Protein AF-0000000084651309 (afdb_homodimer)

Solvent-accessible surface area (backbone atoms only — not comparable to full-atom values): 19882 Å² total; per-residue (Å²): 125,86,73,88,48,76,47,79,38,48,69,84,43,90,56,29,56,59,51,48,29,51,53,50,42,51,50,61,70,66,48,93,68,73,56,84,41,43,34,37,38,9,33,27,39,29,45,28,33,27,36,20,29,8,5,44,23,23,39,62,48,65,69,52,73,87,60,86,63,45,69,39,17,16,33,82,53,53,25,35,76,91,47,38,66,67,54,52,70,74,49,62,65,79,45,30,46,30,38,22,26,31,42,40,63,35,55,72,90,43,46,54,22,40,33,41,30,65,45,50,41,65,62,38,81,84,81,48,94,80,54,70,69,38,39,53,28,23,40,32,37,21,52,24,46,56,62,96,50,45,72,60,34,24,40,54,13,50,32,24,59,36,49,54,51,22,50,46,53,36,50,26,53,49,47,40,51,41,58,66,63,53,47,56,57,46,53,49,48,53,47,50,55,67,75,95,124,85,75,89,48,76,46,78,38,46,69,85,43,90,57,30,56,60,52,48,27,50,51,50,40,51,50,62,70,66,48,93,67,74,55,84,40,44,34,36,38,8,35,27,39,30,45,29,34,25,36,21,29,7,5,44,23,23,40,63,48,66,71,52,76,88,62,87,63,45,70,39,17,15,34,82,53,53,27,35,77,91,47,38,66,67,55,53,70,74,50,61,64,76,45,30,47,32,38,23,26,29,44,39,63,35,56,73,89,44,45,53,22,38,34,41,30,67,43,50,40,66,61,38,80,82,80,50,95,81,55,67,68,37,37,51,28,24,38,34,36,20,53,24,46,57,61,96,51,46,70,60,34,24,41,53,14,49,32,26,59,35,48,53,52,21,52,46,51,37,50,26,52,49,46,40,52,42,58,66,63,53,48,54,54,46,52,48,48,51,47,50,55,67,74,95

Nearest PDB structures (foldseek):
  1b0z-assembly1_A  TM=3.952E-01  e=1.647E-01  Geobacillus stearothermophilus
  8sla-assembly1_C  TM=3.417E-01  e=2.611E+00  Rattus norvegicus
  8sla-assembly1_D  TM=3.307E-01  e=2.969E+00  Rattus norvegicus
  8va1-assembly1_D  TM=3.327E-01  e=9.439E+00  Staphylococcus aureus
  1b0z-assembly1_A  TM=3.951E-01  e=1.862E-01  Geobacillus stearothermophilus

Structure (mmCIF, N/CA/C/O backbone):
data_AF-0000000084651309-model_v1
#
loop_
_entity.id
_entity.type
_entity.pdbx_description
1 polymer 'Spore protease GPR related protein'
#
loop_
_atom_site.group_PDB
_atom_site.id
_atom_site.type_symbol
_atom_site.label_atom_id
_atom_site.label_alt_id
_atom_site.label_comp_id
_atom_site.label_asym_id
_atom_site.label_entity_id
_atom_site.label_seq_id
_atom_site.pdbx_PDB_ins_code
_atom_site.Cartn_x
_atom_site.Cartn_y
_atom_site.Cartn_z
_atom_site.occupancy
_atom_site.B_iso_or_equiv
_atom_site.auth_seq_id
_atom_site.auth_comp_id
_atom_site.auth_asym_id
_atom_site.auth_atom_id
_atom_site.pdbx_PDB_model_num
ATOM 1 N N . MET A 1 1 ? -3.746 34.062 18.688 1 41.91 1 MET A N 1
ATOM 2 C CA . MET A 1 1 ? -2.762 33.219 18.031 1 41.91 1 MET A CA 1
ATOM 3 C C . MET A 1 1 ? -2.887 31.766 18.484 1 41.91 1 MET A C 1
ATOM 5 O O . MET A 1 1 ? -2.754 31.469 19.672 1 41.91 1 MET A O 1
ATOM 9 N N . LEU A 1 2 ? -3.691 31 17.781 1 54.69 2 LEU A N 1
ATOM 10 C CA . LEU A 1 2 ? -3.945 29.656 18.297 1 54.69 2 LEU A CA 1
ATOM 11 C C . LEU A 1 2 ? -2.639 28.953 18.656 1 54.69 2 LEU A C 1
ATOM 13 O O . LEU A 1 2 ? -1.66 29.047 17.906 1 54.69 2 LEU A O 1
ATOM 17 N N . LYS A 1 3 ? -2.4 28.703 19.922 1 74.94 3 LYS A N 1
ATOM 18 C CA . LYS A 1 3 ? -1.235 27.984 20.438 1 74.94 3 LYS A CA 1
ATOM 19 C C . LYS A 1 3 ? -0.914 26.766 19.594 1 74.94 3 LYS A C 1
ATOM 21 O O . LYS A 1 3 ? -1.817 26.047 19.172 1 74.94 3 LYS A O 1
ATOM 26 N N . CYS A 1 4 ? 0.373 26.703 19.172 1 75.38 4 CYS A N 1
ATOM 27 C CA . CYS A 1 4 ? 0.863 25.547 18.438 1 75.38 4 CYS A CA 1
ATOM 28 C C . CYS A 1 4 ? 0.653 24.266 19.25 1 75.38 4 CYS A C 1
ATOM 30 O O . CYS A 1 4 ? 1.082 24.172 20.406 1 75.38 4 CYS A O 1
ATOM 32 N N . LYS A 1 5 ? -0.238 23.438 18.75 1 88.25 5 LYS A N 1
ATOM 33 C CA . LYS A 1 5 ? -0.479 22.125 19.344 1 88.25 5 LYS A CA 1
ATOM 34 C C . LYS A 1 5 ? 0.161 21.016 18.5 1 88.25 5 LYS A C 1
ATOM 36 O O . LYS A 1 5 ? -0.004 20.984 17.281 1 88.25 5 LYS A O 1
ATOM 41 N N . LYS A 1 6 ? 1.004 20.25 19.219 1 93.56 6 LYS A N 1
ATOM 42 C CA . LYS A 1 6 ? 1.645 19.109 18.562 1 93.56 6 LYS A CA 1
ATOM 43 C C . LYS A 1 6 ? 1.454 17.844 19.375 1 93.56 6 LYS A C 1
ATOM 45 O O . LYS A 1 6 ? 1.634 17.844 20.609 1 93.56 6 LYS A O 1
ATOM 50 N N . PHE A 1 7 ? 1.028 16.812 18.734 1 96.38 7 PHE A N 1
ATOM 51 C CA . PHE A 1 7 ? 0.83 15.508 19.359 1 96.38 7 PHE A CA 1
ATOM 52 C C . PHE A 1 7 ? 1.56 14.414 18.578 1 96.38 7 PHE A C 1
ATOM 54 O O . PHE A 1 7 ? 1.721 14.516 17.359 1 96.38 7 PHE A O 1
ATOM 61 N N . TYR A 1 8 ? 2.01 13.422 19.297 1 96.69 8 TYR A N 1
ATOM 62 C CA . TYR A 1 8 ? 2.643 12.266 18.656 1 96.69 8 TYR A CA 1
ATOM 63 C C . TYR A 1 8 ? 1.958 10.977 19.078 1 96.69 8 TYR A C 1
ATOM 65 O O . TYR A 1 8 ? 1.603 10.805 20.25 1 96.69 8 TYR A O 1
ATOM 73 N N . PHE A 1 9 ? 1.784 10.07 18.141 1 97.75 9 PHE A N 1
ATOM 74 C CA . PHE A 1 9 ? 1.088 8.812 18.359 1 97.75 9 PHE A CA 1
ATOM 75 C C . PHE A 1 9 ? 1.926 7.633 17.875 1 97.75 9 PHE A C 1
ATOM 77 O O . PHE A 1 9 ? 2.314 7.578 16.703 1 97.75 9 PHE A O 1
ATOM 84 N N . SER A 1 10 ? 2.135 6.703 18.734 1 96.62 10 SER A N 1
ATOM 85 C CA . SER A 1 10 ? 2.855 5.492 18.359 1 96.62 10 SER A CA 1
ATOM 86 C C . SER A 1 10 ? 1.924 4.477 17.703 1 96.62 10 SER A C 1
ATOM 88 O O . SER A 1 10 ? 0.896 4.109 18.281 1 96.62 10 SER A O 1
ATOM 90 N N . THR A 1 11 ? 2.324 3.98 16.578 1 95.62 11 THR A N 1
ATOM 91 C CA . THR A 1 11 ? 1.467 3.059 15.844 1 95.62 11 THR A CA 1
ATOM 92 C C . THR A 1 11 ? 1.461 1.682 16.5 1 95.62 11 THR A C 1
ATOM 94 O O . THR A 1 11 ? 0.623 0.837 16.188 1 95.62 11 THR A O 1
ATOM 97 N N . ASP A 1 12 ? 2.312 1.508 17.453 1 92.44 12 ASP A N 1
ATOM 98 C CA . ASP A 1 12 ? 2.381 0.23 18.156 1 92.44 12 ASP A CA 1
ATOM 99 C C . ASP A 1 12 ? 1.394 0.188 19.312 1 92.44 12 ASP A C 1
ATOM 101 O O . ASP A 1 12 ? 1.133 -0.879 19.875 1 92.44 12 ASP A O 1
ATOM 105 N N . GLU A 1 13 ? 0.864 1.307 19.625 1 94.19 13 GLU A N 1
ATOM 106 C CA . GLU A 1 13 ? -0.106 1.363 20.719 1 94.19 13 GLU A CA 1
ATOM 107 C C . GLU A 1 13 ? -1.485 0.906 20.25 1 94.19 13 GLU A C 1
ATOM 109 O O . GLU A 1 13 ? -1.933 1.274 19.156 1 94.19 13 GLU A O 1
ATOM 114 N N . LYS A 1 14 ? -2.156 0.172 21.016 1 91.81 14 LYS A N 1
ATOM 115 C CA . LYS A 1 14 ? -3.455 -0.405 20.688 1 91.81 14 LYS A CA 1
ATOM 116 C C . LYS A 1 14 ? -4.488 0.686 20.406 1 91.81 14 LYS A C 1
ATOM 118 O O . LYS A 1 14 ? -5.324 0.549 19.516 1 91.81 14 LYS A O 1
ATOM 123 N N . LEU A 1 15 ? -4.426 1.816 21.125 1 95.88 15 LEU A N 1
ATOM 124 C CA . LEU A 1 15 ? -5.449 2.848 21.016 1 95.88 15 LEU A CA 1
ATOM 125 C C . LEU A 1 15 ? -4.977 3.988 20.109 1 95.88 15 LEU A C 1
ATOM 127 O O . LEU A 1 15 ? -5.559 5.074 20.125 1 95.88 15 LEU A O 1
ATOM 131 N N . CYS A 1 16 ? -3.979 3.711 19.359 1 97.5 16 CYS A N 1
ATOM 132 C CA . CYS A 1 16 ? -3.4 4.75 18.516 1 97.5 16 CYS A CA 1
ATOM 133 C C . CYS A 1 16 ? -4.453 5.34 17.578 1 97.5 16 CYS A C 1
ATOM 135 O O . CYS A 1 16 ? -4.617 6.559 17.516 1 97.5 16 CYS A O 1
ATOM 137 N N . GLN A 1 17 ? -5.176 4.465 16.906 1 97.88 17 GLN A N 1
ATOM 138 C CA . GLN A 1 17 ? -6.195 4.906 15.953 1 97.88 17 GLN A CA 1
ATOM 139 C C . GLN A 1 17 ? -7.242 5.777 16.641 1 97.88 17 GLN A C 1
ATOM 141 O O . GLN A 1 17 ? -7.566 6.863 16.156 1 97.88 17 GLN A O 1
ATOM 146 N N . TYR A 1 18 ? -7.688 5.285 17.75 1 97.75 18 TYR A N 1
ATOM 147 C CA . TYR A 1 18 ? -8.734 5.973 18.484 1 97.75 18 TYR A CA 1
ATOM 148 C C . TYR A 1 18 ? -8.258 7.348 18.953 1 97.75 18 TYR A C 1
ATOM 150 O O . TYR A 1 18 ? -8.961 8.344 18.766 1 97.75 18 TYR A O 1
ATOM 158 N N . ARG A 1 19 ? -7.086 7.391 19.516 1 98.06 19 ARG A N 1
ATOM 159 C CA . ARG A 1 19 ? -6.535 8.641 20.031 1 98.06 19 ARG A CA 1
ATOM 160 C C . ARG A 1 19 ? -6.297 9.641 18.906 1 98.06 19 ARG A C 1
ATOM 162 O O . ARG A 1 19 ? -6.617 10.828 19.047 1 98.06 19 ARG A O 1
ATOM 169 N N . LEU A 1 20 ? -5.758 9.18 17.812 1 98.38 20 LEU A N 1
ATOM 170 C CA . LEU A 1 20 ? -5.5 10.062 16.688 1 98.38 20 LEU A CA 1
ATOM 171 C C . LEU A 1 20 ? -6.805 10.594 16.094 1 98.38 20 LEU A C 1
ATOM 173 O O . LEU A 1 20 ? -6.906 11.773 15.758 1 98.38 20 LEU A O 1
ATOM 177 N N . ASN A 1 21 ? -7.805 9.711 15.969 1 98.38 21 ASN A N 1
ATOM 178 C CA . ASN A 1 21 ? -9.117 10.141 15.508 1 98.38 21 ASN A CA 1
ATOM 179 C C . ASN A 1 21 ? -9.641 11.328 16.328 1 98.38 21 ASN A C 1
ATOM 181 O O . ASN A 1 21 ? -10.016 12.352 15.758 1 98.38 21 ASN A O 1
ATOM 185 N N . HIS A 1 22 ? -9.578 11.133 17.578 1 97.75 22 HIS A N 1
ATOM 186 C CA . HIS A 1 22 ? -10.172 12.102 18.484 1 97.75 22 HIS A CA 1
ATOM 187 C C . HIS A 1 22 ? -9.375 13.406 18.5 1 97.75 22 HIS A C 1
ATOM 189 O O . HIS A 1 22 ? -9.953 14.492 18.438 1 97.75 22 HIS A O 1
ATOM 195 N N . GLU A 1 23 ? -8.094 13.25 18.609 1 97.88 23 GLU A N 1
ATOM 196 C CA . GLU A 1 23 ? -7.262 14.445 18.672 1 97.88 23 GLU A CA 1
ATOM 197 C C . GLU A 1 23 ? -7.34 15.242 17.359 1 97.88 23 GLU A C 1
ATOM 199 O O . GLU A 1 23 ? -7.352 16.469 17.375 1 97.88 23 GLU A O 1
ATOM 204 N N . MET A 1 24 ? -7.371 14.562 16.266 1 98.12 24 MET A N 1
ATOM 205 C CA . MET A 1 24 ? -7.469 15.25 14.977 1 98.12 24 MET A CA 1
ATOM 206 C C . MET A 1 24 ? -8.812 15.961 14.836 1 98.12 24 MET A C 1
ATOM 208 O O . MET A 1 24 ? -8.875 17.094 14.367 1 98.12 24 MET A O 1
ATOM 212 N N . HIS A 1 25 ? -9.82 15.273 15.195 1 97.5 25 HIS A N 1
ATOM 213 C CA . HIS A 1 25 ? -11.148 15.875 15.164 1 97.5 25 HIS A CA 1
ATOM 214 C C . HIS A 1 25 ? -11.195 17.141 16.016 1 97.5 25 HIS A C 1
ATOM 216 O O . HIS A 1 25 ? -11.719 18.172 15.578 1 97.5 25 HIS A O 1
ATOM 222 N N . ASN A 1 26 ? -10.648 17.047 17.203 1 96.88 26 ASN A N 1
ATOM 223 C CA . ASN A 1 26 ? -10.602 18.203 18.109 1 96.88 26 ASN A CA 1
ATOM 224 C C . ASN A 1 26 ? -9.789 19.344 17.5 1 96.88 26 ASN A C 1
ATOM 226 O O . ASN A 1 26 ? -10.164 20.516 17.625 1 96.88 26 ASN A O 1
ATOM 230 N N . MET A 1 27 ? -8.742 19.016 16.906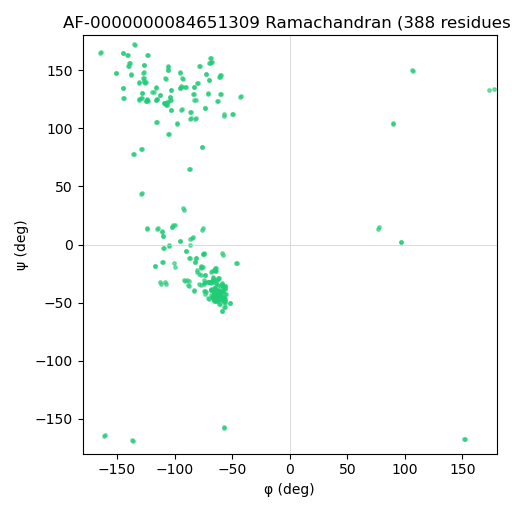 1 96.88 27 MET A N 1
ATOM 231 C CA . MET A 1 27 ? -7.879 20.031 16.297 1 96.88 27 MET A CA 1
ATOM 232 C C . MET A 1 27 ? -8.594 20.75 15.156 1 96.88 27 MET A C 1
ATOM 234 O O . MET A 1 27 ? -8.523 21.969 15.047 1 96.88 27 MET A O 1
ATOM 238 N N . VAL A 1 28 ? -9.273 19.969 14.328 1 96.12 28 VAL A N 1
ATOM 239 C CA . VAL A 1 28 ? -10.016 20.531 13.203 1 96.12 28 VAL A CA 1
ATOM 240 C C . VAL A 1 28 ? -11.086 21.484 13.727 1 96.12 28 VAL A C 1
ATOM 242 O O . VAL A 1 28 ? -11.266 22.578 13.172 1 96.12 28 VAL A O 1
ATOM 245 N N . LYS A 1 29 ? -11.742 21.125 14.781 1 93.75 29 LYS A N 1
ATOM 246 C CA . LYS A 1 29 ? -12.805 21.938 15.367 1 93.75 29 LYS A CA 1
ATOM 247 C C . LYS A 1 29 ? -12.242 23.234 15.945 1 93.75 29 LYS A C 1
ATOM 249 O O . LYS A 1 29 ? -12.945 24.25 16.016 1 93.75 29 LYS A O 1
ATOM 254 N N . SER A 1 30 ? -11.062 23.156 16.328 1 93.06 30 SER A N 1
ATOM 255 C CA . SER A 1 30 ? -10.477 24.281 17.047 1 93.06 30 SER A CA 1
ATOM 256 C C . SER A 1 30 ? -9.805 25.266 16.094 1 93.06 30 SER A C 1
ATOM 258 O O . SER A 1 30 ? -9.359 26.328 16.5 1 93.06 30 SER A O 1
ATOM 260 N N . ILE A 1 31 ? -9.758 24.906 14.852 1 92.06 31 ILE A N 1
ATOM 261 C CA . ILE A 1 31 ? -9.109 25.766 13.875 1 92.06 31 ILE A CA 1
ATOM 262 C C . ILE A 1 31 ? -9.961 27.016 13.648 1 92.06 31 ILE A C 1
ATOM 264 O O . ILE A 1 31 ? -11.18 26.922 13.477 1 92.06 31 ILE A O 1
ATOM 268 N N . ASP A 1 32 ? -9.352 28.141 13.719 1 89.69 32 ASP A N 1
ATOM 269 C CA . ASP A 1 32 ? -10.039 29.406 13.484 1 89.69 32 ASP A CA 1
ATOM 270 C C . ASP A 1 32 ? -10.039 29.766 12.008 1 89.69 32 ASP A C 1
ATOM 272 O O . ASP A 1 32 ? -9.383 30.734 11.594 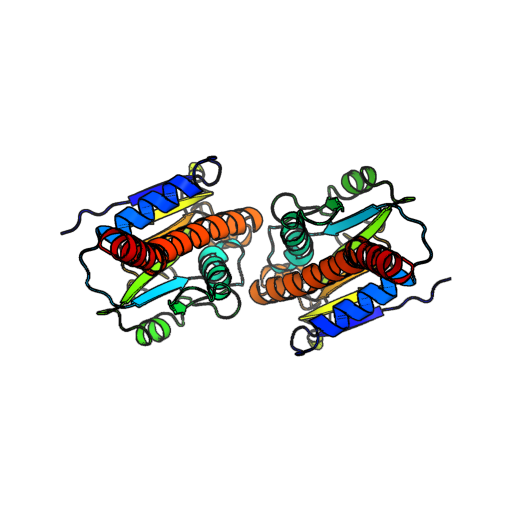1 89.69 32 ASP A O 1
ATOM 276 N N . LYS A 1 33 ? -10.656 29.031 11.25 1 92.5 33 LYS A N 1
ATOM 277 C CA . LYS A 1 33 ? -10.773 29.234 9.805 1 92.5 33 LYS A CA 1
ATOM 278 C C . LYS A 1 33 ? -12.148 28.797 9.305 1 92.5 33 LYS A C 1
ATOM 280 O O . LYS A 1 33 ? -12.648 27.734 9.68 1 92.5 33 LYS A O 1
ATOM 285 N N . HIS A 1 34 ? -12.828 29.719 8.609 1 92.94 34 HIS A N 1
ATOM 286 C CA . HIS A 1 34 ? -14.055 29.344 7.926 1 92.94 34 HIS A CA 1
ATOM 287 C C . HIS A 1 34 ? -13.766 28.688 6.586 1 92.94 34 HIS A C 1
ATOM 289 O O . HIS A 1 34 ? -12.969 29.188 5.793 1 92.94 34 HIS A O 1
ATOM 295 N N . TYR A 1 35 ? -14.273 27.5 6.406 1 94.75 35 TYR A N 1
ATOM 296 C CA . TYR A 1 35 ? -14.047 26.766 5.16 1 94.75 35 TYR A CA 1
ATOM 297 C C . TYR A 1 35 ? -15.305 26.047 4.715 1 94.75 35 TYR A C 1
ATOM 299 O O . TYR A 1 35 ? -16.156 25.703 5.539 1 94.75 35 TYR A O 1
ATOM 307 N N . LYS A 1 36 ? -15.383 25.828 3.4 1 93.69 36 LYS A N 1
ATOM 308 C CA . LYS A 1 36 ? -16.516 25.125 2.801 1 93.69 36 LYS A CA 1
ATOM 309 C C . LYS A 1 36 ? -16.109 23.766 2.275 1 93.69 36 LYS A C 1
ATOM 311 O O . LYS A 1 36 ? -16.969 22.922 1.973 1 93.69 36 LYS A O 1
ATOM 316 N N . ARG A 1 37 ? -14.766 23.625 2.176 1 95.75 37 ARG A N 1
ATOM 317 C CA . ARG A 1 37 ? -14.25 22.391 1.612 1 95.75 37 ARG A CA 1
ATOM 318 C C . ARG A 1 37 ? -13.023 21.906 2.385 1 95.75 37 ARG A C 1
ATOM 320 O O . ARG A 1 37 ? -12.391 22.672 3.109 1 95.75 37 ARG A O 1
ATOM 327 N N . ILE A 1 38 ? -12.797 20.625 2.279 1 97.56 38 ILE A N 1
ATOM 328 C CA . ILE A 1 38 ? -11.594 20.031 2.855 1 97.56 38 ILE A CA 1
ATOM 329 C C . ILE A 1 38 ? -10.727 19.453 1.744 1 97.56 38 ILE A C 1
ATOM 331 O O . ILE A 1 38 ? -11.242 18.844 0.798 1 97.56 38 ILE A O 1
ATOM 335 N N . ALA A 1 39 ? -9.477 19.703 1.785 1 98.44 39 ALA A N 1
ATOM 336 C CA . ALA A 1 39 ? -8.516 19.109 0.852 1 98.44 39 ALA A CA 1
ATOM 337 C C . ALA A 1 39 ? -7.367 18.438 1.597 1 98.44 39 ALA A C 1
ATOM 339 O O . ALA A 1 39 ? -6.906 18.938 2.627 1 98.44 39 ALA A O 1
ATOM 340 N N . VAL A 1 40 ? -6.941 17.312 1.094 1 98.62 40 VAL A N 1
ATOM 341 C CA . VAL A 1 40 ? -5.781 16.609 1.626 1 98.62 40 VAL A CA 1
ATOM 342 C C . VAL A 1 40 ? -4.645 16.641 0.605 1 98.62 40 VAL A C 1
ATOM 344 O O . VAL A 1 40 ? -4.855 16.359 -0.577 1 98.62 40 VAL A O 1
ATOM 347 N N . VAL A 1 41 ? -3.506 17.047 1.053 1 98.31 41 VAL A N 1
ATOM 348 C CA . VAL A 1 41 ? -2.328 17.062 0.193 1 98.31 41 VAL A CA 1
ATOM 349 C C . VAL A 1 41 ? -1.28 16.094 0.724 1 98.31 41 VAL A C 1
ATOM 351 O O . VAL A 1 41 ? -0.649 16.359 1.753 1 98.31 41 VAL A O 1
ATOM 354 N N . GLY A 1 42 ? -1.159 15.008 0.052 1 98.12 42 GLY A N 1
ATOM 355 C CA . GLY A 1 42 ? -0.108 14.055 0.369 1 98.12 42 GLY A CA 1
ATOM 356 C C . GLY A 1 42 ? 1.205 14.359 -0.326 1 98.12 42 GLY A C 1
ATOM 357 O O . GLY A 1 42 ? 1.305 14.258 -1.551 1 98.12 42 GLY A O 1
ATOM 358 N N . ILE A 1 43 ? 2.188 14.695 0.439 1 97.06 43 ILE A N 1
ATOM 359 C CA . ILE A 1 43 ? 3.457 15.141 -0.129 1 97.06 43 ILE A CA 1
ATOM 360 C C . ILE A 1 43 ? 4.48 14.008 -0.035 1 97.06 43 ILE A C 1
ATOM 362 O O . ILE A 1 43 ? 4.629 13.383 1.017 1 97.06 43 ILE A O 1
ATOM 366 N N . GLY A 1 44 ? 5.176 13.766 -1.126 1 95.19 44 GLY A N 1
ATOM 367 C CA . GLY A 1 44 ? 6.223 12.766 -1.191 1 95.19 44 GLY A CA 1
ATOM 368 C C . GLY A 1 44 ? 6.41 12.188 -2.58 1 95.19 44 GLY A C 1
ATOM 369 O O . GLY A 1 44 ? 5.961 12.766 -3.568 1 95.19 44 GLY A O 1
ATOM 370 N 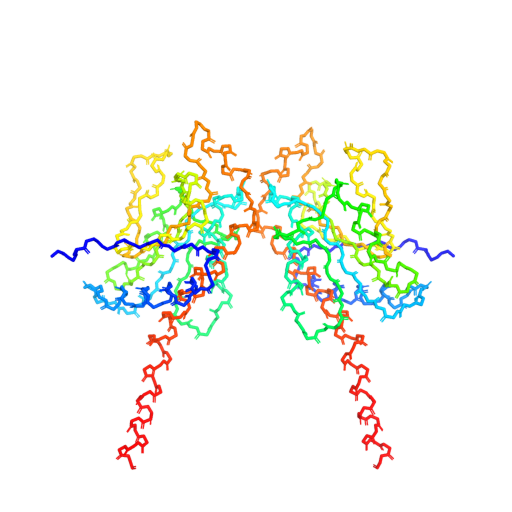N . THR A 1 45 ? 7.152 11.109 -2.621 1 93.12 45 THR A N 1
ATOM 371 C CA . THR A 1 45 ? 7.422 10.438 -3.889 1 93.12 45 THR A CA 1
ATOM 372 C C . THR A 1 45 ? 7 8.977 -3.83 1 93.12 45 THR A C 1
ATOM 374 O O . THR A 1 45 ? 6.703 8.453 -2.754 1 93.12 45 THR A O 1
ATOM 377 N N . ASP A 1 46 ? 6.875 8.391 -4.996 1 91.62 46 ASP A N 1
ATOM 378 C CA . ASP A 1 46 ? 6.562 6.965 -5.059 1 91.62 46 ASP A CA 1
ATOM 379 C C . ASP A 1 46 ? 7.809 6.145 -5.371 1 91.62 46 ASP A C 1
ATOM 381 O O . ASP A 1 46 ? 7.711 4.957 -5.691 1 91.62 46 ASP A O 1
ATOM 385 N N . ARG A 1 47 ? 9.023 6.746 -5.234 1 88.62 47 ARG A N 1
ATOM 386 C CA . ARG A 1 47 ? 10.25 6.051 -5.617 1 88.62 47 ARG A CA 1
ATOM 387 C C . ARG A 1 47 ? 11.078 5.684 -4.391 1 88.62 47 ARG A C 1
ATOM 389 O O . ARG A 1 47 ? 12.227 5.258 -4.516 1 88.62 47 ARG A O 1
ATOM 396 N N . SER A 1 48 ? 10.547 5.879 -3.293 1 90.38 48 SER A N 1
ATOM 397 C CA . SER A 1 48 ? 11.172 5.539 -2.018 1 90.38 48 SER A CA 1
ATOM 398 C C . SER A 1 48 ? 10.141 5.074 -1 1 90.38 48 SER A C 1
ATOM 400 O O . SER A 1 48 ? 9.086 5.695 -0.854 1 90.38 48 SER A O 1
ATOM 402 N N . THR A 1 49 ? 10.445 4.016 -0.332 1 90.81 49 THR A N 1
ATOM 403 C CA . THR A 1 49 ? 9.477 3.461 0.612 1 90.81 49 THR A CA 1
ATOM 404 C C . THR A 1 49 ? 9.156 4.469 1.71 1 90.81 49 THR A C 1
ATOM 406 O O . THR A 1 49 ? 7.984 4.738 1.989 1 90.81 49 THR A O 1
ATOM 409 N N . GLY A 1 50 ? 10.219 5.074 2.197 1 93.12 50 GLY A N 1
ATOM 410 C CA . GLY A 1 50 ? 10.023 5.992 3.311 1 93.12 50 GLY A CA 1
ATOM 411 C C . GLY A 1 50 ? 9.266 7.246 2.922 1 93.12 50 GLY A C 1
ATOM 412 O O . GLY A 1 50 ? 8.414 7.719 3.674 1 93.12 50 GLY A O 1
ATOM 413 N N . ASP A 1 51 ? 9.523 7.754 1.762 1 92.88 51 ASP A N 1
ATOM 414 C CA . ASP A 1 51 ? 8.977 9.031 1.303 1 92.88 51 ASP A CA 1
ATOM 415 C C . ASP A 1 51 ? 7.586 8.844 0.703 1 92.88 51 ASP A C 1
ATOM 417 O O . ASP A 1 51 ? 7 9.789 0.174 1 92.88 51 ASP A O 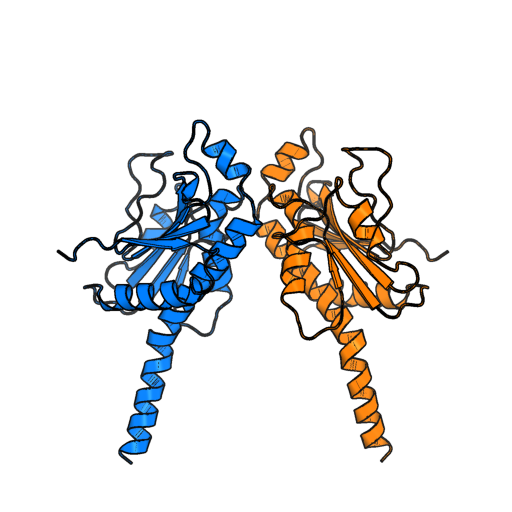1
ATOM 421 N N . SER A 1 52 ? 7.066 7.641 0.8 1 96.06 52 SER A N 1
ATOM 422 C CA . SER A 1 52 ? 5.781 7.363 0.163 1 96.06 52 SER A CA 1
ATOM 423 C C . SER A 1 52 ? 4.629 7.512 1.153 1 96.06 52 SER A C 1
ATOM 425 O O . SER A 1 52 ? 3.465 7.348 0.787 1 96.06 52 SER A O 1
ATOM 427 N N . PHE A 1 53 ? 4.855 7.922 2.42 1 97.31 53 PHE A N 1
ATOM 428 C CA . PHE A 1 53 ? 3.822 8.039 3.441 1 97.31 53 PHE A CA 1
ATOM 429 C C . PHE A 1 53 ? 2.699 8.953 2.973 1 97.31 53 PHE A C 1
ATOM 431 O O . PHE A 1 53 ? 1.541 8.539 2.898 1 97.31 53 PHE A O 1
ATOM 438 N N . GLY A 1 54 ? 3.006 10.133 2.568 1 97.94 54 GLY A N 1
ATOM 439 C CA . GLY A 1 54 ? 2.018 11.086 2.086 1 97.94 54 GLY A CA 1
ATOM 440 C C . GLY A 1 54 ? 1.228 10.578 0.897 1 97.94 54 GLY A C 1
ATOM 441 O O . GLY A 1 54 ? 0.001 10.461 0.963 1 97.94 54 GLY A O 1
ATOM 442 N N . PRO A 1 55 ? 1.925 10.227 -0.151 1 98 55 PRO A N 1
ATOM 443 C CA . PRO A 1 55 ? 1.263 9.711 -1.351 1 98 55 PRO A CA 1
ATOM 444 C C . PRO A 1 55 ? 0.382 8.492 -1.061 1 98 55 PRO A C 1
ATOM 446 O O . PRO A 1 55 ? -0.677 8.336 -1.674 1 98 55 PRO A O 1
ATOM 449 N N . LEU A 1 56 ? 0.8 7.641 -0.143 1 97.56 56 LEU A N 1
ATOM 450 C CA . LEU A 1 56 ? 0.002 6.473 0.21 1 97.56 56 LEU A CA 1
ATOM 451 C C . LEU A 1 56 ? -1.304 6.887 0.88 1 97.56 56 LEU A C 1
ATOM 453 O O . LEU A 1 56 ? -2.371 6.367 0.546 1 97.56 56 LEU A O 1
ATOM 457 N N . VAL A 1 57 ? -1.189 7.777 1.805 1 98.44 57 VAL A N 1
ATOM 458 C CA . VAL A 1 57 ? -2.385 8.297 2.459 1 98.44 57 VAL A CA 1
ATOM 459 C C . VAL A 1 57 ? -3.338 8.875 1.415 1 98.44 57 VAL A C 1
ATOM 461 O O . VAL A 1 57 ? -4.535 8.578 1.424 1 98.44 57 VAL A O 1
ATOM 464 N N . GLY A 1 58 ? -2.76 9.695 0.521 1 98.31 58 GLY A N 1
ATOM 465 C CA . GLY A 1 58 ? -3.57 10.266 -0.546 1 98.31 58 GLY A CA 1
ATOM 466 C C . GLY A 1 58 ? -4.273 9.211 -1.382 1 98.31 58 GLY A C 1
ATOM 467 O O . GLY A 1 58 ? -5.457 9.352 -1.7 1 98.31 58 GLY A O 1
ATOM 468 N N . TYR A 1 59 ? -3.57 8.211 -1.68 1 96.94 59 TYR A N 1
ATOM 469 C CA . TYR A 1 59 ? -4.141 7.145 -2.5 1 96.94 59 TYR A CA 1
ATOM 470 C C . TYR A 1 59 ? -5.273 6.438 -1.767 1 96.94 59 TYR A C 1
ATOM 472 O O . TYR A 1 59 ? -6.352 6.227 -2.332 1 96.94 59 TYR A O 1
ATOM 480 N N . MET A 1 60 ? -5.062 6.051 -0.541 1 95.38 60 MET A N 1
ATOM 481 C CA . MET A 1 60 ? -6.086 5.387 0.264 1 95.38 60 MET A CA 1
ATOM 482 C C . MET A 1 60 ? -7.344 6.246 0.362 1 95.38 60 MET A C 1
ATOM 484 O O . MET A 1 60 ? -8.461 5.734 0.256 1 95.38 60 MET A O 1
ATOM 488 N N . LEU A 1 61 ? -7.176 7.512 0.467 1 97.81 61 LEU A N 1
ATOM 489 C CA . LEU A 1 61 ? -8.297 8.438 0.589 1 97.81 61 LEU A CA 1
ATOM 490 C C . LEU A 1 61 ? -9.008 8.602 -0.75 1 97.81 61 LEU A C 1
ATOM 492 O O . LEU A 1 61 ? -10.227 8.789 -0.791 1 97.81 61 LEU A O 1
ATOM 496 N N . SER A 1 62 ? -8.227 8.539 -1.825 1 96.38 62 SER A N 1
ATOM 497 C CA . SER A 1 62 ? -8.789 8.727 -3.156 1 96.38 62 SER A CA 1
ATOM 498 C C . SER A 1 62 ? -9.781 7.625 -3.502 1 96.38 62 SER A C 1
ATOM 500 O O . SER A 1 62 ? -10.633 7.797 -4.379 1 96.38 62 SER A O 1
ATOM 502 N N . LYS A 1 63 ? -9.664 6.547 -2.803 1 90.75 63 LYS A N 1
ATOM 503 C CA . LYS A 1 63 ? -10.578 5.43 -3.031 1 90.75 63 LYS A CA 1
ATOM 504 C C . LYS A 1 63 ? -11.898 5.637 -2.297 1 90.75 63 LYS A C 1
ATOM 506 O O . LYS A 1 63 ? -12.875 4.941 -2.562 1 90.75 63 LYS A O 1
ATOM 511 N N . CYS A 1 64 ? -11.906 6.551 -1.394 1 92.12 64 CYS A N 1
ATOM 512 C CA . CYS A 1 64 ? -13.109 6.832 -0.612 1 92.12 64 CYS A CA 1
ATOM 513 C C . CYS A 1 64 ? -14.008 7.824 -1.338 1 92.12 64 CYS A C 1
ATOM 515 O O . CYS A 1 64 ? -13.766 9.031 -1.303 1 92.12 64 CYS A O 1
ATOM 517 N N . LYS A 1 65 ? -15.109 7.391 -1.852 1 91.25 65 LYS A N 1
ATOM 518 C CA . LYS A 1 65 ? -15.945 8.234 -2.699 1 91.25 65 LYS A CA 1
ATOM 519 C C . LYS A 1 65 ? -17.188 8.719 -1.944 1 91.25 65 LYS A C 1
ATOM 521 O O . LYS A 1 65 ? -17.969 9.508 -2.473 1 91.25 65 LYS A O 1
ATOM 526 N N . ILE A 1 66 ? -17.344 8.32 -0.721 1 90.56 66 ILE A N 1
ATOM 527 C CA . ILE A 1 66 ? -18.562 8.617 0.025 1 90.56 66 ILE A CA 1
ATOM 528 C C . ILE A 1 66 ? -18.5 10.039 0.562 1 90.56 66 ILE A C 1
ATOM 530 O O . ILE A 1 66 ? -19.547 10.656 0.81 1 90.56 66 ILE A O 1
ATOM 534 N N . TYR A 1 67 ? -17.359 10.578 0.696 1 91.94 67 TYR A N 1
ATOM 535 C CA . TYR A 1 67 ? -17.188 11.914 1.255 1 91.94 67 TYR A CA 1
ATOM 536 C C . TYR A 1 67 ? -16.844 12.922 0.165 1 91.94 67 TYR A C 1
ATOM 538 O O . TYR A 1 67 ? -16.344 12.547 -0.902 1 91.94 67 TYR A O 1
ATOM 546 N N . ASP A 1 68 ? -17.219 14.117 0.484 1 94.56 68 ASP A N 1
ATOM 547 C CA . ASP A 1 68 ? -16.906 15.211 -0.421 1 94.56 68 ASP A CA 1
ATOM 548 C C . ASP A 1 68 ? -15.656 15.953 0.035 1 94.56 68 ASP A C 1
ATOM 550 O O . ASP A 1 68 ? -15.719 16.781 0.945 1 94.56 68 ASP A O 1
ATOM 554 N N . PHE A 1 69 ? -14.586 15.742 -0.605 1 97.31 69 PHE A N 1
ATOM 555 C CA . PHE A 1 69 ? -13.289 16.359 -0.32 1 97.31 69 PHE A CA 1
ATOM 556 C C . PHE A 1 69 ? -12.336 16.172 -1.492 1 97.31 69 PHE A C 1
ATOM 558 O O . PHE A 1 69 ? -12.602 15.391 -2.406 1 97.31 69 PHE A O 1
ATOM 565 N N . ASP A 1 70 ? -11.266 16.922 -1.495 1 97.88 70 ASP A N 1
ATOM 566 C CA . ASP A 1 70 ? -10.281 16.844 -2.566 1 97.88 70 ASP A CA 1
ATOM 567 C C . ASP A 1 70 ? -9 16.156 -2.082 1 97.88 70 ASP A C 1
ATOM 569 O O . ASP A 1 70 ? -8.586 16.344 -0.934 1 97.88 70 ASP A O 1
ATOM 573 N N . VAL A 1 71 ? -8.43 15.398 -2.932 1 98.38 71 VAL A N 1
ATOM 574 C CA . VAL A 1 71 ? -7.16 14.742 -2.629 1 98.38 71 VAL A CA 1
ATOM 575 C C . VAL A 1 71 ? -6.121 15.117 -3.68 1 98.38 71 VAL A C 1
ATOM 577 O O . VAL A 1 71 ? -6.367 14.992 -4.883 1 98.38 71 VAL A O 1
ATOM 580 N N . TYR A 1 72 ? -5.023 15.664 -3.207 1 98.25 72 TYR A N 1
ATOM 581 C CA . TYR A 1 72 ? -3.855 15.938 -4.035 1 98.25 72 TYR A CA 1
ATOM 582 C C . TYR A 1 72 ? -2.645 15.141 -3.553 1 98.25 72 TYR A C 1
ATOM 584 O O . TYR A 1 72 ? -2.311 15.172 -2.367 1 98.25 72 TYR A O 1
ATOM 592 N N . GLY A 1 73 ? -2.012 14.492 -4.496 1 97.69 73 GLY A N 1
ATOM 593 C CA . GLY A 1 73 ? -0.853 13.695 -4.125 1 97.69 73 GLY A CA 1
ATOM 594 C C . GLY A 1 73 ? -1.204 12.266 -3.758 1 97.69 73 GLY A C 1
ATOM 595 O O . GLY A 1 73 ? -1.796 12.016 -2.705 1 97.69 73 GLY A O 1
ATOM 596 N N . THR A 1 74 ? -0.938 11.352 -4.602 1 97.69 74 THR A N 1
ATOM 597 C CA . THR A 1 74 ? -1.113 9.914 -4.457 1 97.69 74 THR A CA 1
ATOM 598 C C . THR A 1 74 ? 0.115 9.164 -4.965 1 97.69 74 THR A C 1
ATOM 600 O O . THR A 1 74 ? 1.037 9.773 -5.512 1 97.69 74 THR A O 1
ATOM 603 N N . ILE A 1 75 ? 0.135 7.898 -4.746 1 94.19 75 ILE A N 1
ATOM 604 C CA . ILE A 1 75 ? 1.255 7.105 -5.246 1 94.19 75 ILE A CA 1
ATOM 605 C C . ILE A 1 75 ? 1.214 7.059 -6.773 1 94.19 75 ILE A C 1
ATOM 607 O O . ILE A 1 75 ? 2.229 6.789 -7.418 1 94.19 75 ILE A O 1
ATOM 611 N N . ILE A 1 76 ? 0.056 7.266 -7.402 1 92.44 76 ILE A N 1
ATOM 612 C CA . ILE A 1 76 ? -0.091 7.258 -8.852 1 92.44 76 ILE A CA 1
ATOM 613 C C . ILE A 1 76 ? 0.286 8.625 -9.414 1 92.44 76 ILE A C 1
ATOM 615 O O . ILE A 1 76 ? 0.932 8.719 -10.461 1 92.44 76 ILE A O 1
ATOM 619 N N . GLU A 1 77 ? -0.129 9.664 -8.68 1 95.38 77 GLU A N 1
ATOM 620 C CA . GLU A 1 77 ? 0.168 11.055 -9.031 1 95.38 77 GLU A CA 1
ATOM 621 C C . GLU A 1 77 ? 0.771 11.805 -7.844 1 95.38 77 GLU A C 1
ATOM 623 O O . GLU A 1 77 ? 0.102 12.625 -7.223 1 95.38 77 GLU A O 1
ATOM 628 N N . PRO A 1 78 ? 2.064 11.625 -7.672 1 95.69 78 PRO A N 1
ATOM 629 C CA . PRO A 1 78 ? 2.686 12.195 -6.473 1 95.69 78 PRO A CA 1
ATOM 630 C C . PRO A 1 78 ? 2.812 13.711 -6.535 1 95.69 78 PRO A C 1
ATOM 632 O O . PRO A 1 78 ? 2.848 14.289 -7.625 1 95.69 78 PRO A O 1
ATOM 635 N N . VAL A 1 79 ? 2.701 14.344 -5.465 1 96.31 79 VAL A N 1
ATOM 636 C CA . VAL A 1 79 ? 3.02 15.758 -5.27 1 96.31 79 VAL A CA 1
ATOM 637 C C . VAL A 1 79 ? 4.312 15.891 -4.469 1 96.31 79 VAL A C 1
ATOM 639 O O . VAL A 1 79 ? 4.445 15.305 -3.391 1 96.31 79 VAL A O 1
ATOM 642 N N . HIS A 1 80 ? 5.238 16.484 -5.012 1 92.56 80 HIS A N 1
ATOM 643 C CA . HIS A 1 80 ? 6.531 16.703 -4.375 1 92.56 80 HIS A CA 1
ATOM 644 C C . HIS A 1 80 ? 7.027 18.125 -4.605 1 92.56 80 HIS A C 1
ATOM 646 O O . HIS A 1 80 ? 6.258 19 -5.008 1 92.56 80 HIS A O 1
ATOM 652 N N . ALA A 1 81 ? 8.242 18.406 -4.293 1 88.12 81 ALA A N 1
ATOM 653 C CA . ALA A 1 81 ? 8.789 19.766 -4.293 1 88.12 81 ALA A CA 1
ATOM 654 C C . ALA A 1 81 ? 8.641 20.406 -5.668 1 88.12 81 ALA A C 1
ATOM 656 O O . ALA A 1 81 ? 8.305 21.594 -5.773 1 88.12 81 ALA A O 1
ATOM 657 N N . LEU A 1 82 ? 8.789 19.641 -6.707 1 88.56 82 LEU A N 1
ATOM 658 C CA . LEU A 1 82 ? 8.867 20.172 -8.062 1 88.56 82 LEU A CA 1
ATOM 659 C C . LEU A 1 82 ? 7.5 20.641 -8.547 1 88.56 82 LEU A C 1
ATOM 661 O O . LEU A 1 82 ? 7.41 21.531 -9.391 1 88.56 82 LEU A O 1
ATOM 665 N N . ASN A 1 83 ? 6.418 20.078 -8.023 1 93.44 83 ASN A N 1
ATOM 666 C CA . ASN A 1 83 ? 5.102 20.438 -8.531 1 93.44 83 ASN A CA 1
ATOM 667 C C . ASN A 1 83 ? 4.191 20.953 -7.414 1 93.44 83 ASN A C 1
ATOM 669 O O . ASN A 1 83 ? 2.982 21.094 -7.605 1 93.44 83 ASN A O 1
ATOM 673 N N . LEU A 1 84 ? 4.742 21.234 -6.336 1 94.44 84 LEU A N 1
ATOM 674 C CA . LEU A 1 84 ? 3.979 21.625 -5.16 1 94.44 84 LEU A CA 1
ATOM 675 C C . LEU A 1 84 ? 3.277 22.969 -5.395 1 94.44 84 LEU A C 1
ATOM 677 O O . LEU A 1 84 ? 2.09 23.109 -5.102 1 94.44 84 LEU A O 1
ATOM 681 N N . ARG A 1 85 ? 4.008 23.906 -5.898 1 92.75 85 ARG A N 1
ATOM 682 C CA . ARG A 1 85 ? 3.445 25.234 -6.125 1 92.75 85 ARG A CA 1
ATOM 683 C C . ARG A 1 85 ? 2.246 25.172 -7.066 1 92.75 85 ARG A C 1
ATOM 685 O O . ARG A 1 85 ? 1.196 25.75 -6.785 1 92.75 85 ARG A O 1
ATOM 692 N N . GLN A 1 86 ? 2.439 24.453 -8.148 1 95.06 86 GLN A N 1
ATOM 693 C CA . GLN A 1 86 ? 1.361 24.297 -9.117 1 95.06 86 GLN A CA 1
ATOM 694 C C . GLN A 1 86 ? 0.142 23.641 -8.484 1 95.06 86 GLN A C 1
ATOM 696 O O . GLN A 1 86 ? -0.997 24 -8.797 1 95.06 86 GLN A O 1
ATOM 701 N N . THR A 1 87 ? 0.387 22.672 -7.641 1 96.19 87 THR A N 1
ATOM 702 C CA . THR A 1 87 ? -0.694 21.984 -6.953 1 96.19 87 THR A CA 1
ATOM 703 C C . THR A 1 87 ? -1.426 22.922 -6.004 1 96.19 87 THR A C 1
ATOM 705 O O . THR A 1 87 ? -2.658 22.969 -5.988 1 96.19 87 THR A O 1
ATOM 708 N N . MET A 1 88 ? -0.735 23.688 -5.281 1 95.25 88 MET A N 1
ATOM 709 C CA . MET A 1 88 ? -1.328 24.609 -4.312 1 95.25 88 MET A CA 1
ATOM 710 C C . MET A 1 88 ? -2.143 25.688 -5.012 1 95.25 88 MET A C 1
ATOM 712 O O . MET A 1 88 ? -3.148 26.156 -4.477 1 95.25 88 MET A O 1
ATOM 716 N N . ASP A 1 89 ? -1.736 26.031 -6.215 1 95.88 89 ASP A N 1
ATOM 717 C CA . ASP A 1 89 ? -2.445 27.047 -6.988 1 95.88 89 ASP A CA 1
ATOM 718 C C . ASP A 1 89 ? -3.85 26.578 -7.355 1 95.88 89 ASP A C 1
ATOM 720 O O . ASP A 1 89 ? -4.723 27.391 -7.66 1 95.88 89 ASP A O 1
ATOM 724 N N . LYS A 1 90 ? -4.074 25.297 -7.348 1 96.75 90 LYS A N 1
ATOM 725 C CA . LYS A 1 90 ? -5.375 24.719 -7.695 1 96.75 90 LYS A CA 1
ATOM 726 C C . LYS A 1 90 ? -6.332 24.766 -6.504 1 96.75 90 LYS A C 1
ATOM 728 O O . LYS A 1 90 ? -7.531 24.547 -6.66 1 96.75 90 LYS A O 1
ATOM 733 N N . ILE A 1 91 ? -5.844 25.062 -5.336 1 96.88 91 ILE A N 1
ATOM 734 C CA . ILE A 1 91 ? -6.641 25 -4.113 1 96.88 91 ILE A CA 1
ATOM 735 C C . ILE A 1 91 ? -7.016 26.422 -3.67 1 96.88 91 ILE A C 1
ATOM 737 O O . ILE A 1 91 ? -6.148 27.281 -3.541 1 96.88 91 ILE A O 1
ATOM 741 N N . ASP A 1 92 ? -8.297 26.656 -3.459 1 96.75 92 ASP A N 1
ATOM 742 C CA . ASP A 1 92 ? -8.75 27.906 -2.832 1 96.75 92 ASP A CA 1
ATOM 743 C C . ASP A 1 92 ? -8.5 27.875 -1.325 1 96.75 92 ASP A C 1
ATOM 745 O O . ASP A 1 92 ? -9.422 27.609 -0.546 1 96.75 92 ASP A O 1
ATOM 749 N N . THR A 1 93 ? -7.297 28.219 -0.927 1 94.5 93 THR A N 1
ATOM 750 C CA . THR A 1 93 ? -6.836 28.031 0.445 1 94.5 93 THR A CA 1
ATOM 751 C C . THR A 1 93 ? -7.66 28.891 1.41 1 94.5 93 THR A C 1
ATOM 753 O O . THR A 1 93 ? -7.723 28.594 2.605 1 94.5 93 THR A O 1
ATOM 756 N N . LEU A 1 94 ? -8.281 29.953 0.957 1 94.5 94 LEU A N 1
ATOM 757 C CA . LEU A 1 94 ? -9.078 30.812 1.817 1 94.5 94 LEU A CA 1
ATOM 758 C C . LEU A 1 94 ? -10.367 30.109 2.248 1 94.5 94 LEU A C 1
ATOM 760 O O . LEU A 1 94 ? -10.828 30.297 3.375 1 94.5 94 LEU A O 1
ATOM 764 N N . ASN A 1 95 ? -10.898 29.25 1.351 1 96.75 95 ASN A N 1
ATOM 765 C CA . ASN A 1 95 ? -12.188 28.625 1.624 1 96.75 95 ASN A CA 1
ATOM 766 C C . ASN A 1 95 ? -12.047 27.109 1.782 1 96.75 95 ASN A C 1
ATOM 768 O O . ASN A 1 95 ? -13.031 26.375 1.674 1 96.75 95 ASN A O 1
ATOM 772 N N . THR A 1 96 ? -10.789 26.672 1.935 1 97.88 96 THR A N 1
ATOM 773 C 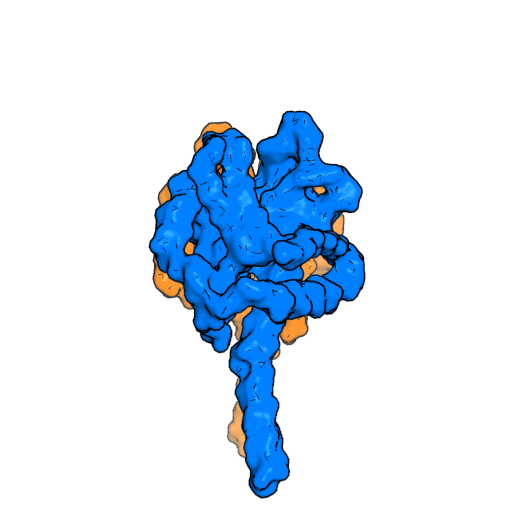CA . THR A 1 96 ? -10.555 25.234 2.031 1 97.88 96 THR A CA 1
ATOM 774 C C . THR A 1 96 ? -9.672 24.922 3.229 1 97.88 96 THR A C 1
ATOM 776 O O . THR A 1 96 ? -8.648 25.562 3.441 1 97.88 96 THR A O 1
ATOM 779 N N . LEU A 1 97 ? -10.148 24.031 4.113 1 97.75 97 LEU A N 1
ATOM 780 C CA . LEU A 1 97 ? -9.266 23.469 5.137 1 97.75 97 LEU A CA 1
ATOM 781 C C . LEU A 1 97 ? -8.305 22.469 4.527 1 97.75 97 LEU A C 1
ATOM 783 O O . LEU A 1 97 ? -8.727 21.453 3.969 1 97.75 97 LEU A O 1
ATOM 787 N N . VAL A 1 98 ? -7.047 22.734 4.602 1 98.12 98 VAL A N 1
ATOM 788 C CA . VAL A 1 98 ? -6.047 21.906 3.947 1 98.12 98 VAL A CA 1
ATOM 789 C C . VAL A 1 98 ? -5.305 21.078 4.992 1 98.12 98 VAL A C 1
ATOM 791 O O . VAL A 1 98 ? -4.758 21.609 5.953 1 98.12 98 VAL A O 1
ATOM 794 N N . ILE A 1 99 ? -5.34 19.766 4.824 1 98.44 99 ILE A N 1
ATOM 795 C CA . ILE A 1 99 ? -4.586 18.828 5.645 1 98.44 99 ILE A CA 1
ATOM 796 C C . ILE A 1 99 ? -3.373 18.328 4.867 1 98.44 99 ILE A C 1
ATOM 798 O O . ILE A 1 99 ? -3.52 17.656 3.834 1 98.44 99 ILE A O 1
ATOM 802 N N . ALA A 1 100 ? -2.197 18.641 5.352 1 98.19 100 ALA A N 1
ATOM 803 C CA . ALA A 1 100 ? -0.965 18.203 4.703 1 98.19 100 ALA A CA 1
ATOM 804 C C . ALA A 1 100 ? -0.439 16.922 5.34 1 98.19 100 ALA A C 1
ATOM 806 O O . ALA A 1 100 ? -0.446 16.781 6.562 1 98.19 100 ALA A O 1
ATOM 807 N N . VAL A 1 101 ? -0.049 16 4.559 1 98.44 101 VAL A N 1
ATOM 808 C CA . VAL A 1 101 ? 0.505 14.727 5.016 1 98.44 101 VAL A CA 1
ATOM 809 C C . VAL A 1 101 ? 1.887 14.516 4.398 1 98.44 101 VAL A C 1
ATOM 811 O O . VAL A 1 101 ? 2.043 14.57 3.178 1 98.44 101 VAL A O 1
ATOM 814 N N . ASP A 1 102 ? 2.881 14.289 5.266 1 96 102 ASP A N 1
ATOM 815 C CA . ASP A 1 102 ? 4.254 14.148 4.789 1 96 102 ASP A CA 1
ATOM 816 C C . ASP A 1 102 ? 5.066 13.242 5.707 1 96 102 ASP A C 1
ATOM 818 O O . ASP A 1 102 ? 4.793 13.164 6.91 1 96 102 ASP A O 1
ATOM 822 N N . ALA A 1 103 ? 6.008 12.539 5.059 1 96.19 103 ALA A N 1
ATOM 823 C CA . ALA A 1 103 ? 6.945 11.773 5.879 1 96.19 103 ALA A CA 1
ATOM 824 C C . ALA A 1 103 ? 8.023 12.68 6.465 1 96.19 103 ALA A C 1
ATOM 826 O O . ALA A 1 103 ? 8.305 13.75 5.926 1 96.19 103 ALA A O 1
ATOM 827 N N . SER A 1 104 ? 8.578 12.297 7.59 1 92.5 104 SER A N 1
ATOM 828 C CA . SER A 1 104 ? 9.68 13.016 8.211 1 92.5 104 SER A CA 1
ATOM 829 C C . SER A 1 104 ? 10.711 12.055 8.797 1 92.5 104 SER A C 1
ATOM 831 O O . SER A 1 104 ? 10.477 10.844 8.844 1 92.5 104 SER A O 1
ATOM 833 N N . ILE A 1 105 ? 11.805 12.602 9.023 1 91.19 105 ILE A N 1
ATOM 834 C CA . ILE A 1 105 ? 12.867 11.875 9.711 1 91.19 105 ILE A CA 1
ATOM 835 C C . ILE A 1 105 ? 12.992 12.383 11.148 1 91.19 105 ILE A C 1
ATOM 837 O O . ILE A 1 105 ? 12.641 13.531 11.438 1 91.19 105 ILE A O 1
ATOM 841 N N . GLY A 1 106 ? 13.414 11.523 12.047 1 91.31 106 GLY A N 1
ATOM 842 C CA . GLY A 1 106 ? 13.523 11.898 13.453 1 91.31 106 GLY A CA 1
ATOM 843 C C . GLY A 1 106 ? 14.43 10.977 14.242 1 91.31 106 GLY A C 1
ATOM 844 O O . GLY A 1 106 ? 15.305 10.32 13.672 1 91.31 106 GLY A O 1
ATOM 845 N N . SER A 1 107 ? 14.297 11.086 15.531 1 90.25 107 SER A N 1
ATOM 846 C CA . SER A 1 107 ? 15.094 10.211 16.391 1 90.25 107 SER A CA 1
ATOM 847 C C . SER A 1 107 ? 14.625 8.758 16.281 1 90.25 107 SER A C 1
ATOM 849 O O . SER A 1 107 ? 13.477 8.5 15.914 1 90.25 107 SER A O 1
ATOM 851 N N . ILE A 1 108 ? 15.523 7.879 16.594 1 88.88 108 ILE A N 1
ATOM 852 C CA . ILE A 1 108 ? 15.281 6.449 16.438 1 88.88 108 ILE A CA 1
ATOM 853 C C . ILE A 1 108 ? 14.062 6.039 17.266 1 88.88 108 ILE A C 1
ATOM 855 O O . ILE A 1 108 ? 13.266 5.203 16.828 1 88.88 108 ILE A O 1
ATOM 859 N N . ASP A 1 109 ? 13.867 6.664 18.406 1 91.69 109 ASP A N 1
ATOM 860 C CA . ASP A 1 109 ? 12.797 6.289 19.312 1 91.69 109 ASP A CA 1
ATOM 861 C C . ASP A 1 109 ? 11.438 6.762 18.797 1 91.69 109 ASP A C 1
ATOM 863 O O . ASP A 1 109 ? 10.398 6.332 19.297 1 91.69 109 ASP A O 1
ATOM 867 N N . HIS A 1 110 ? 11.484 7.527 17.75 1 93.12 110 HIS A N 1
ATOM 868 C CA . HIS A 1 110 ? 10.234 8.109 17.281 1 93.12 110 HIS A CA 1
ATOM 869 C C . HIS A 1 110 ? 9.805 7.48 15.953 1 93.12 110 HIS A C 1
ATOM 871 O O . HIS A 1 110 ? 8.719 7.777 15.445 1 93.12 110 HIS A O 1
ATOM 877 N N . ILE A 1 111 ? 10.633 6.625 15.492 1 93.94 111 ILE A N 1
ATOM 878 C CA . ILE A 1 111 ? 10.242 5.93 14.266 1 93.94 111 ILE A CA 1
ATOM 879 C C . ILE A 1 111 ? 8.945 5.156 14.5 1 93.94 111 ILE A C 1
ATOM 881 O O . ILE A 1 111 ? 8.789 4.484 15.523 1 93.94 111 ILE A O 1
ATOM 885 N N . GLY A 1 112 ? 7.961 5.34 13.602 1 96.25 112 GLY A N 1
ATOM 886 C CA . GLY A 1 112 ? 6.676 4.676 13.75 1 96.25 112 GLY A CA 1
ATOM 887 C C . GLY A 1 112 ? 5.625 5.551 14.414 1 96.25 112 GLY A C 1
ATOM 888 O O . GLY A 1 112 ? 4.508 5.102 14.664 1 96.25 112 GLY A O 1
ATOM 889 N N . HIS A 1 113 ? 6.027 6.785 14.703 1 97.75 113 HIS A N 1
ATOM 890 C CA . HIS A 1 113 ? 5.07 7.727 15.273 1 97.75 113 HIS A CA 1
ATOM 891 C C . HIS A 1 113 ? 4.449 8.602 14.188 1 97.75 113 HIS A C 1
ATOM 893 O O . HIS A 1 113 ? 5.094 8.898 13.18 1 97.75 113 HIS A O 1
ATOM 899 N N . ILE A 1 114 ? 3.193 8.977 14.422 1 98.38 114 ILE A N 1
ATOM 900 C CA . ILE A 1 114 ? 2.508 9.961 13.594 1 98.38 114 ILE A CA 1
ATOM 901 C C . ILE A 1 114 ? 2.352 11.266 14.375 1 98.38 114 ILE A C 1
ATOM 903 O O . ILE A 1 114 ? 1.84 11.266 15.5 1 98.38 114 ILE A O 1
ATOM 907 N N . GLY A 1 115 ? 2.91 12.336 13.805 1 97.69 115 GLY A N 1
ATOM 908 C CA . GLY A 1 115 ? 2.742 13.648 14.398 1 97.69 115 GLY A CA 1
ATOM 909 C C . GLY A 1 115 ? 1.535 14.398 13.867 1 97.69 115 GLY A C 1
ATOM 910 O O . GLY A 1 115 ? 1.248 14.344 12.664 1 97.69 115 GLY A O 1
ATOM 911 N N . LEU A 1 116 ? 0.784 15 14.719 1 98.19 116 LEU A N 1
ATOM 912 C CA . LEU A 1 116 ? -0.341 15.875 14.398 1 98.19 116 LEU A CA 1
ATOM 913 C C . LEU A 1 116 ? -0.075 17.297 14.875 1 98.19 116 LEU A C 1
ATOM 915 O O . LEU A 1 116 ? 0.283 17.516 16.031 1 98.19 116 LEU A O 1
ATOM 919 N N . CYS A 1 117 ? -0.171 18.219 13.93 1 97.12 117 CYS A N 1
ATOM 920 C CA . CYS A 1 117 ? 0.13 19.609 14.25 1 97.12 117 CYS A CA 1
ATOM 921 C C . CYS A 1 117 ? -0.872 20.547 13.602 1 97.12 117 CYS A C 1
ATOM 923 O O . CYS A 1 117 ? -1.338 20.297 12.484 1 97.12 117 CYS A O 1
ATOM 925 N N . ASN A 1 118 ? -1.208 21.672 14.258 1 96.25 118 ASN A N 1
ATOM 926 C CA . ASN A 1 118 ? -2.098 22.672 13.688 1 96.25 118 ASN A CA 1
ATOM 927 C C . ASN A 1 118 ? -1.318 23.75 12.945 1 96.25 118 ASN A C 1
ATOM 929 O O . ASN A 1 118 ? -1.693 24.938 12.977 1 96.25 118 ASN A O 1
ATOM 933 N N . GLU A 1 119 ? -0.154 23.375 12.383 1 93.19 119 GLU A N 1
ATOM 934 C CA . GLU A 1 119 ? 0.692 24.25 11.586 1 93.19 119 GLU A CA 1
ATOM 935 C C . GLU A 1 119 ? 1.005 23.641 10.227 1 93.19 119 GLU A C 1
ATOM 937 O O . GLU A 1 119 ? 0.941 22.422 10.062 1 93.19 119 GLU A O 1
ATOM 942 N N . PRO A 1 120 ? 1.285 24.5 9.297 1 93.25 120 PRO A N 1
ATOM 943 C CA . PRO A 1 120 ? 1.646 23.984 7.973 1 93.25 120 PRO A CA 1
ATOM 944 C C . PRO A 1 120 ? 2.99 23.266 7.961 1 93.25 120 PRO A C 1
ATOM 946 O O . PRO A 1 120 ? 3.787 23.422 8.891 1 93.25 120 PRO A O 1
ATOM 949 N N . ILE A 1 121 ? 3.152 22.406 6.988 1 90.81 121 ILE A N 1
ATOM 950 C CA . ILE A 1 121 ? 4.445 21.781 6.746 1 90.81 121 ILE A CA 1
ATOM 951 C C . ILE A 1 121 ? 5.227 22.594 5.715 1 90.81 121 ILE A C 1
ATOM 953 O O . ILE A 1 121 ? 4.641 23.172 4.793 1 90.81 121 ILE A O 1
ATOM 957 N N . LYS A 1 122 ? 6.492 22.703 5.902 1 83.94 122 LYS A N 1
ATOM 958 C CA . LYS A 1 122 ? 7.367 23.281 4.887 1 83.94 122 LYS A CA 1
ATOM 959 C C . LYS A 1 122 ? 8.172 22.188 4.172 1 83.94 122 LYS A C 1
ATOM 961 O O . LYS A 1 122 ? 9.188 21.719 4.684 1 83.94 122 LYS A O 1
ATOM 966 N N . PRO A 1 123 ? 7.531 21.781 2.965 1 71.5 123 PRO A N 1
ATOM 967 C CA . PRO A 1 123 ? 8.234 20.703 2.271 1 71.5 123 PRO A CA 1
ATOM 968 C C . PRO A 1 123 ? 9.57 21.156 1.686 1 71.5 123 PRO A C 1
ATOM 970 O O . PRO A 1 123 ? 9.734 22.328 1.336 1 71.5 123 PRO A O 1
ATOM 973 N N . GLY A 1 124 ? 10.594 20.219 1.328 1 58.94 124 GLY A N 1
ATOM 974 C CA . GLY A 1 124 ? 11.789 20.453 0.532 1 58.94 124 GLY A CA 1
ATOM 975 C C . GLY A 1 124 ? 12.891 21.172 1.302 1 58.94 124 GLY A C 1
ATOM 976 O O . GLY A 1 124 ? 13.75 21.812 0.707 1 58.94 124 GLY A O 1
ATOM 977 N N . SER A 1 125 ? 12.75 21.203 2.572 1 51.28 125 SER A N 1
ATOM 978 C CA 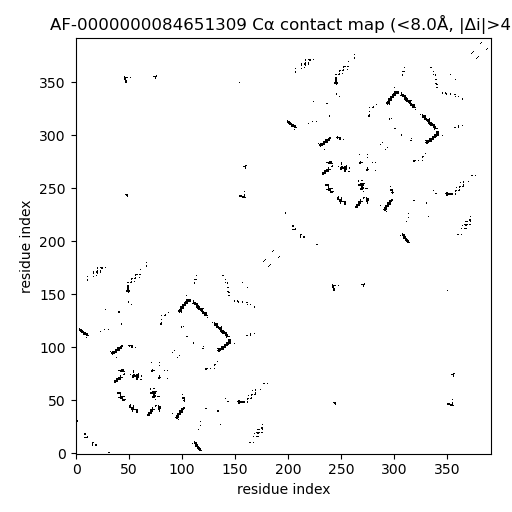. SER A 1 125 ? 13.875 21.969 3.105 1 51.28 125 SER A CA 1
ATOM 979 C C . SER A 1 125 ? 15.195 21.531 2.484 1 51.28 125 SER A C 1
ATOM 981 O O . SER A 1 125 ? 16.156 22.281 2.459 1 51.28 125 SER A O 1
ATOM 983 N N . GLY A 1 126 ? 15.18 20.312 1.827 1 46.59 126 GLY A N 1
ATOM 984 C CA . GLY A 1 126 ? 16.469 19.906 1.281 1 46.59 126 GLY A CA 1
ATOM 985 C C . GLY A 1 126 ? 16.672 20.359 -0.15 1 46.59 126 GLY A C 1
ATOM 986 O O . GLY A 1 126 ? 17.797 20.297 -0.671 1 46.59 126 GLY A O 1
ATOM 987 N N . VAL A 1 127 ? 15.625 20.484 -0.983 1 50.28 127 VAL A N 1
ATOM 988 C CA . VAL A 1 127 ? 15.922 20.609 -2.404 1 50.28 127 VAL A CA 1
ATOM 989 C C . VAL A 1 127 ? 15.836 22.078 -2.82 1 50.28 127 VAL A C 1
ATOM 991 O O . VAL A 1 127 ? 16.344 22.469 -3.875 1 50.28 127 VAL A O 1
ATOM 994 N N . GLY A 1 128 ? 15.195 23.062 -2.014 1 52.59 128 GLY A N 1
ATOM 995 C CA . GLY A 1 128 ? 15.211 24.469 -2.418 1 52.59 128 GLY A CA 1
ATOM 996 C C . GLY A 1 128 ? 14.344 25.344 -1.548 1 52.59 128 GLY A C 1
ATOM 997 O O . GLY A 1 128 ? 13.383 24.875 -0.935 1 52.59 128 GLY A O 1
ATOM 998 N N . LYS A 1 129 ? 14.812 26.531 -1.052 1 58.44 129 LYS A N 1
ATOM 999 C CA . LYS A 1 129 ? 14.5 27.562 -0.074 1 58.44 129 LYS A CA 1
ATOM 1000 C C . LYS A 1 129 ? 13.141 28.188 -0.353 1 58.44 129 LYS A C 1
ATOM 1002 O O . LYS A 1 129 ? 12.531 28.781 0.536 1 58.44 129 LYS A O 1
ATOM 1007 N N . ASP A 1 130 ? 12.445 27.875 -1.489 1 72.31 130 ASP A N 1
ATOM 1008 C CA . ASP A 1 130 ? 11.328 28.812 -1.659 1 72.31 130 ASP A CA 1
ATOM 1009 C C . ASP A 1 130 ? 10.016 28.062 -1.881 1 72.31 130 ASP A C 1
ATOM 1011 O O . ASP A 1 130 ? 9.203 28.469 -2.711 1 72.31 130 ASP A O 1
ATOM 1015 N N . LEU A 1 131 ? 9.719 26.984 -1.109 1 81.19 131 LEU A N 1
ATOM 1016 C CA . LEU A 1 131 ? 8.438 26.312 -1.285 1 81.19 131 LEU A CA 1
ATOM 1017 C C . LEU A 1 131 ? 7.41 26.844 -0.293 1 81.19 131 LEU A C 1
ATOM 1019 O O . LEU A 1 131 ? 7.75 27.172 0.842 1 81.19 131 LEU A O 1
ATOM 1023 N N . PRO A 1 132 ? 6.195 27.078 -0.794 1 85.88 132 PRO A N 1
ATOM 1024 C CA . PRO A 1 132 ? 5.148 27.562 0.104 1 85.88 132 PRO A CA 1
ATOM 1025 C C . PRO A 1 132 ? 4.832 26.594 1.231 1 85.88 132 PRO A C 1
ATOM 1027 O O . PRO A 1 132 ? 4.957 25.375 1.054 1 85.88 132 PRO A O 1
ATOM 1030 N N . PRO A 1 133 ? 4.535 27.125 2.395 1 90.69 133 PRO A N 1
ATOM 1031 C CA . PRO A 1 133 ? 3.984 26.25 3.426 1 90.69 133 PRO A CA 1
ATOM 1032 C C . PRO A 1 133 ? 2.678 25.578 2.998 1 90.69 133 PRO A C 1
ATOM 1034 O O . PRO A 1 133 ? 1.906 26.172 2.232 1 90.69 133 PRO A O 1
ATOM 1037 N N . VAL A 1 134 ? 2.459 24.359 3.434 1 94.12 134 VAL A N 1
ATOM 1038 C CA . VAL A 1 134 ? 1.279 23.625 2.998 1 94.12 134 VAL A CA 1
ATOM 1039 C C . VAL A 1 134 ? 0.479 23.156 4.215 1 94.12 134 VAL A C 1
ATOM 1041 O O . VAL A 1 134 ? 1.018 22.5 5.109 1 94.12 134 VAL A O 1
ATOM 1044 N N . GLY A 1 135 ? -0.817 23.562 4.242 1 94.56 135 GLY A N 1
ATOM 1045 C CA . GLY A 1 135 ? -1.757 22.969 5.176 1 94.56 135 GLY A CA 1
ATOM 1046 C C . GLY A 1 135 ? -2.119 23.891 6.328 1 94.56 135 GLY A C 1
ATOM 1047 O O . GLY A 1 135 ? -1.348 24.781 6.684 1 94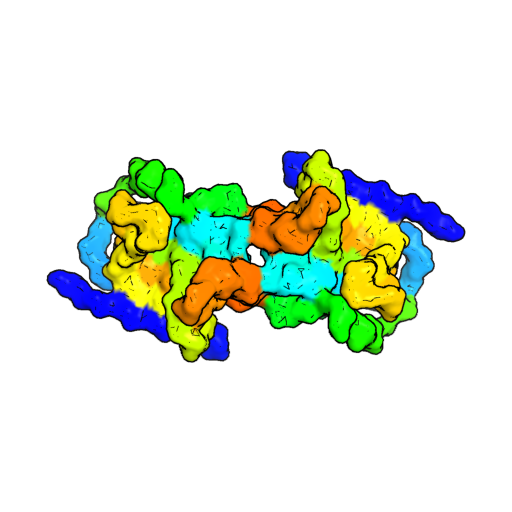.56 135 GLY A O 1
ATOM 1048 N N . ASP A 1 136 ? -3.322 23.719 6.828 1 96.31 136 ASP A N 1
ATOM 1049 C CA . ASP A 1 136 ? -3.77 24.281 8.102 1 96.31 136 ASP A CA 1
ATOM 1050 C C . ASP A 1 136 ? -3.451 23.328 9.258 1 96.31 136 ASP A C 1
ATOM 1052 O O . ASP A 1 136 ? -3.119 23.766 10.359 1 96.31 136 ASP A O 1
ATOM 1056 N N . ILE A 1 137 ? -3.551 22.094 8.953 1 97.12 137 ILE A N 1
ATOM 1057 C CA . ILE A 1 137 ? -3.225 20.969 9.82 1 97.12 137 ILE A CA 1
ATOM 1058 C C . ILE A 1 137 ? -2.262 20.031 9.102 1 97.12 137 ILE A C 1
ATOM 1060 O O . ILE A 1 137 ? -2.332 19.875 7.879 1 97.12 137 ILE A O 1
ATOM 1064 N N . SER A 1 138 ? -1.338 19.469 9.875 1 97.69 138 SER A N 1
ATOM 1065 C CA . SER A 1 138 ? -0.376 18.578 9.227 1 97.69 138 SER A CA 1
ATOM 1066 C C . SER A 1 138 ? -0.247 17.266 9.977 1 97.69 138 SER A C 1
ATOM 1068 O O . SER A 1 138 ? -0.315 17.234 11.211 1 97.69 138 SER A O 1
ATOM 1070 N N . LEU A 1 139 ? -0.158 16.203 9.273 1 98.19 139 LEU A N 1
ATOM 1071 C CA . LEU A 1 139 ? 0.217 14.883 9.758 1 98.19 139 LEU A CA 1
ATOM 1072 C C . LEU A 1 139 ? 1.604 14.5 9.258 1 98.19 139 LEU A C 1
ATOM 1074 O O . LEU A 1 139 ? 1.855 14.5 8.047 1 98.19 139 LEU A O 1
ATOM 1078 N N . SER A 1 140 ? 2.49 14.227 10.164 1 96.94 140 SER A N 1
ATOM 1079 C CA . SER A 1 140 ? 3.838 13.797 9.797 1 96.94 140 SER A CA 1
ATOM 1080 C C . SER A 1 140 ? 4.113 12.375 10.25 1 96.94 140 SER A C 1
ATOM 1082 O O . SER A 1 140 ? 3.904 12.039 11.422 1 96.94 140 SER A O 1
ATOM 1084 N N . GLY A 1 141 ? 4.512 11.5 9.352 1 97.19 141 GLY A N 1
ATOM 1085 C CA . GLY A 1 141 ? 4.965 10.172 9.719 1 97.19 141 GLY A CA 1
ATOM 1086 C C . GLY A 1 141 ? 6.469 10.078 9.891 1 97.19 141 GLY A C 1
ATOM 1087 O O . GLY A 1 141 ? 7.223 10.266 8.93 1 97.19 141 GLY A O 1
ATOM 1088 N N . ILE A 1 142 ? 6.914 9.797 11.016 1 96.19 142 ILE A N 1
ATOM 1089 C CA . ILE A 1 142 ? 8.344 9.625 11.25 1 96.19 142 ILE A CA 1
ATOM 1090 C C . ILE A 1 142 ? 8.766 8.219 10.852 1 96.19 142 ILE A C 1
ATOM 1092 O O . ILE A 1 142 ? 8.516 7.254 11.578 1 96.19 142 ILE A O 1
ATOM 1096 N N . VAL A 1 143 ? 9.516 8.094 9.719 1 95.06 143 VAL A N 1
ATOM 1097 C CA . VAL A 1 143 ? 9.656 6.785 9.094 1 95.06 143 VAL A CA 1
ATOM 1098 C C . VAL A 1 143 ? 11.117 6.352 9.125 1 95.06 143 VAL A C 1
ATOM 1100 O O . VAL A 1 143 ? 11.43 5.184 8.883 1 95.06 143 VAL A O 1
ATOM 1103 N N . ALA A 1 144 ? 12 7.312 9.328 1 91.81 144 ALA A N 1
ATOM 1104 C CA . ALA A 1 144 ? 13.422 6.977 9.289 1 91.81 144 ALA A CA 1
ATOM 1105 C C . ALA A 1 144 ? 14.203 7.809 10.305 1 91.81 144 ALA A C 1
ATOM 1107 O O . ALA A 1 144 ? 13.719 8.828 10.789 1 91.81 144 ALA A O 1
ATOM 1108 N N . PHE A 1 145 ? 15.398 7.281 10.492 1 87.62 145 PHE A N 1
ATOM 1109 C CA . PHE A 1 145 ? 16.312 7.938 11.422 1 87.62 145 PHE A CA 1
ATOM 1110 C C . PHE A 1 145 ? 17.047 9.086 10.742 1 87.62 145 PHE A C 1
ATOM 1112 O O . PHE A 1 145 ? 17.469 8.969 9.586 1 87.62 145 PHE A O 1
ATOM 1119 N N . SER A 1 146 ? 17.172 10.289 11.414 1 82.25 146 SER A N 1
ATOM 1120 C CA . SER A 1 146 ? 17.797 11.492 10.875 1 82.25 146 SER A CA 1
ATOM 1121 C C . SER A 1 146 ? 19.312 11.375 10.891 1 82.25 146 SER A C 1
ATOM 1123 O O . SER A 1 146 ? 20.016 12.297 10.461 1 82.25 146 SER A O 1
ATOM 1125 N N . GLY A 1 147 ? 19.938 10.281 11.109 1 74.5 147 GLY A N 1
ATOM 1126 C CA . GLY A 1 147 ? 21.391 10.125 11.148 1 74.5 147 GLY A CA 1
ATOM 1127 C C . GLY A 1 147 ? 22.078 10.57 9.867 1 74.5 147 GLY A C 1
ATOM 1128 O O . GLY A 1 147 ? 21.562 11.445 9.156 1 74.5 147 GLY A O 1
ATOM 1129 N N . PHE A 1 148 ? 23.172 10.219 9.469 1 70.88 148 PHE A N 1
ATOM 1130 C CA . PHE A 1 148 ? 24.141 10.805 8.539 1 70.88 148 PHE A CA 1
ATOM 1131 C C . PHE A 1 148 ? 23.672 10.617 7.102 1 70.88 148 PHE A C 1
ATOM 1133 O O . PHE A 1 148 ? 23.953 11.453 6.242 1 70.88 148 PHE A O 1
ATOM 1140 N N . ALA A 1 149 ? 22.75 9.68 6.801 1 79.69 149 ALA A N 1
ATOM 1141 C CA . ALA A 1 149 ? 22.375 9.484 5.402 1 79.69 149 ALA A CA 1
ATOM 1142 C C . ALA A 1 149 ? 20.859 9.352 5.262 1 79.69 149 ALA A C 1
ATOM 1144 O O . ALA A 1 149 ? 20.359 8.258 4.992 1 79.69 149 ALA A O 1
ATOM 1145 N N . PRO A 1 150 ? 20.25 10.555 5.324 1 74.94 150 PRO A N 1
ATOM 1146 C CA . PRO A 1 150 ? 18.781 10.492 5.367 1 74.94 150 PRO A CA 1
ATOM 1147 C C . PRO A 1 150 ? 18.188 9.867 4.109 1 74.94 150 PRO A C 1
ATOM 1149 O O . PRO A 1 150 ? 17.234 9.094 4.203 1 74.94 150 PRO A O 1
ATOM 1152 N N . HIS A 1 151 ? 18.75 10.172 2.99 1 78.44 151 HIS A N 1
ATOM 1153 C CA . HIS A 1 151 ? 18.203 9.641 1.746 1 78.44 151 HIS A CA 1
ATOM 1154 C C . HIS A 1 151 ? 18.328 8.117 1.69 1 78.44 151 HIS A C 1
ATOM 1156 O O . HIS A 1 151 ? 17.422 7.43 1.221 1 78.44 151 HIS A O 1
ATOM 1162 N N . VAL A 1 152 ? 19.453 7.668 2.221 1 81.06 152 VAL A N 1
ATOM 1163 C CA . VAL A 1 152 ? 19.672 6.227 2.25 1 81.06 152 VAL A CA 1
ATOM 1164 C C . VAL A 1 152 ? 18.703 5.57 3.217 1 81.06 152 VAL A C 1
ATOM 1166 O O . VAL A 1 152 ? 18.141 4.508 2.924 1 81.06 152 VAL A O 1
ATOM 1169 N N . MET A 1 153 ? 18.5 6.234 4.273 1 82.75 153 MET A N 1
ATOM 1170 C CA . MET A 1 153 ? 17.594 5.684 5.281 1 82.75 153 MET A CA 1
ATOM 1171 C C . MET A 1 153 ? 16.172 5.609 4.758 1 82.75 153 MET A C 1
ATOM 1173 O O . MET A 1 153 ? 15.461 4.633 5.008 1 82.75 153 MET A O 1
ATOM 1177 N N . LEU A 1 154 ? 15.805 6.629 3.98 1 85.44 154 LEU A N 1
ATOM 1178 C CA . LEU A 1 154 ? 14.453 6.664 3.422 1 85.44 154 LEU A CA 1
ATOM 1179 C C . LEU A 1 154 ? 14.266 5.555 2.396 1 85.44 154 LEU A C 1
ATOM 1181 O O . LEU A 1 154 ? 13.172 4.984 2.289 1 85.44 154 LEU A O 1
ATOM 1185 N N . GLN A 1 155 ? 15.266 5.23 1.771 1 84.62 155 GLN A N 1
ATOM 1186 C CA . GLN A 1 155 ? 15.203 4.215 0.728 1 84.62 155 GLN A CA 1
ATOM 1187 C C . GLN A 1 155 ? 15.133 2.814 1.327 1 84.62 155 GLN A C 1
ATOM 1189 O O . GLN A 1 155 ? 14.672 1.876 0.673 1 84.62 155 GLN A O 1
ATOM 1194 N N . ASN A 1 156 ? 15.531 2.684 2.576 1 85.12 156 ASN A N 1
ATOM 1195 C CA . ASN A 1 156 ? 15.602 1.364 3.197 1 85.12 156 ASN A CA 1
ATOM 1196 C C . ASN A 1 156 ? 14.539 1.201 4.281 1 85.12 156 ASN A C 1
ATOM 1198 O O . ASN A 1 156 ? 14.594 0.257 5.074 1 85.12 156 ASN A O 1
ATOM 1202 N N . THR A 1 157 ? 13.672 2.1 4.312 1 90.88 157 THR A N 1
ATOM 1203 C CA . THR A 1 157 ? 12.594 2.045 5.293 1 90.88 157 THR A CA 1
ATOM 1204 C C . THR A 1 157 ? 11.625 0.913 4.965 1 90.88 157 THR A C 1
ATOM 1206 O O . THR A 1 157 ? 11.344 0.646 3.793 1 90.88 157 THR A O 1
ATOM 1209 N N . SER A 1 158 ? 11.156 0.268 6 1 92.25 158 SER A N 1
ATOM 1210 C CA . SER A 1 158 ? 10.164 -0.788 5.844 1 92.25 158 SER A CA 1
ATOM 1211 C C . SER A 1 158 ? 8.867 -0.243 5.25 1 92.25 158 SER A C 1
ATOM 1213 O O . SER A 1 158 ? 8.234 0.642 5.832 1 92.25 158 SER A O 1
ATOM 1215 N N . LEU A 1 159 ? 8.453 -0.822 4.148 1 93.94 159 LEU A N 1
ATOM 1216 C CA . LEU A 1 159 ? 7.176 -0.45 3.557 1 93.94 159 LEU A CA 1
ATOM 1217 C C . LEU A 1 159 ? 6.02 -0.873 4.457 1 93.94 159 LEU A C 1
ATOM 1219 O O . LEU A 1 159 ? 4.977 -0.212 4.488 1 93.94 159 LEU A O 1
ATOM 1223 N N . GLY A 1 160 ? 6.203 -1.95 5.148 1 94.5 160 GLY A N 1
ATOM 1224 C CA . GLY A 1 160 ? 5.184 -2.373 6.098 1 94.5 160 GLY A CA 1
ATOM 1225 C C . GLY A 1 160 ? 4.879 -1.325 7.148 1 94.5 160 GLY A C 1
ATOM 1226 O O . GLY A 1 160 ? 3.713 -1.062 7.449 1 94.5 160 GLY A O 1
ATOM 1227 N N . LEU A 1 161 ? 5.934 -0.784 7.656 1 94.94 161 LEU A N 1
ATOM 1228 C CA . LEU A 1 161 ? 5.773 0.277 8.648 1 94.94 161 LEU A CA 1
ATOM 1229 C C . LEU A 1 161 ? 5.066 1.483 8.039 1 94.94 161 LEU A C 1
ATOM 1231 O O . LEU A 1 161 ? 4.102 1.996 8.609 1 94.94 161 LEU A O 1
ATOM 1235 N N . VAL A 1 162 ? 5.512 1.895 6.883 1 96.69 162 VAL A N 1
ATOM 1236 C CA . VAL A 1 162 ? 4.953 3.064 6.215 1 96.69 162 VAL A CA 1
ATOM 1237 C C . VAL A 1 162 ? 3.479 2.822 5.895 1 96.69 162 VAL A C 1
ATOM 1239 O O . VAL A 1 162 ? 2.639 3.701 6.109 1 96.69 162 VAL A O 1
ATOM 1242 N N . TYR A 1 163 ? 3.176 1.68 5.434 1 95.31 163 TYR A N 1
ATOM 1243 C CA . TYR A 1 163 ? 1.81 1.316 5.07 1 95.31 163 TYR A CA 1
ATOM 1244 C C . TYR A 1 163 ? 0.897 1.342 6.293 1 95.31 163 TYR A C 1
ATOM 1246 O O . TYR A 1 163 ? -0.209 1.885 6.238 1 95.31 163 TYR A O 1
ATOM 1254 N N . LYS A 1 164 ? 1.364 0.753 7.348 1 94.75 164 LYS A N 1
ATOM 1255 C CA . LYS A 1 164 ? 0.605 0.757 8.594 1 94.75 164 LYS A CA 1
ATOM 1256 C C . LYS A 1 164 ? 0.304 2.182 9.047 1 94.75 164 LYS A C 1
ATOM 1258 O O . LYS A 1 164 ? -0.83 2.494 9.422 1 94.75 164 LYS A O 1
ATOM 1263 N N . MET A 1 165 ? 1.227 2.986 9.016 1 97.69 165 MET A N 1
ATOM 1264 C CA . MET A 1 165 ? 1.076 4.387 9.398 1 97.69 165 MET A CA 1
ATOM 1265 C C . MET A 1 165 ? 0.085 5.098 8.484 1 97.69 165 MET A C 1
ATOM 1267 O O . MET A 1 165 ? -0.75 5.875 8.953 1 97.69 165 MET A O 1
ATOM 1271 N N . ALA A 1 166 ? 0.222 4.832 7.207 1 98 166 ALA A N 1
ATOM 1272 C CA . ALA A 1 166 ? -0.663 5.453 6.227 1 98 166 ALA A CA 1
ATOM 1273 C C . ALA A 1 166 ? -2.115 5.047 6.461 1 98 166 ALA A C 1
ATOM 1275 O O . ALA A 1 166 ? -3.025 5.871 6.332 1 98 166 ALA A O 1
ATOM 1276 N N . GLU A 1 167 ? -2.314 3.807 6.781 1 96.38 167 GLU A N 1
ATOM 1277 C CA . GLU A 1 167 ? -3.662 3.336 7.082 1 96.38 167 GLU A CA 1
ATOM 1278 C C . GLU A 1 167 ? -4.246 4.074 8.281 1 96.38 167 GLU A C 1
ATOM 1280 O O . GLU A 1 167 ? -5.395 4.523 8.242 1 96.38 167 GLU A O 1
ATOM 1285 N N . ILE A 1 168 ? -3.482 4.203 9.289 1 97.94 168 ILE A N 1
ATOM 1286 C CA . ILE A 1 168 ? -3.922 4.863 10.516 1 97.94 168 ILE A CA 1
ATOM 1287 C C . ILE A 1 168 ? -4.242 6.328 10.219 1 97.94 168 ILE A C 1
ATOM 1289 O O . ILE A 1 168 ? -5.289 6.836 10.633 1 97.94 168 ILE A O 1
ATOM 1293 N N . ALA A 1 169 ? -3.367 6.969 9.523 1 98.69 169 ALA A N 1
ATOM 1294 C CA . ALA A 1 169 ? -3.566 8.383 9.195 1 98.69 169 ALA A CA 1
ATOM 1295 C C . ALA A 1 169 ? -4.801 8.57 8.312 1 98.69 169 ALA A C 1
ATOM 1297 O O . ALA A 1 169 ? -5.598 9.477 8.539 1 98.69 169 ALA A O 1
ATOM 1298 N N . SER A 1 170 ? -4.891 7.758 7.262 1 98.56 170 SER A N 1
ATOM 1299 C CA . SER A 1 170 ? -6.035 7.859 6.363 1 98.56 170 SER A CA 1
ATOM 1300 C C . SER A 1 170 ? -7.348 7.645 7.109 1 98.56 170 SER A C 1
ATOM 1302 O O . SER A 1 170 ? -8.328 8.344 6.859 1 98.56 170 SER A O 1
ATOM 1304 N N . ASN A 1 171 ? -7.344 6.707 8.023 1 97.94 171 ASN A N 1
ATOM 1305 C CA . ASN A 1 171 ? -8.539 6.438 8.812 1 97.94 171 ASN A CA 1
ATOM 1306 C C . ASN A 1 171 ? -8.898 7.621 9.711 1 97.94 171 ASN A C 1
ATOM 1308 O O . ASN A 1 171 ? -10.078 7.906 9.93 1 97.94 171 ASN A O 1
ATOM 1312 N N . ALA A 1 172 ? -7.93 8.234 10.242 1 98.56 172 ALA A N 1
ATOM 1313 C CA . ALA A 1 172 ? -8.172 9.414 11.07 1 98.56 172 ALA A CA 1
ATOM 1314 C C . ALA A 1 172 ? -8.82 10.531 10.258 1 98.56 172 ALA A C 1
ATOM 1316 O O . ALA A 1 172 ? -9.758 11.18 10.719 1 98.56 172 ALA A O 1
ATOM 1317 N N . ILE A 1 173 ? -8.344 10.75 9.078 1 98.62 173 ILE A N 1
ATOM 1318 C CA . ILE A 1 173 ? -8.898 11.781 8.203 1 98.62 173 ILE A CA 1
ATOM 1319 C C . ILE A 1 173 ? -10.328 11.414 7.812 1 98.62 173 ILE A C 1
ATOM 1321 O O . ILE A 1 173 ? -11.219 12.266 7.82 1 98.62 173 ILE A O 1
ATOM 1325 N N . LYS A 1 174 ? -10.539 10.172 7.523 1 98 174 LYS A N 1
ATOM 1326 C CA . LYS A 1 174 ? -11.891 9.711 7.207 1 98 174 LYS A CA 1
ATOM 1327 C C . LYS A 1 174 ? -12.844 9.961 8.375 1 98 174 LYS A C 1
ATOM 1329 O O . LYS A 1 174 ? -14.008 10.305 8.164 1 98 174 LYS A O 1
ATOM 1334 N N . TYR A 1 175 ? -12.336 9.719 9.531 1 97.5 175 TYR A N 1
ATOM 1335 C CA . TYR A 1 175 ? -13.148 9.945 10.719 1 97.5 175 TYR A CA 1
ATOM 1336 C C . TYR A 1 175 ? -13.578 11.406 10.812 1 97.5 175 TYR A C 1
ATOM 1338 O O . TYR A 1 175 ? -14.734 11.703 11.109 1 97.5 175 TYR A O 1
ATOM 1346 N N . VAL A 1 176 ? -12.695 12.258 10.555 1 97.12 176 VAL A N 1
ATOM 1347 C CA . VAL A 1 176 ? -12.992 13.68 10.562 1 97.12 176 VAL A CA 1
ATOM 1348 C C . VAL A 1 176 ? -14.039 14 9.5 1 97.12 176 VAL A C 1
ATOM 1350 O O . VAL A 1 176 ? -14.992 14.734 9.758 1 97.12 176 VAL A O 1
ATOM 1353 N N . LEU A 1 177 ? -13.867 13.453 8.305 1 96.5 177 LEU A N 1
ATOM 1354 C CA . LEU A 1 177 ? -14.82 13.664 7.223 1 96.5 177 LEU A CA 1
ATOM 1355 C C . LEU A 1 177 ? -16.203 13.133 7.602 1 96.5 177 LEU A C 1
ATOM 1357 O O . LEU A 1 177 ? -17.219 13.781 7.34 1 96.5 177 LEU A O 1
ATOM 1361 N N . TYR A 1 178 ? -16.188 12.016 8.227 1 95.44 178 TYR A N 1
ATOM 1362 C CA . TYR A 1 178 ? -17.422 11.414 8.695 1 95.44 178 TYR A CA 1
ATOM 1363 C C . TYR A 1 178 ? -18.141 12.328 9.695 1 95.44 178 TYR A C 1
ATOM 1365 O O . TYR A 1 178 ? -19.328 12.602 9.555 1 95.44 178 TYR A O 1
ATOM 1373 N N . LYS A 1 179 ? -17.469 12.773 10.68 1 93.81 179 LYS A N 1
ATOM 1374 C CA . LYS A 1 179 ? -18.031 13.609 11.734 1 93.81 179 LYS A CA 1
ATOM 1375 C C . LYS A 1 179 ? -18.547 14.938 11.18 1 93.81 179 LYS A C 1
ATOM 1377 O O . LYS A 1 179 ? -19.547 15.469 11.648 1 93.81 179 LYS A O 1
ATOM 1382 N N . GLN A 1 180 ? -17.969 15.375 10.148 1 91.44 180 GLN A N 1
ATOM 1383 C CA . GLN A 1 180 ? -18.312 16.688 9.609 1 91.44 180 GLN A CA 1
ATOM 1384 C C . GLN A 1 180 ? -19.453 16.594 8.609 1 91.44 180 GLN A C 1
ATOM 1386 O O . GLN A 1 180 ? -20.266 17.516 8.5 1 91.44 180 GLN A O 1
ATOM 1391 N N . GLN A 1 181 ? -19.578 15.516 7.906 1 90.19 181 GLN A N 1
ATOM 1392 C CA . GLN A 1 181 ? -20.5 15.484 6.773 1 90.19 181 GLN A CA 1
ATOM 1393 C C . GLN A 1 181 ? -21.672 14.547 7.043 1 90.19 181 GLN A C 1
ATOM 1395 O O . GLN A 1 181 ? -22.766 14.75 6.523 1 90.19 181 GLN A O 1
ATOM 1400 N N . LEU A 1 182 ? -21.469 13.523 7.766 1 83.62 182 LEU A N 1
ATOM 1401 C CA . LEU A 1 182 ? -22.547 12.539 7.891 1 83.62 182 LEU A CA 1
ATOM 1402 C C . LEU A 1 182 ? -23.172 12.594 9.281 1 83.62 182 LEU A C 1
ATOM 1404 O O . LEU A 1 182 ? -24.359 12.305 9.445 1 83.62 182 LEU A O 1
ATOM 1408 N N . GLU A 1 183 ? -22.5 12.891 10.273 1 72.25 183 GLU A N 1
ATOM 1409 C CA . GLU A 1 183 ? -23.062 12.977 11.609 1 72.25 183 GLU A CA 1
ATOM 1410 C C . GLU A 1 183 ? -24.031 14.156 11.727 1 72.25 183 GLU A C 1
ATOM 1412 O O . GLU A 1 183 ? -25.109 14.031 12.312 1 72.25 183 GLU A O 1
ATOM 1417 N N . PRO A 1 184 ? -23.688 15.273 11.25 1 62.72 184 PRO A N 1
ATOM 1418 C CA . PRO A 1 184 ? -24.641 16.391 11.406 1 62.72 184 PRO A CA 1
ATOM 1419 C C . PRO A 1 184 ? -25.984 16.094 10.766 1 62.72 184 PRO A C 1
ATOM 1421 O O . PRO A 1 184 ? -27.016 16.562 11.266 1 62.72 184 PRO A O 1
ATOM 1424 N N . GLN A 1 185 ? -26.047 15.344 9.672 1 56.28 185 GLN A N 1
ATOM 1425 C CA . GLN A 1 185 ? -27.312 15.062 9.008 1 56.28 185 GLN A CA 1
ATOM 1426 C C . GLN A 1 185 ? -28.188 14.133 9.852 1 56.28 185 GLN A C 1
ATOM 1428 O O . GLN A 1 185 ? -29.406 14.227 9.82 1 56.28 185 GLN A O 1
ATOM 1433 N N . LYS A 1 186 ? -27.594 13.344 10.516 1 52.03 186 LYS A N 1
ATOM 1434 C CA . LYS A 1 186 ? -28.453 12.484 11.336 1 52.03 186 LYS A CA 1
ATOM 1435 C C . LYS A 1 186 ? -29.031 13.258 12.516 1 52.03 186 LYS A C 1
ATOM 1437 O O . LYS A 1 186 ? -30.156 12.984 12.945 1 52.03 186 LYS A O 1
ATOM 1442 N N . HIS A 1 187 ? -28.234 13.977 13.055 1 46.69 187 HIS A N 1
ATOM 1443 C CA . HIS A 1 187 ? -28.781 14.719 14.188 1 46.69 187 HIS A CA 1
ATOM 1444 C C . HIS A 1 187 ? -29.906 15.641 13.742 1 46.69 187 HIS A C 1
ATOM 1446 O O . HIS A 1 187 ? -30.828 15.906 14.508 1 46.69 187 HIS A O 1
ATOM 1452 N N . SER A 1 188 ? -29.781 16.016 12.586 1 45.31 188 SER A N 1
ATOM 1453 C CA . SER A 1 188 ? -30.906 16.844 12.172 1 45.31 188 SER A CA 1
ATOM 1454 C C . SER A 1 188 ? -32.156 16 11.914 1 45.31 188 SER A C 1
ATOM 1456 O O . SER A 1 188 ? -33.281 16.438 12.203 1 45.31 188 SER A O 1
ATOM 1458 N N . LYS A 1 189 ? -31.859 14.883 11.312 1 51.28 189 LYS A N 1
ATOM 1459 C CA . LYS A 1 189 ? -33.062 14.078 11.086 1 51.28 189 LYS A CA 1
ATOM 1460 C C . LYS A 1 189 ? -33.625 13.57 12.398 1 51.28 189 LYS A C 1
ATOM 1462 O O . LYS A 1 189 ? -34.844 13.477 12.547 1 51.28 189 LYS A O 1
ATOM 1467 N N . LEU A 1 190 ? -32.719 13.125 13.188 1 44.56 190 LEU A N 1
ATOM 1468 C CA . LEU A 1 190 ? -33.219 12.648 14.477 1 44.56 190 LEU A CA 1
ATOM 1469 C C . LEU A 1 190 ? -33.844 13.789 15.266 1 44.56 190 LEU A C 1
ATOM 1471 O O . LEU A 1 190 ? -34.875 13.586 15.953 1 44.56 190 LEU A O 1
ATOM 1475 N N . LYS A 1 191 ? -33.312 14.883 15.086 1 48.34 191 LYS A N 1
ATOM 1476 C CA . LYS A 1 191 ? -33.969 16.031 15.711 1 48.34 191 LYS A CA 1
ATOM 1477 C C . LYS A 1 191 ? -35.281 16.328 15.031 1 48.34 191 LYS A C 1
ATOM 1479 O O . LYS A 1 191 ? -36.25 16.766 15.68 1 48.34 191 LYS A O 1
ATOM 1484 N N . ALA A 1 192 ? -35.281 16.062 13.812 1 51.88 192 ALA A N 1
ATOM 1485 C CA . ALA A 1 192 ? -36.531 16.328 13.102 1 51.88 192 ALA A CA 1
ATOM 1486 C C . ALA A 1 192 ? -37.594 15.289 13.438 1 51.88 192 ALA A C 1
ATOM 1488 O O . ALA A 1 192 ? -38.781 15.594 13.5 1 51.88 192 ALA A O 1
ATOM 1489 N N . ILE A 1 193 ? -37.125 14.141 13.711 1 50.62 193 ILE A N 1
ATOM 1490 C CA . ILE A 1 193 ? -38.125 13.125 14.07 1 50.62 193 ILE A CA 1
ATOM 1491 C C . ILE A 1 193 ? -38.562 13.336 15.516 1 50.62 193 ILE A C 1
ATOM 1493 O O . ILE A 1 193 ? -39.75 13.094 15.852 1 50.62 193 ILE A O 1
ATOM 1497 N N . ALA A 1 194 ? -37.781 13.93 16.391 1 49.34 194 ALA A N 1
ATOM 1498 C CA . ALA A 1 194 ? -38.156 14.141 17.781 1 49.34 194 ALA A CA 1
ATOM 1499 C C . ALA A 1 194 ? -39.094 15.336 17.922 1 49.34 194 ALA A C 1
ATOM 1501 O O . ALA A 1 194 ? -39.875 15.422 18.875 1 49.34 194 ALA A O 1
ATOM 1502 N N . THR A 1 195 ? -38.906 16.281 17.125 1 41.75 195 THR A N 1
ATOM 1503 C CA . THR A 1 195 ? -39.812 17.438 17.219 1 41.75 195 THR A CA 1
ATOM 1504 C C . THR A 1 195 ? -41.062 17.219 16.391 1 41.75 195 THR A C 1
ATOM 1506 O O . THR A 1 195 ? -42 18.031 16.453 1 41.75 195 THR A O 1
ATOM 1509 N N . ALA A 1 196 ? -41.188 16.016 15.812 1 36.53 196 ALA A N 1
ATOM 1510 C CA . ALA A 1 196 ? -42.469 15.789 15.148 1 36.53 196 ALA A CA 1
ATOM 1511 C C . ALA A 1 196 ? -43.375 14.859 15.969 1 36.53 196 ALA A C 1
ATOM 1513 O O . ALA A 1 196 ? -42.875 13.961 16.656 1 36.53 196 ALA A O 1
ATOM 1514 N N . MET B 1 1 ? 1.333 -34.531 -18.797 1 41.41 1 MET B N 1
ATOM 1515 C CA . MET B 1 1 ? 2.174 -33.406 -18.391 1 41.41 1 MET B CA 1
ATOM 1516 C C . MET B 1 1 ? 1.499 -32.094 -18.719 1 41.41 1 MET B C 1
ATOM 1518 O O . MET B 1 1 ? 1.182 -31.812 -19.875 1 41.41 1 MET B O 1
ATOM 1522 N N . LEU B 1 2 ? 0.741 -31.562 -17.766 1 54.16 2 LEU B N 1
ATOM 1523 C CA . LEU B 1 2 ? -0.044 -30.391 -18.109 1 54.16 2 LEU B CA 1
ATOM 1524 C C . LEU B 1 2 ? 0.823 -29.328 -18.797 1 54.16 2 LEU B C 1
ATOM 1526 O O . LEU B 1 2 ? 1.957 -29.094 -18.375 1 54.16 2 LEU B O 1
ATOM 1530 N N . LYS B 1 3 ? 0.603 -29.062 -20.062 1 74.69 3 LYS B N 1
ATOM 1531 C CA . LYS B 1 3 ? 1.296 -28.062 -20.859 1 74.69 3 LYS B CA 1
ATOM 1532 C C . LYS B 1 3 ? 1.483 -26.75 -20.094 1 74.69 3 LYS B C 1
ATOM 1534 O O . LYS B 1 3 ? 0.574 -26.312 -19.391 1 74.69 3 LYS B O 1
ATOM 1539 N N . CYS B 1 4 ? 2.744 -26.297 -20.047 1 74.38 4 CYS B N 1
ATOM 1540 C CA . CYS B 1 4 ? 3.074 -25.016 -19.438 1 74.38 4 CYS B CA 1
ATOM 1541 C C . CYS B 1 4 ? 2.287 -23.891 -20.094 1 74.38 4 CYS B C 1
ATOM 1543 O O . CYS B 1 4 ? 2.322 -23.719 -21.312 1 74.38 4 CYS B O 1
ATOM 1545 N N . LYS B 1 5 ? 1.37 -23.344 -19.328 1 88.19 5 LYS B N 1
ATOM 1546 C CA . LYS B 1 5 ? 0.601 -22.172 -19.766 1 88.19 5 LYS B CA 1
ATOM 1547 C C . LYS B 1 5 ? 1.103 -20.906 -19.094 1 88.19 5 LYS B C 1
ATOM 1549 O O . LYS B 1 5 ? 1.292 -20.875 -17.875 1 88.19 5 LYS B O 1
ATOM 1554 N N . LYS B 1 6 ? 1.452 -19.953 -19.969 1 93.44 6 LYS B N 1
ATOM 1555 C CA . LYS B 1 6 ? 1.887 -18.641 -19.469 1 93.44 6 LYS B CA 1
ATOM 1556 C C . LYS B 1 6 ? 1.106 -17.516 -20.141 1 93.44 6 LYS B C 1
ATOM 1558 O O . LYS B 1 6 ? 0.926 -17.531 -21.359 1 93.44 6 LYS B O 1
ATOM 1563 N N . PHE B 1 7 ? 0.59 -16.641 -19.359 1 96.31 7 PHE B N 1
ATOM 1564 C CA . PHE B 1 7 ? -0.152 -15.477 -19.844 1 96.31 7 PHE B CA 1
ATOM 1565 C C . PHE B 1 7 ? 0.414 -14.195 -19.25 1 96.31 7 PHE B C 1
ATOM 1567 O O . PHE B 1 7 ? 0.938 -14.195 -18.141 1 96.31 7 PHE B O 1
ATOM 1574 N N . TYR B 1 8 ? 0.326 -13.141 -20.016 1 96.69 8 TYR B N 1
ATOM 1575 C CA . TYR B 1 8 ? 0.74 -11.828 -19.531 1 96.69 8 TYR B CA 1
ATOM 1576 C C . TYR B 1 8 ? -0.387 -10.812 -19.688 1 96.69 8 TYR B C 1
ATOM 1578 O O . TYR B 1 8 ? -1.091 -10.805 -20.703 1 96.69 8 TYR B O 1
ATOM 1586 N N . PHE B 1 9 ? -0.553 -9.969 -18.688 1 97.75 9 PHE B N 1
ATOM 1587 C CA . PHE B 1 9 ? -1.626 -8.977 -18.656 1 97.75 9 PHE B CA 1
ATOM 1588 C C . PHE B 1 9 ? -1.072 -7.586 -18.375 1 97.75 9 PHE B C 1
ATOM 1590 O O . PHE B 1 9 ? -0.408 -7.371 -17.359 1 97.75 9 PHE B O 1
ATOM 1597 N N . SER B 1 10 ? -1.392 -6.676 -19.219 1 96.62 10 SER B N 1
ATOM 1598 C CA . SER B 1 10 ? -0.985 -5.293 -19 1 96.62 10 SER B CA 1
ATOM 1599 C C . SER B 1 10 ? -1.954 -4.57 -18.078 1 96.62 10 SER B C 1
ATOM 1601 O O . SER B 1 10 ? -3.162 -4.551 -18.312 1 96.62 10 SER B O 1
ATOM 1603 N N . THR B 1 11 ? -1.42 -3.928 -17.078 1 95.69 11 THR B N 1
ATOM 1604 C CA . THR B 1 11 ? -2.27 -3.271 -16.094 1 95.69 11 THR B CA 1
ATOM 1605 C C . THR B 1 11 ? -2.869 -1.989 -16.656 1 95.69 11 THR B C 1
ATOM 1607 O O . THR B 1 11 ? -3.793 -1.419 -16.078 1 95.69 11 THR B O 1
ATOM 1610 N N . ASP B 1 12 ? -2.414 -1.609 -17.797 1 92.44 12 ASP B N 1
ATOM 1611 C CA . ASP B 1 12 ? -2.928 -0.399 -18.422 1 92.44 12 ASP B CA 1
ATOM 1612 C C . ASP B 1 12 ? -4.168 -0.701 -19.266 1 92.44 12 ASP B C 1
ATOM 1614 O O . ASP B 1 12 ? -4.883 0.214 -19.672 1 92.44 12 ASP B O 1
ATOM 1618 N N . GLU B 1 13 ? -4.402 -1.938 -19.469 1 94.12 13 GLU B N 1
ATOM 1619 C CA . GLU B 1 13 ? -5.578 -2.326 -20.234 1 94.12 13 GLU B CA 1
ATOM 1620 C C . GLU B 1 13 ? -6.84 -2.275 -19.375 1 94.12 13 GLU B C 1
ATOM 1622 O O . GLU B 1 13 ? -6.836 -2.707 -18.234 1 94.12 13 GLU B O 1
ATOM 1627 N N . LYS B 1 14 ? -7.891 -1.811 -19.906 1 91.75 14 LYS B N 1
ATOM 1628 C CA . LYS B 1 14 ? -9.148 -1.628 -19.188 1 91.75 14 LYS B CA 1
ATOM 1629 C C . LYS B 1 14 ? -9.695 -2.961 -18.688 1 91.75 14 LYS B C 1
ATOM 1631 O O . LYS B 1 14 ? -10.242 -3.039 -17.578 1 91.75 14 LYS B O 1
ATOM 1636 N N . LEU B 1 15 ? -9.508 -4.051 -19.422 1 95.88 15 LEU B N 1
ATOM 1637 C CA . LEU B 1 15 ? -10.109 -5.332 -19.078 1 95.88 15 LEU B CA 1
ATOM 1638 C C . LEU B 1 15 ? -9.086 -6.242 -18.406 1 95.88 15 LEU B C 1
ATOM 1640 O O . LEU B 1 15 ? -9.297 -7.453 -18.297 1 95.88 15 LEU B O 1
ATOM 1644 N N . CYS B 1 16 ? -8.039 -5.652 -17.953 1 97.5 16 CYS B N 1
ATOM 1645 C CA . CYS B 1 16 ? -6.965 -6.434 -17.344 1 97.5 16 CYS B CA 1
ATOM 1646 C C . CYS B 1 16 ? -7.484 -7.27 -16.188 1 97.5 16 CYS B C 1
ATOM 1648 O O . CYS B 1 16 ? -7.254 -8.477 -16.141 1 97.5 16 CYS B O 1
ATOM 1650 N N . GLN B 1 17 ? -8.211 -6.633 -15.281 1 97.88 17 GLN B N 1
ATOM 1651 C CA . GLN B 1 17 ? -8.742 -7.316 -14.109 1 97.88 17 GLN B CA 1
ATOM 1652 C C . GLN B 1 17 ? -9.633 -8.484 -14.516 1 97.88 17 GLN B C 1
ATOM 1654 O O . GLN B 1 17 ? -9.469 -9.602 -14.008 1 97.88 17 GLN B O 1
ATOM 1659 N N . TYR B 1 18 ? -10.5 -8.188 -15.43 1 97.81 18 TYR B N 1
ATOM 1660 C CA . TYR B 1 18 ? -11.461 -9.188 -15.875 1 97.81 18 TYR B CA 1
ATOM 1661 C C . TYR B 1 18 ? -10.75 -10.383 -16.516 1 97.81 18 TYR B C 1
ATOM 1663 O O . TYR B 1 18 ? -11.047 -11.531 -16.172 1 97.81 18 TYR B O 1
ATOM 1671 N N . ARG B 1 19 ? -9.828 -10.102 -17.375 1 98.06 19 ARG B N 1
ATOM 1672 C CA . ARG B 1 19 ? -9.102 -11.148 -18.094 1 98.06 19 ARG B CA 1
ATOM 1673 C C . ARG B 1 19 ? -8.266 -11.984 -17.125 1 98.06 19 ARG B C 1
ATOM 1675 O O . ARG B 1 19 ? -8.25 -13.211 -17.219 1 98.06 19 ARG B O 1
ATOM 1682 N N . LEU B 1 20 ? -7.605 -11.336 -16.203 1 98.38 20 LEU B N 1
ATOM 1683 C CA . LEU B 1 20 ? -6.785 -12.055 -15.234 1 98.38 20 LEU B CA 1
ATOM 1684 C C . LEU B 1 20 ? -7.656 -12.922 -14.32 1 98.38 20 LEU B C 1
ATOM 1686 O O . LEU B 1 20 ? -7.301 -14.062 -14.023 1 98.38 20 LEU B O 1
ATOM 1690 N N . ASN B 1 21 ? -8.781 -12.367 -13.875 1 98.31 21 ASN B N 1
ATOM 1691 C CA . ASN B 1 21 ? -9.727 -13.148 -13.078 1 98.31 21 ASN B CA 1
ATOM 1692 C C . ASN B 1 21 ? -10.078 -14.461 -13.766 1 98.31 21 ASN B C 1
ATOM 1694 O O . ASN B 1 21 ? -9.961 -15.531 -13.164 1 98.31 21 ASN B O 1
ATOM 1698 N N . HIS B 1 22 ? -10.43 -14.32 -14.977 1 97.69 22 HIS B N 1
ATOM 1699 C CA . HIS B 1 22 ? -10.945 -15.461 -15.727 1 97.69 22 HIS B CA 1
ATOM 1700 C C . HIS B 1 22 ? -9.844 -16.469 -16.031 1 97.69 22 HIS B C 1
ATOM 1702 O O . HIS B 1 22 ? -10.023 -17.672 -15.844 1 97.69 22 HIS B O 1
ATOM 1708 N N . GLU B 1 23 ? -8.75 -15.945 -16.484 1 97.81 23 GLU B N 1
ATOM 1709 C CA . GLU B 1 23 ? -7.656 -16.844 -16.828 1 97.81 23 GLU B CA 1
ATOM 1710 C C . GLU B 1 23 ? -7.121 -17.562 -15.602 1 97.81 23 GLU B C 1
ATOM 1712 O O . GLU B 1 23 ? -6.77 -18.75 -15.672 1 97.81 23 GLU B O 1
ATOM 1717 N N . MET B 1 24 ? -7.035 -16.891 -14.5 1 98.12 24 MET B N 1
ATOM 1718 C CA . MET B 1 24 ? -6.555 -17.516 -13.273 1 98.12 24 MET B CA 1
ATOM 1719 C C . MET B 1 24 ? -7.531 -18.578 -12.797 1 98.12 24 MET B C 1
ATOM 1721 O O . MET B 1 24 ? -7.113 -19.672 -12.375 1 98.12 24 MET B O 1
ATOM 1725 N N . HIS B 1 25 ? -8.758 -18.234 -12.82 1 97.5 25 HIS B N 1
ATOM 1726 C CA . HIS B 1 25 ? -9.781 -19.203 -12.445 1 97.5 25 HIS B CA 1
ATOM 1727 C C . HIS B 1 25 ? -9.688 -20.469 -13.305 1 97.5 25 HIS B C 1
ATOM 1729 O O . HIS B 1 25 ? -9.727 -21.578 -12.789 1 97.5 25 HIS B O 1
ATOM 1735 N N . ASN B 1 26 ? -9.555 -20.25 -14.602 1 96.81 26 ASN B N 1
ATOM 1736 C CA . ASN B 1 26 ? -9.422 -21.375 -15.523 1 96.81 26 ASN B CA 1
ATOM 1737 C C . ASN B 1 26 ? -8.172 -22.203 -15.227 1 96.81 26 ASN B C 1
ATOM 1739 O O . ASN B 1 26 ? -8.203 -23.438 -15.289 1 96.81 26 ASN B O 1
ATOM 1743 N N . MET B 1 27 ? -7.148 -21.562 -14.945 1 96.88 27 MET B N 1
ATOM 1744 C CA . MET B 1 27 ? -5.891 -22.25 -14.656 1 96.88 27 MET B CA 1
ATOM 1745 C C . MET B 1 27 ? -6.008 -23.094 -13.391 1 96.88 27 MET B C 1
ATOM 1747 O O . MET B 1 27 ? -5.551 -24.234 -13.359 1 96.88 27 MET B O 1
ATOM 1751 N N . VAL B 1 28 ? -6.617 -22.516 -12.367 1 96.12 28 VAL B N 1
ATOM 1752 C CA . VAL B 1 28 ? -6.805 -23.219 -11.109 1 96.12 28 VAL B CA 1
ATOM 1753 C C . VAL B 1 28 ? -7.645 -24.469 -11.344 1 96.12 28 VAL B C 1
ATOM 1755 O O . VAL B 1 28 ? -7.336 -25.547 -10.812 1 96.12 28 VAL B O 1
ATOM 1758 N N . LYS B 1 29 ? -8.648 -24.375 -12.148 1 93.69 29 LYS B N 1
ATOM 1759 C CA . LYS B 1 29 ? -9.539 -25.484 -12.445 1 93.69 29 LYS B CA 1
ATOM 1760 C C . LYS B 1 29 ? -8.812 -26.578 -13.219 1 93.69 29 LYS B C 1
ATOM 1762 O O . LYS B 1 29 ? -9.172 -27.766 -13.125 1 93.69 29 LYS B O 1
ATOM 1767 N N . SER B 1 30 ? -7.883 -26.172 -13.922 1 93 30 SER B N 1
ATOM 1768 C CA . SER B 1 30 ? -7.215 -27.109 -14.82 1 93 30 SER B CA 1
ATOM 1769 C C . SER B 1 30 ? -6.039 -27.797 -14.133 1 93 30 SER B C 1
ATOM 1771 O O . SER B 1 30 ? -5.43 -28.703 -14.703 1 93 30 SER B O 1
ATOM 1773 N N . ILE B 1 31 ? -5.75 -27.391 -12.945 1 91.94 31 ILE B N 1
ATOM 1774 C CA . ILE B 1 31 ? -4.621 -27.984 -12.234 1 91.94 31 ILE B CA 1
ATOM 1775 C C . ILE B 1 31 ? -4.965 -29.406 -11.828 1 91.94 31 ILE B C 1
ATOM 1777 O O . ILE B 1 31 ? -6.055 -29.672 -11.32 1 91.94 31 ILE B O 1
ATOM 1781 N N . ASP B 1 32 ? -4.086 -30.297 -12.141 1 89.62 32 ASP B N 1
ATOM 1782 C CA . ASP B 1 32 ? -4.27 -31.703 -11.781 1 89.62 32 ASP B CA 1
ATOM 1783 C C . ASP B 1 32 ? -3.742 -31.984 -10.375 1 89.62 32 ASP B C 1
ATOM 1785 O O . ASP B 1 32 ? -2.746 -32.688 -10.211 1 89.62 32 ASP B O 1
ATOM 1789 N N . LYS B 1 33 ? -4.312 -31.438 -9.438 1 92.44 33 LYS B N 1
ATOM 1790 C CA . LYS B 1 33 ? -3.959 -31.594 -8.031 1 92.44 33 LYS B CA 1
ATOM 1791 C C . LYS B 1 33 ? -5.203 -31.578 -7.145 1 92.44 33 LYS B C 1
ATOM 1793 O O . LYS B 1 33 ? -6.074 -30.719 -7.312 1 92.44 33 LYS B O 1
ATOM 1798 N N . HIS B 1 34 ? -5.344 -32.625 -6.32 1 92.81 34 HIS B N 1
ATOM 1799 C CA . HIS B 1 34 ? -6.391 -32.594 -5.305 1 92.81 34 HIS B CA 1
ATOM 1800 C C . HIS B 1 34 ? -5.938 -31.828 -4.07 1 92.81 34 HIS B C 1
ATOM 1802 O O . HIS B 1 34 ? -4.84 -32.062 -3.557 1 92.81 34 HIS B O 1
ATOM 1808 N N . TYR B 1 35 ? -6.699 -30.844 -3.703 1 94.69 35 TYR B N 1
ATOM 1809 C CA . TYR B 1 35 ? -6.355 -30.031 -2.537 1 94.69 35 TYR B CA 1
ATOM 1810 C C . TYR B 1 35 ? -7.594 -29.688 -1.723 1 94.69 35 TYR B C 1
ATOM 1812 O O . TYR B 1 35 ? -8.703 -29.656 -2.258 1 94.69 35 TYR B O 1
ATOM 1820 N N . LYS B 1 36 ? -7.375 -29.453 -0.428 1 93.62 36 LYS B N 1
ATOM 1821 C CA . LYS B 1 36 ? -8.445 -29.094 0.496 1 93.62 36 LYS B CA 1
ATOM 1822 C C . LYS B 1 36 ? -8.328 -27.641 0.942 1 93.62 36 LYS B C 1
ATOM 1824 O O . LYS B 1 36 ? -9.273 -27.078 1.508 1 93.62 36 LYS B O 1
ATOM 1829 N N . ARG B 1 37 ? -7.109 -27.109 0.662 1 95.75 37 ARG B N 1
ATOM 1830 C CA . ARG B 1 37 ? -6.848 -25.75 1.114 1 95.75 37 ARG B CA 1
ATOM 1831 C C . ARG B 1 37 ? -6.09 -24.969 0.053 1 95.75 37 ARG B C 1
ATOM 1833 O O . ARG B 1 37 ? -5.488 -25.547 -0.854 1 95.75 37 ARG B O 1
ATOM 1840 N N . ILE B 1 38 ? -6.234 -23.672 0.142 1 97.56 38 ILE B N 1
ATOM 1841 C CA . ILE B 1 38 ? -5.473 -22.781 -0.722 1 97.56 38 ILE B CA 1
ATOM 1842 C C . ILE B 1 38 ? -4.539 -21.922 0.124 1 97.56 38 ILE B C 1
ATOM 1844 O O . ILE B 1 38 ? -4.918 -21.453 1.204 1 97.56 38 ILE B O 1
ATOM 1848 N N . ALA B 1 39 ? -3.334 -21.781 -0.28 1 98.44 39 ALA B N 1
ATOM 1849 C CA . ALA B 1 39 ? -2.367 -20.906 0.37 1 98.44 39 ALA B CA 1
ATOM 1850 C C . ALA B 1 39 ? -1.733 -19.938 -0.636 1 98.44 39 ALA B C 1
ATOM 1852 O O . ALA B 1 39 ? -1.448 -20.328 -1.773 1 98.44 39 ALA B O 1
ATOM 1853 N N . VAL B 1 40 ? -1.538 -18.719 -0.231 1 98.62 40 VAL B N 1
ATOM 1854 C CA . VAL B 1 40 ? -0.837 -17.734 -1.039 1 98.62 40 VAL B CA 1
ATOM 1855 C C . VAL B 1 40 ? 0.496 -17.375 -0.383 1 98.62 40 VAL B C 1
ATOM 1857 O O . VAL B 1 40 ? 0.554 -17.125 0.821 1 98.62 40 VAL B O 1
ATOM 1860 N N . VAL B 1 41 ? 1.525 -17.453 -1.145 1 98.31 41 VAL B N 1
ATOM 1861 C CA . VAL B 1 41 ? 2.852 -17.078 -0.653 1 98.31 41 VAL B CA 1
ATOM 1862 C C . VAL B 1 41 ? 3.369 -15.867 -1.414 1 98.31 41 VAL B C 1
ATOM 1864 O O . VAL B 1 41 ? 3.732 -15.969 -2.588 1 98.31 41 VAL B O 1
ATOM 1867 N N . GLY B 1 42 ? 3.346 -14.766 -0.757 1 98.12 42 GLY B N 1
ATOM 1868 C CA . GLY B 1 42 ? 3.934 -13.562 -1.313 1 98.12 42 GLY B CA 1
ATOM 1869 C C . GLY B 1 42 ? 5.418 -13.438 -1.032 1 98.12 42 GLY B C 1
ATOM 1870 O O . GLY B 1 42 ? 5.824 -13.258 0.118 1 98.12 42 GLY B O 1
ATOM 1871 N N . ILE B 1 43 ? 6.195 -13.5 -2.053 1 97.06 43 ILE B N 1
ATOM 1872 C CA . ILE B 1 43 ? 7.645 -13.516 -1.889 1 97.06 43 ILE B CA 1
ATOM 1873 C C . ILE B 1 43 ? 8.219 -12.141 -2.219 1 97.06 43 ILE B C 1
ATOM 1875 O O . ILE B 1 43 ? 7.871 -11.547 -3.24 1 97.06 43 ILE B O 1
ATOM 1879 N N . GLY B 1 44 ? 9.094 -11.664 -1.354 1 95.25 44 GLY B N 1
ATOM 1880 C CA . GLY B 1 44 ? 9.773 -10.391 -1.541 1 95.25 44 GLY B CA 1
ATOM 1881 C C . GLY B 1 44 ? 10.156 -9.719 -0.235 1 95.25 44 GLY B C 1
ATOM 1882 O O . GLY B 1 44 ? 10.195 -10.375 0.812 1 95.25 44 GLY B O 1
ATOM 1883 N N . THR B 1 45 ? 10.531 -8.477 -0.35 1 93.12 45 THR B N 1
ATOM 1884 C CA . THR B 1 45 ? 10.938 -7.707 0.821 1 93.12 45 THR B CA 1
ATOM 1885 C C . THR B 1 45 ? 10.094 -6.441 0.952 1 93.12 45 THR B C 1
ATOM 1887 O O . THR B 1 45 ? 9.359 -6.078 0.029 1 93.12 45 THR B O 1
ATOM 1890 N N . ASP B 1 46 ? 10.133 -5.875 2.121 1 91.69 46 ASP B N 1
ATOM 1891 C CA . ASP B 1 46 ? 9.438 -4.609 2.334 1 91.69 46 ASP B CA 1
ATOM 1892 C C . ASP B 1 46 ? 10.422 -3.438 2.322 1 91.69 46 ASP B C 1
ATOM 1894 O O . ASP B 1 46 ? 10.062 -2.322 2.711 1 91.69 46 ASP B O 1
ATOM 1898 N N . ARG B 1 47 ? 11.672 -3.641 1.819 1 88.81 47 ARG B N 1
ATOM 1899 C CA . ARG B 1 47 ? 12.688 -2.598 1.875 1 88.81 47 ARG B CA 1
ATOM 1900 C C . ARG B 1 47 ? 12.992 -2.049 0.484 1 88.81 47 ARG B C 1
ATOM 1902 O O . ARG B 1 47 ? 13.953 -1.298 0.3 1 88.81 47 ARG B O 1
ATOM 1909 N N . SER B 1 48 ? 12.258 -2.447 -0.434 1 90.44 48 SER B N 1
ATOM 1910 C CA . SER B 1 48 ? 12.367 -1.988 -1.814 1 90.44 48 SER B CA 1
ATOM 1911 C C . SER B 1 48 ? 11 -1.894 -2.477 1 90.44 48 SER B C 1
ATOM 1913 O O . SER B 1 48 ? 10.172 -2.799 -2.34 1 90.44 48 SER B O 1
ATOM 1915 N N . THR B 1 49 ? 10.773 -0.825 -3.16 1 90.94 49 THR B N 1
ATOM 1916 C CA . THR B 1 49 ? 9.469 -0.621 -3.773 1 90.94 49 THR B CA 1
ATOM 1917 C C . THR B 1 49 ? 9.156 -1.729 -4.777 1 90.94 49 THR B C 1
ATOM 1919 O O . THR B 1 49 ? 8.086 -2.336 -4.73 1 90.94 49 THR B O 1
ATOM 1922 N N . GLY B 1 50 ? 10.172 -2.012 -5.57 1 93.25 50 GLY B N 1
ATOM 1923 C CA . GLY B 1 50 ? 9.961 -2.994 -6.621 1 93.25 50 GLY B CA 1
ATOM 1924 C C . GLY B 1 50 ? 9.75 -4.398 -6.09 1 93.25 50 GLY B C 1
ATOM 1925 O O . GLY B 1 50 ? 8.883 -5.129 -6.582 1 93.25 50 GLY B O 1
ATOM 1926 N N . ASP B 1 51 ? 10.469 -4.762 -5.082 1 92.94 51 ASP B N 1
ATOM 1927 C CA . ASP B 1 51 ? 10.469 -6.121 -4.543 1 92.94 51 ASP B CA 1
ATOM 1928 C C . ASP B 1 51 ? 9.32 -6.328 -3.564 1 92.94 51 ASP B C 1
ATOM 1930 O O . ASP B 1 51 ? 9.211 -7.383 -2.938 1 92.94 51 ASP B O 1
ATOM 1934 N N . SER B 1 52 ? 8.461 -5.344 -3.451 1 96.06 52 SER B N 1
ATOM 1935 C CA . SER B 1 52 ? 7.391 -5.43 -2.467 1 96.06 52 SER B CA 1
ATOM 1936 C C . SER B 1 52 ? 6.102 -5.953 -3.098 1 96.06 52 SER B C 1
ATOM 1938 O O . SER B 1 52 ? 5.094 -6.129 -2.41 1 96.06 52 SER B O 1
ATOM 1940 N N . PHE B 1 53 ? 6.07 -6.336 -4.395 1 97.31 53 PHE B N 1
ATOM 1941 C CA . PHE B 1 53 ? 4.871 -6.793 -5.09 1 97.31 53 PHE B CA 1
ATOM 1942 C C . PHE B 1 53 ? 4.25 -7.984 -4.367 1 97.31 53 PHE B C 1
ATOM 1944 O O . PHE B 1 53 ? 3.09 -7.926 -3.951 1 97.31 53 PHE B O 1
ATOM 1951 N N . GLY B 1 54 ? 4.992 -9 -4.121 1 98 54 GLY B N 1
ATOM 1952 C CA . GLY B 1 54 ? 4.512 -10.18 -3.426 1 98 54 GLY B CA 1
ATOM 1953 C C . GLY B 1 54 ? 3.977 -9.875 -2.039 1 98 54 GLY B C 1
ATOM 1954 O O . GLY B 1 54 ? 2.805 -10.133 -1.75 1 98 54 GLY B O 1
ATOM 1955 N N . PRO B 1 55 ? 4.801 -9.281 -1.21 1 98.06 55 PRO B N 1
ATOM 1956 C CA . PRO B 1 55 ? 4.379 -8.938 0.15 1 98.06 55 PRO B CA 1
ATOM 1957 C C . PRO B 1 55 ? 3.135 -8.055 0.175 1 98.06 55 PRO B C 1
ATOM 1959 O O . PRO B 1 55 ? 2.295 -8.188 1.068 1 98.06 55 PRO B O 1
ATOM 1962 N N . LEU B 1 56 ? 3.006 -7.16 -0.785 1 97.56 56 LEU B N 1
ATOM 1963 C CA . LEU B 1 56 ? 1.831 -6.293 -0.846 1 97.56 56 LEU B CA 1
ATOM 1964 C C . LEU B 1 56 ? 0.574 -7.105 -1.139 1 97.56 56 LEU B C 1
ATOM 1966 O O . LEU B 1 56 ? -0.46 -6.91 -0.494 1 97.56 56 LEU B O 1
ATOM 1970 N N . VAL B 1 57 ? 0.681 -7.961 -2.096 1 98.44 57 VAL B N 1
ATOM 1971 C CA . VAL B 1 57 ? -0.441 -8.836 -2.412 1 98.44 57 VAL B CA 1
ATOM 1972 C C . VAL B 1 57 ? -0.844 -9.625 -1.168 1 98.44 57 VAL B C 1
ATOM 1974 O O . VAL B 1 57 ? -2.025 -9.695 -0.824 1 98.44 57 VAL B O 1
ATOM 1977 N N . GLY B 1 58 ? 0.178 -10.211 -0.515 1 98.31 58 GLY B N 1
ATOM 1978 C CA . GLY B 1 58 ? -0.092 -10.945 0.71 1 98.31 58 GLY B CA 1
ATOM 1979 C C . GLY B 1 58 ? -0.81 -10.117 1.759 1 98.31 58 GLY B C 1
ATOM 1980 O O . GLY B 1 58 ? -1.758 -10.586 2.391 1 98.31 58 GLY B O 1
ATOM 1981 N N . TYR B 1 59 ? -0.372 -8.93 1.893 1 97 59 TYR B N 1
ATOM 1982 C CA . TYR B 1 59 ? -0.973 -8.047 2.887 1 97 59 TYR B CA 1
ATOM 1983 C C . TYR B 1 59 ? -2.424 -7.742 2.539 1 97 59 TYR B C 1
ATOM 1985 O O . TYR B 1 59 ? -3.309 -7.836 3.395 1 97 59 TYR B O 1
ATOM 1993 N N . MET B 1 60 ? -2.701 -7.363 1.321 1 95.38 60 MET B N 1
ATOM 1994 C CA . MET B 1 60 ? -4.059 -7.066 0.87 1 95.38 60 MET B CA 1
ATOM 1995 C C . MET B 1 60 ? -4.977 -8.258 1.094 1 95.38 60 MET B C 1
ATOM 1997 O O . MET B 1 60 ? -6.117 -8.102 1.534 1 95.38 60 MET B O 1
ATOM 2001 N N . LEU B 1 61 ? -4.484 -9.422 0.893 1 97.81 61 LEU B N 1
ATOM 2002 C CA . LEU B 1 61 ? -5.27 -10.641 1.053 1 97.81 61 LEU B CA 1
ATOM 2003 C C . LEU B 1 61 ? -5.492 -10.961 2.527 1 97.81 61 LEU B C 1
ATOM 2005 O O . LEU B 1 61 ? -6.535 -11.5 2.904 1 97.81 61 LEU B O 1
ATOM 2009 N N . SER B 1 62 ? -4.496 -10.617 3.336 1 96.38 62 SER B N 1
ATOM 2010 C CA . SER B 1 62 ? -4.574 -10.906 4.762 1 96.38 62 SER B CA 1
ATOM 2011 C C . SER B 1 62 ? -5.707 -10.133 5.426 1 96.38 62 SER B C 1
ATOM 2013 O O . SER B 1 62 ? -6.184 -10.516 6.5 1 96.38 62 SER B O 1
ATOM 2015 N N . LYS B 1 63 ? -6.113 -9.102 4.77 1 90.75 63 LYS B N 1
ATOM 2016 C CA . LYS B 1 63 ? -7.211 -8.297 5.297 1 90.75 63 LYS B CA 1
ATOM 2017 C C . LYS B 1 63 ? -8.562 -8.922 4.957 1 90.75 63 LYS B C 1
ATOM 2019 O O . LYS B 1 63 ? -9.586 -8.531 5.523 1 90.75 63 LYS B O 1
ATOM 2024 N N . CYS B 1 64 ? -8.547 -9.828 4.051 1 92.19 64 CYS B N 1
ATOM 2025 C CA . CYS B 1 64 ? -9.781 -10.492 3.631 1 92.19 64 CYS B CA 1
ATOM 2026 C C . CYS B 1 64 ? -10.102 -11.672 4.539 1 92.19 64 CYS B C 1
ATOM 2028 O O . CYS B 1 64 ? -9.516 -12.742 4.402 1 92.19 64 CYS B O 1
ATOM 2030 N N . LYS B 1 65 ? -11.102 -11.562 5.352 1 91.31 65 LYS B N 1
ATOM 2031 C CA . LYS B 1 65 ? -11.375 -12.586 6.363 1 91.31 65 LYS B CA 1
ATOM 2032 C C . LYS B 1 65 ? -12.578 -13.445 5.965 1 91.31 65 LYS B C 1
ATOM 2034 O O . LYS B 1 65 ? -12.922 -14.398 6.664 1 91.31 65 LYS B O 1
ATOM 2039 N N . ILE B 1 66 ? -13.188 -13.18 4.855 1 90.81 66 ILE B N 1
ATOM 2040 C CA . ILE B 1 66 ? -14.422 -13.852 4.465 1 90.81 66 ILE B CA 1
ATOM 2041 C C . ILE B 1 66 ? -14.102 -15.219 3.877 1 90.81 66 ILE B C 1
ATOM 2043 O O . ILE B 1 66 ? -14.93 -16.125 3.916 1 90.81 66 ILE B O 1
ATOM 2047 N N . TYR B 1 67 ? -12.93 -15.391 3.389 1 92.19 67 TYR B N 1
ATOM 2048 C CA . TYR B 1 67 ? -12.539 -16.641 2.748 1 92.19 67 TYR B CA 1
ATOM 2049 C C . TYR B 1 67 ? -11.617 -17.453 3.65 1 92.19 67 TYR B C 1
ATOM 2051 O O . TYR B 1 67 ? -10.977 -16.891 4.547 1 92.19 67 TYR B O 1
ATOM 2059 N N . ASP B 1 68 ? -11.703 -18.703 3.402 1 94.62 68 ASP B N 1
ATOM 2060 C CA . ASP B 1 68 ? -10.828 -19.625 4.133 1 94.62 68 ASP B CA 1
ATOM 2061 C C . ASP B 1 68 ? -9.594 -19.984 3.309 1 94.62 68 ASP B C 1
ATOM 2063 O O . ASP B 1 68 ? -9.656 -20.828 2.416 1 94.62 68 ASP B O 1
ATOM 2067 N N . PHE B 1 69 ? -8.492 -19.422 3.627 1 97.38 69 PHE B N 1
ATOM 2068 C CA . PHE B 1 69 ? -7.211 -19.641 2.963 1 97.38 69 PHE B CA 1
ATOM 2069 C C . PHE B 1 69 ? -6.059 -19.141 3.826 1 97.38 69 PHE B C 1
ATOM 2071 O O . PHE B 1 69 ? -6.281 -18.438 4.816 1 97.38 69 PHE B O 1
ATOM 2078 N N . ASP B 1 70 ? -4.875 -19.531 3.496 1 97.88 70 ASP B N 1
ATOM 2079 C CA . ASP B 1 70 ? -3.695 -19.109 4.246 1 97.88 70 ASP B CA 1
ATOM 2080 C C . ASP B 1 70 ? -2.867 -18.109 3.451 1 97.88 70 ASP B C 1
ATOM 2082 O O . ASP B 1 70 ? -2.768 -18.203 2.227 1 97.88 70 ASP B O 1
ATOM 2086 N N . VAL B 1 71 ? -2.324 -17.188 4.133 1 98.38 71 VAL B N 1
ATOM 2087 C CA . VAL B 1 71 ? -1.449 -16.188 3.518 1 98.38 71 VAL B CA 1
ATOM 2088 C C . VAL B 1 71 ? -0.09 -16.203 4.215 1 98.38 71 VAL B C 1
ATOM 2090 O O . VAL B 1 71 ? -0.014 -16.094 5.441 1 98.38 71 VAL B O 1
ATOM 2093 N N . TYR B 1 72 ? 0.938 -16.391 3.428 1 98.25 72 TYR B N 1
ATOM 2094 C CA . TYR B 1 72 ? 2.318 -16.266 3.883 1 98.25 72 TYR B CA 1
ATOM 2095 C C . TYR B 1 72 ? 3.051 -15.18 3.111 1 98.25 72 TYR B C 1
ATOM 2097 O O . TYR B 1 72 ? 3.035 -15.164 1.879 1 98.25 72 TYR B O 1
ATOM 2105 N N . GLY B 1 73 ? 3.709 -14.336 3.865 1 97.69 73 GLY B N 1
ATOM 2106 C CA . GLY B 1 73 ? 4.426 -13.25 3.217 1 97.69 73 GLY B CA 1
ATOM 2107 C C . GLY B 1 73 ? 3.578 -12 3.029 1 97.69 73 GLY B C 1
ATOM 2108 O O . GLY B 1 73 ? 2.672 -11.977 2.195 1 97.69 73 GLY B O 1
ATOM 2109 N N . THR B 1 74 ? 3.783 -11.016 3.818 1 97.69 74 THR B N 1
ATOM 2110 C CA . THR B 1 74 ? 3.154 -9.695 3.797 1 97.69 74 THR B CA 1
ATOM 2111 C C . THR B 1 74 ? 4.195 -8.602 3.973 1 97.69 74 THR B C 1
ATOM 2113 O O . THR B 1 74 ? 5.375 -8.883 4.203 1 97.69 74 THR B O 1
ATOM 2116 N N . ILE B 1 75 ? 3.783 -7.391 3.809 1 94.25 75 ILE B N 1
ATOM 2117 C CA . ILE B 1 75 ? 4.715 -6.285 4.012 1 94.25 75 ILE B CA 1
ATOM 2118 C C . ILE B 1 75 ? 5.09 -6.191 5.488 1 94.25 75 ILE B C 1
ATOM 2120 O O . ILE B 1 75 ? 6.117 -5.609 5.84 1 94.25 75 ILE B O 1
ATOM 2124 N N . ILE B 1 76 ? 4.27 -6.707 6.406 1 92.56 76 ILE B N 1
ATOM 2125 C CA . ILE B 1 76 ? 4.543 -6.688 7.84 1 92.56 76 ILE B CA 1
ATOM 2126 C C . ILE B 1 76 ? 5.449 -7.859 8.211 1 92.56 76 ILE B C 1
ATOM 2128 O O . ILE B 1 76 ? 6.363 -7.711 9.023 1 92.56 76 ILE B O 1
ATOM 2132 N N . GLU B 1 77 ? 5.176 -9.008 7.57 1 95.44 77 GLU B N 1
ATOM 2133 C CA . GLU B 1 77 ? 5.953 -10.227 7.754 1 95.44 77 GLU B CA 1
ATOM 2134 C C . GLU B 1 77 ? 6.391 -10.812 6.41 1 95.44 77 GLU B C 1
ATOM 2136 O O . GLU B 1 77 ? 5.844 -11.82 5.961 1 95.44 77 GLU B O 1
ATOM 2141 N N . PRO B 1 78 ? 7.465 -10.266 5.891 1 95.75 78 PRO B N 1
ATOM 2142 C CA . PRO B 1 78 ? 7.859 -10.664 4.539 1 95.75 78 PRO B CA 1
ATOM 2143 C C . PRO B 1 78 ? 8.445 -12.078 4.488 1 95.75 78 PRO B C 1
ATOM 2145 O O . PRO B 1 78 ? 8.961 -12.57 5.496 1 95.75 78 PRO B O 1
ATOM 2148 N N . VAL B 1 79 ? 8.234 -12.75 3.463 1 96.31 79 VAL B N 1
ATOM 2149 C CA . VAL B 1 79 ? 8.883 -14.008 3.121 1 96.31 79 VAL B CA 1
ATOM 2150 C C . VAL B 1 79 ? 9.875 -13.789 1.982 1 96.31 79 VAL B C 1
ATOM 2152 O O . VAL B 1 79 ? 9.523 -13.234 0.94 1 96.31 79 VAL B O 1
ATOM 2155 N N . HIS B 1 80 ? 11.055 -14.07 2.217 1 92.5 80 HIS B N 1
ATOM 2156 C CA . HIS B 1 80 ? 12.117 -13.914 1.232 1 92.5 80 HIS B CA 1
ATOM 2157 C C . HIS B 1 80 ? 13.055 -15.117 1.247 1 92.5 80 HIS B C 1
ATOM 2159 O O . HIS B 1 80 ? 12.727 -16.156 1.81 1 92.5 80 HIS B O 1
ATOM 2165 N N . ALA B 1 81 ? 14.172 -15.031 0.598 1 88.31 81 ALA B N 1
ATOM 2166 C CA . ALA B 1 81 ? 15.078 -16.156 0.384 1 88.31 81 ALA B CA 1
ATOM 2167 C C . ALA B 1 81 ? 15.523 -16.766 1.713 1 88.31 81 ALA B C 1
ATOM 2169 O O . ALA B 1 81 ? 15.594 -17.984 1.854 1 88.31 81 ALA B O 1
ATOM 2170 N N . LEU B 1 82 ? 15.719 -15.938 2.701 1 88.69 82 LEU B N 1
ATOM 2171 C CA . LEU B 1 82 ? 16.328 -16.375 3.951 1 88.69 82 LEU B CA 1
ATOM 2172 C C . LEU B 1 82 ? 15.359 -17.203 4.777 1 88.69 82 LEU B C 1
ATOM 2174 O O . LEU B 1 82 ? 15.781 -18.031 5.582 1 88.69 82 LEU B O 1
ATOM 2178 N N . ASN B 1 83 ? 14.047 -17 4.605 1 93.56 83 ASN B N 1
ATOM 2179 C CA . ASN B 1 83 ? 13.102 -17.734 5.445 1 93.56 83 ASN B CA 1
ATOM 2180 C C . ASN B 1 83 ? 12.109 -18.531 4.605 1 93.56 83 ASN B C 1
ATOM 2182 O O . ASN B 1 83 ? 11.102 -19.016 5.125 1 93.56 83 ASN B O 1
ATOM 2186 N N . LEU B 1 84 ? 12.391 -18.672 3.4 1 94.5 84 LEU B N 1
ATOM 2187 C CA . LEU B 1 84 ? 11.484 -19.344 2.473 1 94.5 84 LEU B CA 1
ATOM 2188 C C . LEU B 1 84 ? 11.305 -20.812 2.838 1 94.5 84 LEU B C 1
ATOM 2190 O O . LEU B 1 84 ? 10.18 -21.312 2.885 1 94.5 84 LEU B O 1
ATOM 2194 N N . ARG B 1 85 ? 12.391 -21.469 3.068 1 92.81 85 ARG B N 1
ATOM 2195 C CA . ARG B 1 85 ? 12.336 -22.891 3.387 1 92.81 85 ARG B CA 1
ATOM 2196 C C . ARG B 1 85 ? 11.492 -23.141 4.629 1 92.81 85 ARG B C 1
ATOM 2198 O O . ARG B 1 85 ? 10.625 -24.016 4.633 1 92.81 85 ARG B O 1
ATOM 2205 N N . GLN B 1 86 ? 11.758 -22.359 5.648 1 95.06 86 GLN B N 1
ATOM 2206 C CA . GLN B 1 86 ? 11.008 -22.484 6.891 1 95.06 86 GLN B CA 1
ATOM 2207 C C . GLN B 1 86 ? 9.516 -22.25 6.66 1 95.06 86 GLN B C 1
ATOM 2209 O O . GLN B 1 86 ? 8.672 -22.906 7.262 1 95.06 86 GLN B O 1
ATOM 2214 N N . THR B 1 87 ? 9.211 -21.297 5.832 1 96.25 87 THR B N 1
ATOM 2215 C CA . THR B 1 87 ? 7.828 -20.984 5.512 1 96.25 87 THR B CA 1
ATOM 2216 C C . THR B 1 87 ? 7.168 -22.141 4.762 1 96.25 87 THR B C 1
ATOM 2218 O O . THR B 1 87 ? 6.055 -22.547 5.098 1 96.25 87 THR B O 1
ATOM 2221 N N . MET B 1 88 ? 7.82 -22.688 3.836 1 95.31 88 MET B N 1
ATOM 2222 C CA . MET B 1 88 ? 7.277 -23.781 3.033 1 95.31 88 MET B CA 1
ATOM 2223 C C . MET B 1 88 ? 7.051 -25.031 3.887 1 95.31 88 MET B C 1
ATOM 2225 O O . MET B 1 88 ? 6.125 -25.797 3.635 1 95.31 88 MET B O 1
ATOM 2229 N N . ASP B 1 89 ? 7.871 -25.188 4.898 1 95.88 89 ASP B N 1
ATOM 2230 C CA . ASP B 1 89 ? 7.742 -26.328 5.793 1 95.88 89 ASP B CA 1
ATOM 2231 C C . ASP B 1 89 ? 6.43 -26.281 6.566 1 95.88 89 ASP B C 1
ATOM 2233 O O . ASP B 1 89 ? 5.957 -27.312 7.07 1 95.88 89 ASP B O 1
ATOM 2237 N N . LYS B 1 90 ? 5.84 -25.125 6.691 1 96.75 90 LYS B N 1
ATOM 2238 C CA . LYS B 1 90 ? 4.586 -24.953 7.418 1 96.75 90 LYS B CA 1
ATOM 2239 C C . LYS B 1 90 ? 3.391 -25.328 6.547 1 96.75 90 LYS B C 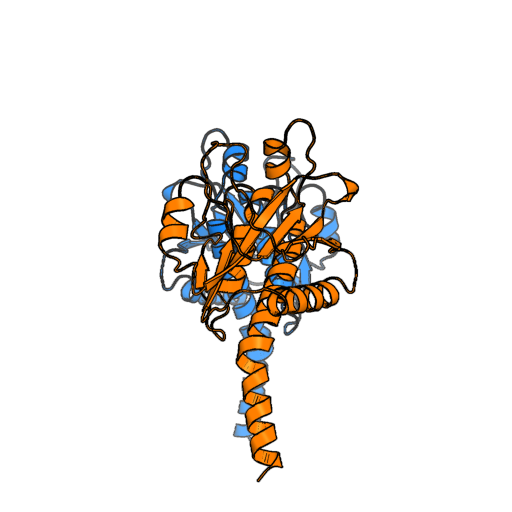1
ATOM 2241 O O . LYS B 1 90 ? 2.27 -25.453 7.047 1 96.75 90 LYS B O 1
ATOM 2246 N N . ILE B 1 91 ? 3.578 -25.516 5.273 1 96.94 91 ILE B N 1
ATOM 2247 C CA . ILE B 1 91 ? 2.488 -25.75 4.328 1 96.94 91 ILE B CA 1
ATOM 2248 C C . ILE B 1 91 ? 2.438 -27.234 3.951 1 96.94 91 ILE B C 1
ATOM 2250 O O . ILE B 1 91 ? 3.449 -27.812 3.545 1 96.94 91 ILE B O 1
ATOM 2254 N N . ASP B 1 92 ? 1.287 -27.844 4.098 1 96.81 92 ASP B N 1
ATOM 2255 C CA . ASP B 1 92 ? 1.062 -29.188 3.568 1 96.81 92 ASP B CA 1
ATOM 2256 C C . ASP B 1 92 ? 0.855 -29.156 2.057 1 96.81 92 ASP B C 1
ATOM 2258 O O . ASP B 1 92 ? -0.28 -29.219 1.579 1 96.81 92 ASP B O 1
ATOM 2262 N N . THR B 1 93 ? 1.943 -29.156 1.324 1 94.5 93 THR B N 1
ATOM 2263 C CA . THR B 1 93 ? 1.92 -28.891 -0.112 1 94.5 93 THR B CA 1
ATOM 2264 C C . THR B 1 93 ? 1.147 -30 -0.842 1 94.5 93 THR B C 1
ATOM 2266 O O . THR B 1 93 ? 0.678 -29.781 -1.964 1 94.5 93 THR B O 1
ATOM 2269 N N . LEU B 1 94 ? 1.017 -31.172 -0.277 1 94.5 94 LEU B N 1
ATOM 2270 C CA . LEU B 1 94 ? 0.299 -32.25 -0.915 1 94.5 94 LEU B CA 1
ATOM 2271 C C . LEU B 1 94 ? -1.201 -32 -0.935 1 94.5 94 LEU B C 1
ATOM 2273 O O . LEU B 1 94 ? -1.889 -32.344 -1.894 1 94.5 94 LEU B O 1
ATOM 2277 N N . ASN B 1 95 ? -1.694 -31.297 0.12 1 96.75 95 ASN B N 1
ATOM 2278 C CA . ASN B 1 95 ? -3.133 -31.078 0.248 1 96.75 95 ASN B CA 1
ATOM 2279 C C . ASN B 1 95 ? -3.492 -29.609 0.123 1 96.75 95 ASN B C 1
ATOM 2281 O O . ASN B 1 95 ? -4.574 -29.188 0.539 1 96.75 95 ASN B O 1
ATOM 2285 N N . THR B 1 96 ? -2.525 -28.844 -0.357 1 97.88 96 THR B N 1
ATOM 2286 C CA . THR B 1 96 ? -2.76 -27.406 -0.452 1 97.88 96 THR B CA 1
ATOM 2287 C C . THR B 1 96 ? -2.383 -26.875 -1.836 1 97.88 96 THR B C 1
ATOM 2289 O O . THR B 1 96 ? -1.312 -27.203 -2.355 1 97.88 96 THR B O 1
ATOM 2292 N N . LEU B 1 97 ? -3.32 -26.219 -2.512 1 97.75 97 LEU B N 1
ATOM 2293 C CA . LEU B 1 97 ? -2.973 -25.484 -3.717 1 97.75 97 LEU B CA 1
ATOM 2294 C C . LEU B 1 97 ? -2.223 -24.203 -3.365 1 97.75 97 LEU B C 1
ATOM 2296 O O . LEU B 1 97 ? -2.754 -23.328 -2.666 1 97.75 97 LEU B O 1
ATOM 2300 N N . VAL B 1 98 ? -1.012 -24.094 -3.803 1 98.12 98 VAL B N 1
ATOM 2301 C CA . VAL B 1 98 ? -0.163 -22.969 -3.42 1 98.12 98 VAL B CA 1
ATOM 2302 C C . VAL B 1 98 ? -0.031 -22 -4.594 1 98.12 98 VAL B C 1
ATOM 2304 O O . VAL B 1 98 ? 0.353 -22.391 -5.695 1 98.12 98 VAL B O 1
ATOM 2307 N N . ILE B 1 99 ? -0.4 -20.766 -4.367 1 98.44 99 ILE B N 1
ATOM 2308 C CA . ILE B 1 99 ? -0.224 -19.672 -5.324 1 98.44 99 ILE B CA 1
ATOM 2309 C C . ILE B 1 99 ? 0.954 -18.797 -4.898 1 98.44 99 ILE B C 1
ATOM 2311 O O . ILE B 1 99 ? 0.915 -18.172 -3.84 1 98.44 99 ILE B O 1
ATOM 2315 N N . ALA B 1 100 ? 1.986 -18.766 -5.703 1 98.25 100 ALA B N 1
ATOM 2316 C CA . ALA B 1 100 ? 3.164 -17.953 -5.41 1 98.25 100 ALA B CA 1
ATOM 2317 C C . ALA B 1 100 ? 3.084 -16.609 -6.113 1 98.25 100 ALA B C 1
ATOM 2319 O O . ALA B 1 100 ? 2.691 -16.531 -7.277 1 98.25 100 ALA B O 1
ATOM 2320 N N . VAL B 1 101 ? 3.383 -15.586 -5.43 1 98.44 101 VAL B N 1
ATOM 2321 C CA . VAL B 1 101 ? 3.381 -14.227 -5.969 1 98.44 101 VAL B CA 1
ATOM 2322 C C . VAL B 1 101 ? 4.75 -13.586 -5.762 1 98.44 101 VAL B C 1
ATOM 2324 O O . VAL B 1 101 ? 5.254 -13.531 -4.637 1 98.44 101 VAL B O 1
ATOM 2327 N N . ASP B 1 102 ? 5.348 -13.117 -6.855 1 96.06 102 ASP B N 1
ATOM 2328 C CA . ASP B 1 102 ? 6.695 -12.562 -6.781 1 96.06 102 ASP B CA 1
ATOM 2329 C C . ASP B 1 102 ? 6.902 -11.492 -7.852 1 96.06 102 ASP B C 1
ATOM 2331 O O . ASP B 1 102 ? 6.297 -11.547 -8.922 1 96.06 102 ASP B O 1
ATOM 2335 N N . ALA B 1 103 ? 7.727 -10.516 -7.461 1 96.25 103 ALA B N 1
ATOM 2336 C CA . ALA B 1 103 ? 8.125 -9.539 -8.477 1 96.25 103 ALA B CA 1
ATOM 2337 C C . ALA B 1 103 ? 9.211 -10.109 -9.383 1 96.25 103 ALA B C 1
ATOM 2339 O O . ALA B 1 103 ? 9.938 -11.031 -8.992 1 96.25 103 ALA B O 1
ATOM 2340 N N . SER B 1 104 ? 9.289 -9.617 -10.594 1 92.69 104 SER B N 1
ATOM 2341 C CA . SER B 1 104 ? 10.336 -10.008 -11.531 1 92.69 104 SER B CA 1
ATOM 2342 C C . SER B 1 104 ? 10.82 -8.812 -12.344 1 92.69 104 SER B C 1
ATOM 2344 O O . SER B 1 104 ? 10.234 -7.727 -12.266 1 92.69 104 SER B O 1
ATOM 2346 N N . ILE B 1 105 ? 11.922 -9.016 -12.906 1 91.38 105 ILE B N 1
ATOM 2347 C CA . ILE B 1 105 ? 12.477 -8.039 -13.836 1 91.38 105 ILE B CA 1
ATOM 2348 C C . ILE B 1 105 ? 12.336 -8.547 -15.266 1 91.38 105 ILE B C 1
ATOM 2350 O O . ILE B 1 105 ? 12.273 -9.758 -15.5 1 91.38 105 ILE B O 1
ATOM 2354 N N . GLY B 1 106 ? 12.203 -7.645 -16.203 1 91.44 106 GLY B N 1
ATOM 2355 C CA . GLY B 1 106 ? 12.023 -8.023 -17.594 1 91.44 106 GLY B CA 1
ATOM 2356 C C . GLY B 1 106 ? 12.359 -6.91 -18.562 1 91.44 106 GLY B C 1
ATOM 2357 O O . GLY B 1 106 ? 13.125 -6 -18.234 1 91.44 106 GLY B O 1
ATOM 2358 N N . SER B 1 107 ? 11.883 -7.109 -19.781 1 90.5 107 SER B N 1
ATOM 2359 C CA . SER B 1 107 ? 12.109 -6.074 -20.781 1 90.5 107 SER B CA 1
ATOM 2360 C C . SER B 1 107 ? 11.289 -4.824 -20.484 1 90.5 107 SER B C 1
ATOM 2362 O O . SER B 1 107 ? 10.266 -4.898 -19.797 1 90.5 107 SER B O 1
ATOM 2364 N N . ILE B 1 108 ? 11.773 -3.734 -21 1 89 108 ILE B N 1
ATOM 2365 C CA . ILE B 1 108 ? 11.172 -2.434 -20.719 1 89 108 ILE B CA 1
ATOM 2366 C C . ILE B 1 108 ? 9.703 -2.441 -21.156 1 89 108 ILE B C 1
ATOM 2368 O O . ILE B 1 108 ? 8.852 -1.853 -20.484 1 89 108 ILE B O 1
ATOM 2372 N N . ASP B 1 109 ? 9.383 -3.139 -22.203 1 91.88 109 ASP B N 1
ATOM 2373 C CA . ASP B 1 109 ? 8.039 -3.135 -22.766 1 91.88 109 ASP B CA 1
ATOM 2374 C C . ASP B 1 109 ? 7.082 -3.963 -21.906 1 91.88 109 ASP B C 1
ATOM 2376 O O . ASP B 1 109 ? 5.863 -3.881 -22.062 1 91.88 109 ASP B O 1
ATOM 2380 N N . HIS B 1 110 ? 7.656 -4.641 -20.953 1 93.19 110 HIS B N 1
ATOM 2381 C CA . HIS B 1 110 ? 6.82 -5.543 -20.172 1 93.19 110 HIS B CA 1
ATOM 2382 C C . HIS B 1 110 ? 6.617 -5.023 -18.766 1 93.19 110 HIS B C 1
ATOM 2384 O O . HIS B 1 110 ? 5.863 -5.605 -17.984 1 93.19 110 HIS B O 1
ATOM 2390 N N . ILE B 1 111 ? 7.25 -3.936 -18.5 1 94.06 111 ILE B N 1
ATOM 2391 C CA . ILE B 1 111 ? 7.039 -3.334 -17.188 1 94.06 111 ILE B CA 1
ATOM 2392 C C . ILE B 1 111 ? 5.559 -2.992 -17.016 1 94.06 111 ILE B C 1
ATOM 2394 O O . ILE B 1 111 ? 4.934 -2.438 -17.922 1 94.06 111 ILE B O 1
ATOM 2398 N N . GLY B 1 112 ? 4.965 -3.43 -15.883 1 96.38 112 GLY B N 1
ATOM 2399 C CA . GLY B 1 112 ? 3.553 -3.188 -15.625 1 96.38 112 GLY B CA 1
ATOM 2400 C C . GLY B 1 112 ? 2.668 -4.359 -16 1 96.38 112 GLY B C 1
ATOM 2401 O O . GLY B 1 112 ? 1.441 -4.273 -15.914 1 96.38 112 GLY B O 1
ATOM 2402 N N . HIS B 1 113 ? 3.312 -5.426 -16.453 1 97.81 113 HIS B N 1
ATOM 2403 C CA . HIS B 1 113 ? 2.561 -6.633 -16.766 1 97.81 113 HIS B CA 1
ATOM 2404 C C . HIS B 1 113 ? 2.562 -7.609 -15.594 1 97.81 113 HIS B C 1
ATOM 2406 O O . HIS B 1 113 ? 3.523 -7.66 -14.82 1 97.81 113 HIS B O 1
ATOM 2412 N N . ILE B 1 114 ? 1.462 -8.344 -15.477 1 98.38 114 ILE B N 1
ATOM 2413 C CA . ILE B 1 114 ? 1.365 -9.461 -14.539 1 98.38 114 ILE B CA 1
ATOM 2414 C C . ILE B 1 114 ? 1.387 -10.781 -15.305 1 98.38 114 ILE B C 1
ATOM 2416 O O . ILE B 1 114 ? 0.6 -10.984 -16.234 1 98.38 114 ILE B O 1
ATOM 2420 N N . GLY B 1 115 ? 2.377 -11.602 -14.969 1 97.69 115 GLY B N 1
ATOM 2421 C CA . GLY B 1 115 ? 2.447 -12.938 -15.547 1 97.69 115 GLY B CA 1
ATOM 2422 C C . GLY B 1 115 ? 1.72 -13.984 -14.727 1 97.69 115 GLY B C 1
ATOM 2423 O O . GLY B 1 115 ? 1.789 -13.969 -13.492 1 97.69 115 GLY B O 1
ATOM 2424 N N . LEU B 1 116 ? 0.969 -14.82 -15.352 1 98.19 116 LEU B N 1
ATOM 2425 C CA . LEU B 1 116 ? 0.29 -15.969 -14.766 1 98.19 116 LEU B CA 1
ATOM 2426 C C . LEU B 1 116 ? 0.817 -17.266 -15.359 1 98.19 116 LEU B C 1
ATOM 2428 O O . LEU B 1 116 ? 0.873 -17.422 -16.578 1 98.19 116 LEU B O 1
ATOM 2432 N N . CYS B 1 117 ? 1.274 -18.125 -14.469 1 97.12 117 CYS B N 1
ATOM 2433 C CA . CYS B 1 117 ? 1.867 -19.375 -14.938 1 97.12 117 CYS B CA 1
ATOM 2434 C C . CYS B 1 117 ? 1.419 -20.547 -14.07 1 97.12 117 CYS B C 1
ATOM 2436 O O . CYS B 1 117 ? 1.239 -20.391 -12.859 1 97.12 117 CYS B O 1
ATOM 2438 N N . ASN B 1 118 ? 1.257 -21.75 -14.656 1 96.19 118 ASN B N 1
ATOM 2439 C CA . ASN B 1 118 ? 0.906 -22.938 -13.898 1 96.19 118 ASN B CA 1
ATOM 2440 C C . ASN B 1 118 ? 2.148 -23.719 -13.461 1 96.19 118 ASN B C 1
ATOM 2442 O O . ASN B 1 118 ? 2.148 -24.938 -13.453 1 96.19 118 ASN B O 1
ATOM 2446 N N . GLU B 1 119 ? 3.254 -22.984 -13.227 1 93.12 119 GLU B N 1
ATOM 2447 C CA . GLU B 1 119 ? 4.512 -23.531 -12.742 1 93.12 119 GLU B CA 1
ATOM 2448 C C . GLU B 1 119 ? 5 -22.797 -11.5 1 93.12 119 GLU B C 1
ATOM 2450 O O . GLU B 1 119 ? 4.629 -21.641 -11.273 1 93.12 119 GLU B O 1
ATOM 2455 N N . PRO B 1 120 ? 5.773 -23.5 -10.727 1 93.12 120 PRO B N 1
ATOM 2456 C CA . PRO B 1 120 ? 6.328 -22.844 -9.539 1 93.12 120 PRO B CA 1
ATOM 2457 C C . PRO B 1 120 ? 7.34 -21.75 -9.883 1 93.12 120 PRO B C 1
ATOM 2459 O O . PRO B 1 120 ? 7.844 -21.703 -11.008 1 93.12 120 PRO B O 1
ATOM 2462 N N . ILE B 1 121 ? 7.512 -20.844 -8.953 1 90.81 121 ILE B N 1
ATOM 2463 C CA . ILE B 1 121 ? 8.578 -19.859 -9.062 1 90.81 121 ILE B CA 1
ATOM 2464 C C . ILE B 1 121 ? 9.82 -20.359 -8.328 1 90.81 121 ILE B C 1
ATOM 2466 O O . ILE B 1 121 ? 9.719 -21.031 -7.305 1 90.81 121 ILE B O 1
ATOM 2470 N N . LYS B 1 122 ? 10.945 -20.078 -8.867 1 83.81 122 LYS B N 1
ATOM 2471 C CA . LYS B 1 122 ? 12.203 -20.328 -8.172 1 83.81 122 LYS B CA 1
ATOM 2472 C C . LYS B 1 122 ? 12.812 -19.016 -7.664 1 83.81 122 LYS B C 1
ATOM 2474 O O . LYS B 1 122 ? 13.453 -18.297 -8.422 1 83.81 122 LYS B O 1
ATOM 2479 N N . PRO B 1 123 ? 12.445 -18.766 -6.309 1 71.56 123 PRO B N 1
ATOM 2480 C CA . PRO B 1 123 ? 12.969 -17.5 -5.793 1 71.56 123 PRO B CA 1
ATOM 2481 C C . PRO B 1 123 ? 14.484 -17.5 -5.629 1 71.56 123 PRO B C 1
ATOM 2483 O O . PRO B 1 123 ? 15.078 -18.562 -5.391 1 71.56 123 PRO B O 1
ATOM 2486 N N . GLY B 1 124 ? 15.242 -16.297 -5.531 1 58.94 124 GLY B N 1
ATOM 2487 C CA . GLY B 1 124 ? 16.625 -16.125 -5.113 1 58.94 124 GLY B CA 1
ATOM 2488 C C . GLY B 1 124 ? 17.625 -16.516 -6.188 1 58.94 124 GLY B C 1
ATOM 2489 O O . GLY B 1 124 ? 18.781 -16.828 -5.887 1 58.94 124 GLY B O 1
ATOM 2490 N N . SER B 1 125 ? 17.156 -16.688 -7.367 1 51.16 125 SER B N 1
ATOM 2491 C CA . SER B 1 125 ? 18.266 -17.109 -8.219 1 51.16 125 SER B CA 1
ATOM 2492 C C . SER B 1 125 ? 19.5 -16.25 -7.996 1 51.16 125 SER B C 1
ATOM 2494 O O . SER B 1 125 ? 20.625 -16.672 -8.281 1 51.16 125 SER B O 1
ATOM 2496 N N . GLY B 1 126 ? 19.312 -15.07 -7.336 1 46.47 126 GLY B N 1
ATOM 2497 C CA . GLY B 1 126 ? 20.516 -14.266 -7.172 1 46.47 126 GLY B CA 1
ATOM 2498 C C . GLY B 1 126 ? 21.25 -14.555 -5.879 1 46.47 126 GLY B C 1
ATOM 2499 O O . GLY B 1 126 ? 22.391 -14.141 -5.707 1 46.47 126 GLY B O 1
ATOM 2500 N N . VAL B 1 127 ? 20.578 -14.922 -4.793 1 50.12 127 VAL B N 1
ATOM 2501 C CA . VAL B 1 127 ? 21.312 -14.875 -3.527 1 50.12 127 VAL B CA 1
ATOM 2502 C C . VAL B 1 127 ? 21.797 -16.266 -3.162 1 50.12 127 VAL B C 1
ATOM 2504 O O . VAL B 1 127 ? 22.703 -16.422 -2.34 1 50.12 127 VAL B O 1
ATOM 2507 N N . GLY B 1 128 ? 21.234 -17.469 -3.723 1 52.47 128 GLY B N 1
ATOM 2508 C CA . GLY B 1 128 ? 21.797 -18.781 -3.395 1 52.47 128 GLY B CA 1
ATOM 2509 C C . GLY B 1 128 ? 21.031 -19.922 -4.031 1 52.47 128 GLY B C 1
ATOM 2510 O O . GLY B 1 128 ? 19.844 -19.797 -4.344 1 52.47 128 GLY B O 1
ATOM 2511 N N . LYS B 1 129 ? 21.703 -20.938 -4.66 1 58.28 129 LYS B N 1
ATOM 2512 C CA . LYS B 1 129 ? 21.484 -22.078 -5.555 1 58.28 129 LYS B CA 1
ATOM 2513 C C . LYS B 1 129 ? 20.469 -23.062 -4.957 1 58.28 129 LYS B C 1
ATOM 2515 O O . LYS B 1 129 ? 19.859 -23.844 -5.68 1 58.28 129 LYS B O 1
ATOM 2520 N N . ASP B 1 130 ? 20.031 -22.938 -3.668 1 72.12 130 ASP B N 1
ATOM 2521 C CA . ASP B 1 130 ? 19.344 -24.141 -3.26 1 72.12 130 ASP B CA 1
ATOM 2522 C C . ASP B 1 130 ? 17.969 -23.812 -2.654 1 72.12 130 ASP B C 1
ATOM 2524 O O . ASP B 1 130 ? 17.578 -24.422 -1.653 1 72.12 130 ASP B O 1
ATOM 2528 N N . LEU B 1 131 ? 17.172 -22.891 -3.25 1 81.12 131 LEU B N 1
ATOM 2529 C CA . LEU B 1 131 ? 15.844 -22.625 -2.695 1 81.12 131 LEU B CA 1
ATOM 2530 C C . LEU B 1 131 ? 14.781 -23.484 -3.381 1 81.12 131 LEU B C 1
ATOM 2532 O O . LEU B 1 131 ? 14.883 -23.766 -4.578 1 81.12 131 LEU B O 1
ATOM 2536 N N . PRO B 1 132 ? 13.891 -24.062 -2.566 1 85.81 132 PRO B N 1
ATOM 2537 C CA . PRO B 1 132 ? 12.828 -24.875 -3.158 1 85.81 132 PRO B CA 1
ATOM 2538 C C . PRO B 1 132 ? 11.93 -24.078 -4.102 1 85.81 132 PRO B C 1
ATOM 2540 O O . PRO B 1 132 ? 11.734 -22.875 -3.912 1 85.81 132 PRO B O 1
ATOM 2543 N N . PRO B 1 133 ? 11.484 -24.734 -5.164 1 90.62 133 PRO B N 1
ATOM 2544 C CA . PRO B 1 133 ? 10.43 -24.094 -5.953 1 90.62 133 PRO B CA 1
ATOM 2545 C C . PRO B 1 133 ? 9.164 -23.844 -5.145 1 90.62 133 PRO B C 1
ATOM 2547 O O . PRO B 1 133 ? 8.852 -24.594 -4.223 1 90.62 133 PRO B O 1
ATOM 2550 N N . VAL B 1 134 ? 8.469 -22.766 -5.438 1 94.12 134 VAL B N 1
ATOM 2551 C CA . VAL B 1 134 ? 7.297 -22.391 -4.656 1 94.12 134 VAL B CA 1
ATOM 2552 C C . VAL B 1 134 ? 6.09 -22.234 -5.574 1 94.12 134 VAL B C 1
ATOM 2554 O O . VAL B 1 134 ? 6.133 -21.484 -6.555 1 94.12 134 VAL B O 1
ATOM 2557 N N . GLY B 1 135 ? 5.023 -23.016 -5.25 1 94.56 135 GLY B N 1
ATOM 2558 C CA . GLY B 1 135 ? 3.723 -22.75 -5.855 1 94.56 135 GLY B CA 1
ATOM 2559 C C . GLY B 1 135 ? 3.338 -23.781 -6.898 1 94.56 135 GLY B C 1
ATOM 2560 O O . GLY B 1 135 ? 4.207 -24.422 -7.508 1 94.56 135 GLY B O 1
ATOM 2561 N N . ASP B 1 136 ? 2.051 -24.016 -7.027 1 96.25 136 ASP B N 1
ATOM 2562 C CA . ASP B 1 136 ? 1.446 -24.734 -8.148 1 96.25 136 ASP B CA 1
ATOM 2563 C C . ASP B 1 136 ? 1.127 -23.781 -9.297 1 96.25 136 ASP B C 1
ATOM 2565 O O . ASP B 1 136 ? 1.247 -24.156 -10.469 1 96.25 136 ASP B O 1
ATOM 2569 N N . ILE B 1 137 ? 0.753 -22.625 -8.93 1 97.19 137 ILE B N 1
ATOM 2570 C CA . ILE B 1 137 ? 0.472 -21.484 -9.797 1 97.19 137 ILE B CA 1
ATOM 2571 C C . ILE B 1 137 ? 1.276 -20.281 -9.336 1 97.19 137 ILE B C 1
ATOM 2573 O O . ILE B 1 137 ? 1.508 -20.094 -8.141 1 97.19 137 ILE B O 1
ATOM 2577 N N . SER B 1 138 ? 1.733 -19.5 -10.312 1 97.69 138 SER B N 1
ATOM 2578 C CA . SER B 1 138 ? 2.531 -18.344 -9.93 1 97.69 138 SER B CA 1
ATOM 2579 C C . SER B 1 138 ? 2.043 -17.078 -10.625 1 97.69 138 SER B C 1
ATOM 2581 O O . SER B 1 138 ? 1.623 -17.125 -11.781 1 97.69 138 SER B O 1
ATOM 2583 N N . LEU B 1 139 ? 2.012 -16.031 -9.93 1 98.19 139 LEU B N 1
ATOM 2584 C CA . LEU B 1 139 ? 1.827 -14.672 -10.438 1 98.19 139 LEU B CA 1
ATOM 2585 C C . LEU B 1 139 ? 3.119 -13.867 -10.328 1 98.19 139 LEU B C 1
ATOM 2587 O O . LEU B 1 139 ? 3.691 -13.75 -9.242 1 98.19 139 LEU B O 1
ATOM 2591 N N . SER B 1 140 ? 3.594 -13.375 -11.43 1 96.94 140 SER B N 1
ATOM 2592 C CA . SER B 1 140 ? 4.801 -12.555 -11.438 1 96.94 140 SER B CA 1
ATOM 2593 C C . SER B 1 140 ? 4.496 -11.125 -11.891 1 96.94 140 SER B C 1
ATOM 2595 O O . SER B 1 140 ? 3.879 -10.922 -12.938 1 96.94 140 SER B O 1
ATOM 2597 N N . GLY B 1 141 ? 4.848 -10.148 -11.109 1 97.25 141 GLY B N 1
ATOM 2598 C CA . GLY B 1 141 ? 4.758 -8.758 -11.531 1 97.25 141 GLY B CA 1
ATOM 2599 C C . GLY B 1 141 ? 6.055 -8.227 -12.109 1 97.25 141 GLY B C 1
ATOM 2600 O O . GLY B 1 141 ? 7.066 -8.141 -11.414 1 97.25 141 GLY B O 1
ATOM 2601 N N . ILE B 1 142 ? 6.062 -7.887 -13.305 1 96.19 142 ILE B N 1
ATOM 2602 C CA . ILE B 1 142 ? 7.25 -7.309 -13.922 1 96.19 142 ILE B CA 1
ATOM 2603 C C . ILE B 1 142 ? 7.328 -5.82 -13.594 1 96.19 142 ILE B C 1
ATOM 2605 O O . ILE B 1 142 ? 6.609 -5.008 -14.18 1 96.19 142 ILE B O 1
ATOM 2609 N N . VAL B 1 143 ? 8.297 -5.43 -12.727 1 95.19 143 VAL B N 1
ATOM 2610 C CA . VAL B 1 143 ? 8.211 -4.109 -12.102 1 95.19 143 VAL B CA 1
ATOM 2611 C C . VAL B 1 143 ? 9.406 -3.264 -12.523 1 95.19 143 VAL B C 1
ATOM 2613 O O . VAL B 1 143 ? 9.414 -2.045 -12.328 1 95.19 143 VAL B O 1
ATOM 2616 N N . ALA B 1 144 ? 10.438 -3.93 -13.016 1 91.94 144 ALA B N 1
ATOM 2617 C CA . ALA B 1 144 ? 11.641 -3.186 -13.367 1 91.94 144 ALA B CA 1
ATOM 2618 C C . ALA B 1 144 ? 12.32 -3.789 -14.594 1 91.94 144 ALA B C 1
ATOM 2620 O O . ALA B 1 144 ? 12.031 -4.926 -14.977 1 91.94 144 ALA B O 1
ATOM 2621 N N . PHE B 1 145 ? 13.203 -2.938 -15.086 1 87.88 145 PHE B N 1
ATOM 2622 C CA . PHE B 1 145 ? 13.961 -3.334 -16.266 1 87.88 145 PHE B CA 1
ATOM 2623 C C . PHE B 1 145 ? 15.156 -4.195 -15.875 1 87.88 145 PHE B C 1
ATOM 2625 O O . PHE B 1 145 ? 15.836 -3.912 -14.883 1 87.88 145 PHE B O 1
ATOM 2632 N N . SER B 1 146 ? 15.438 -5.34 -16.609 1 82.88 146 SER B N 1
ATOM 2633 C CA . SER B 1 146 ? 16.516 -6.285 -16.344 1 82.88 146 SER B CA 1
ATOM 2634 C C . SER B 1 146 ? 17.859 -5.723 -16.781 1 82.88 146 SER B C 1
ATOM 2636 O O . SER B 1 146 ? 18.891 -6.391 -16.641 1 82.88 146 SER B O 1
ATOM 2638 N N . GLY B 1 147 ? 18.062 -4.492 -17.062 1 75.06 147 GLY B N 1
ATOM 2639 C CA . GLY B 1 147 ? 19.328 -3.914 -17.484 1 75.06 147 GLY B CA 1
ATOM 2640 C C . GLY B 1 147 ? 20.453 -4.145 -16.5 1 75.06 147 GLY B C 1
ATOM 2641 O O . GLY B 1 147 ? 20.438 -5.133 -15.758 1 75.06 147 GLY B O 1
ATOM 2642 N N . PHE B 1 148 ? 21.469 -3.451 -16.422 1 72 148 PHE B N 1
ATOM 2643 C CA . PHE B 1 148 ? 22.781 -3.727 -15.828 1 72 148 PHE B CA 1
ATOM 2644 C C . PHE B 1 148 ? 22.719 -3.615 -14.305 1 72 148 PHE B C 1
ATOM 2646 O O . PHE B 1 148 ? 23.469 -4.285 -13.602 1 72 148 PHE B O 1
ATOM 2653 N N . ALA B 1 149 ? 21.688 -2.951 -13.727 1 79.94 149 ALA B N 1
ATOM 2654 C CA . ALA B 1 149 ? 21.688 -2.816 -12.273 1 79.94 149 ALA B CA 1
ATOM 2655 C C . ALA B 1 149 ? 20.297 -3.127 -11.703 1 79.94 149 ALA B C 1
ATOM 2657 O O . ALA B 1 149 ? 19.594 -2.225 -11.25 1 79.94 149 ALA B O 1
ATOM 2658 N N . PRO B 1 150 ? 20.062 -4.461 -11.641 1 75.19 150 PRO B N 1
ATOM 2659 C CA . PRO B 1 150 ? 18.703 -4.84 -11.266 1 75.19 150 PRO B CA 1
ATOM 2660 C C . PRO B 1 150 ? 18.328 -4.355 -9.867 1 75.19 150 PRO B C 1
ATOM 2662 O O . PRO B 1 150 ? 17.203 -3.906 -9.648 1 75.19 150 PRO B O 1
ATOM 2665 N N . HIS B 1 151 ? 19.25 -4.43 -8.969 1 78.88 151 HIS B N 1
ATOM 2666 C CA . HIS B 1 151 ? 18.938 -4.027 -7.598 1 78.88 151 HIS B CA 1
ATOM 2667 C C . HIS B 1 151 ? 18.625 -2.539 -7.52 1 78.88 151 HIS B C 1
ATOM 2669 O O . HIS B 1 151 ? 17.719 -2.129 -6.785 1 78.88 151 HIS B O 1
ATOM 2675 N N . VAL B 1 152 ? 19.359 -1.794 -8.312 1 81.19 152 VAL B N 1
ATOM 2676 C CA . VAL B 1 152 ? 19.141 -0.353 -8.344 1 81.19 152 VAL B CA 1
ATOM 2677 C C . VAL B 1 152 ? 17.781 -0.057 -8.969 1 81.19 152 VAL B C 1
ATOM 2679 O O . VAL B 1 152 ? 17.031 0.805 -8.484 1 81.19 152 VAL B O 1
ATOM 2682 N N . MET B 1 153 ? 17.5 -0.8 -9.945 1 82.94 153 MET B N 1
ATOM 2683 C CA . MET B 1 153 ? 16.234 -0.581 -10.641 1 82.94 153 MET B CA 1
ATOM 2684 C C . MET B 1 153 ? 15.055 -0.907 -9.727 1 82.94 153 MET B C 1
ATOM 2686 O O . MET B 1 153 ? 14.047 -0.191 -9.727 1 82.94 153 MET B O 1
ATOM 2690 N N . LEU B 1 154 ? 15.234 -1.958 -8.93 1 85.5 154 LEU B N 1
ATOM 2691 C CA . LEU B 1 154 ? 14.172 -2.363 -8.016 1 85.5 154 LEU B CA 1
ATOM 2692 C C . LEU B 1 154 ? 13.961 -1.312 -6.93 1 85.5 154 LEU B C 1
ATOM 2694 O O . LEU B 1 154 ? 12.828 -1.08 -6.5 1 85.5 154 LEU B O 1
ATOM 2698 N N . GLN B 1 155 ? 14.953 -0.68 -6.598 1 84.56 155 GLN B N 1
ATOM 2699 C CA . GLN B 1 155 ? 14.891 0.319 -5.535 1 84.56 155 GLN B CA 1
ATOM 2700 C C . GLN B 1 155 ? 14.242 1.608 -6.031 1 84.56 155 GLN B C 1
ATOM 2702 O O . GLN B 1 155 ? 13.727 2.395 -5.234 1 84.56 155 GLN B O 1
ATOM 2707 N N . ASN B 1 156 ? 14.219 1.799 -7.344 1 85.25 156 ASN B N 1
ATOM 2708 C CA . ASN B 1 156 ? 13.719 3.051 -7.902 1 85.25 156 ASN B CA 1
ATOM 2709 C C . ASN B 1 156 ? 12.391 2.846 -8.633 1 85.25 156 ASN B C 1
ATOM 2711 O O . ASN B 1 156 ? 11.938 3.729 -9.359 1 85.25 156 ASN B O 1
ATOM 2715 N N . THR B 1 157 ? 11.852 1.743 -8.445 1 90.94 157 THR B N 1
ATOM 2716 C CA . THR B 1 157 ? 10.57 1.432 -9.07 1 90.94 157 THR B CA 1
ATOM 2717 C C . THR B 1 157 ? 9.445 2.24 -8.438 1 90.94 157 THR B C 1
ATOM 2719 O O . THR B 1 157 ? 9.445 2.465 -7.223 1 90.94 157 THR B O 1
ATOM 2722 N N . SER B 1 158 ? 8.539 2.666 -9.266 1 92.25 158 SER B N 1
ATOM 2723 C CA . SER B 1 158 ? 7.367 3.389 -8.789 1 92.25 158 SER B CA 1
ATOM 2724 C C . SER B 1 158 ? 6.512 2.512 -7.879 1 92.25 158 SER B C 1
ATOM 2726 O O . SER B 1 158 ? 6.031 1.457 -8.297 1 92.25 158 SER B O 1
ATOM 2728 N N . LEU B 1 159 ? 6.273 2.988 -6.68 1 93.88 159 LEU B N 1
ATOM 2729 C CA . LEU B 1 159 ? 5.379 2.281 -5.77 1 93.88 159 LEU B CA 1
ATOM 2730 C C . LEU B 1 159 ? 3.943 2.309 -6.281 1 93.88 159 LEU B C 1
ATOM 2732 O O . LEU B 1 159 ? 3.176 1.373 -6.043 1 93.88 159 LEU B O 1
ATOM 2736 N N . GLY B 1 160 ? 3.613 3.365 -6.957 1 94.5 160 GLY B N 1
ATOM 2737 C CA . GLY B 1 160 ? 2.289 3.43 -7.555 1 94.5 160 GLY B CA 1
ATOM 2738 C C . GLY B 1 160 ? 2.018 2.293 -8.523 1 94.5 160 GLY B C 1
ATOM 2739 O O . GLY B 1 160 ? 0.946 1.687 -8.492 1 94.5 160 GLY B O 1
ATOM 2740 N N . LEU B 1 161 ? 2.998 2.07 -9.336 1 95 161 LEU B N 1
ATOM 2741 C CA . LEU B 1 161 ? 2.881 0.967 -10.281 1 95 161 LEU B CA 1
ATOM 2742 C C . LEU B 1 161 ? 2.764 -0.367 -9.555 1 95 161 LEU B C 1
ATOM 2744 O O . LEU B 1 161 ? 1.875 -1.167 -9.852 1 95 161 LEU B O 1
ATOM 2748 N N . VAL B 1 162 ? 3.619 -0.58 -8.594 1 96.75 162 VAL B N 1
ATOM 2749 C CA . VAL B 1 162 ? 3.645 -1.832 -7.844 1 96.75 162 VAL B CA 1
ATOM 2750 C C . VAL B 1 162 ? 2.318 -2.023 -7.109 1 96.75 162 VAL B C 1
ATOM 2752 O O . VAL B 1 162 ? 1.754 -3.119 -7.113 1 96.75 162 VAL B O 1
ATOM 2755 N N . TYR B 1 163 ? 1.826 -0.999 -6.527 1 95.38 163 TYR B N 1
ATOM 2756 C CA . TYR B 1 163 ? 0.575 -1.042 -5.777 1 95.38 163 TYR B CA 1
ATOM 2757 C C . TYR B 1 163 ? -0.595 -1.39 -6.691 1 95.38 163 TYR B C 1
ATOM 2759 O O . TYR B 1 163 ? -1.428 -2.232 -6.348 1 95.38 163 TYR B O 1
ATOM 2767 N N . LYS B 1 164 ? -0.643 -0.729 -7.805 1 94.69 164 LYS B N 1
ATOM 2768 C CA . LYS B 1 164 ? -1.686 -1.009 -8.789 1 94.69 164 LYS B CA 1
ATOM 2769 C C . LYS B 1 164 ? -1.668 -2.477 -9.203 1 94.69 164 LYS B C 1
ATOM 2771 O O . LYS B 1 164 ? -2.715 -3.127 -9.25 1 94.69 164 LYS B O 1
ATOM 2776 N N . MET B 1 165 ? -0.569 -2.975 -9.469 1 97.69 165 MET B N 1
ATOM 2777 C CA . MET B 1 165 ? -0.402 -4.371 -9.859 1 97.69 165 MET B CA 1
ATOM 2778 C C . MET B 1 165 ? -0.837 -5.309 -8.734 1 97.69 165 MET B C 1
ATOM 2780 O O . MET B 1 165 ? -1.502 -6.316 -8.984 1 97.69 165 MET B O 1
ATOM 2784 N N . ALA B 1 166 ? -0.433 -4.957 -7.535 1 98.06 166 ALA B N 1
ATOM 2785 C CA . ALA B 1 166 ? -0.778 -5.773 -6.371 1 98.06 166 ALA B CA 1
ATOM 2786 C C . ALA B 1 166 ? -2.289 -5.824 -6.168 1 98.06 166 ALA B C 1
ATOM 2788 O O . ALA B 1 166 ? -2.84 -6.875 -5.828 1 98.06 166 ALA B O 1
ATOM 2789 N N . GLU B 1 167 ? -2.93 -4.715 -6.367 1 96.44 167 GLU B N 1
ATOM 2790 C CA . GLU B 1 167 ? -4.383 -4.68 -6.254 1 96.44 167 GLU B CA 1
ATOM 2791 C C . GLU B 1 167 ? -5.039 -5.609 -7.27 1 96.44 167 GLU B C 1
ATOM 2793 O O . GLU B 1 167 ? -5.941 -6.375 -6.93 1 96.44 167 GLU B O 1
ATOM 2798 N N . ILE B 1 168 ? -4.59 -5.535 -8.461 1 97.94 168 ILE B N 1
ATOM 2799 C CA . ILE B 1 168 ? -5.141 -6.352 -9.539 1 97.94 168 ILE B CA 1
ATOM 2800 C C . ILE B 1 168 ? -4.918 -7.828 -9.234 1 97.94 168 ILE B C 1
ATOM 2802 O O . ILE B 1 168 ? -5.84 -8.641 -9.359 1 97.94 168 ILE B O 1
ATOM 2806 N N . ALA B 1 169 ? -3.734 -8.164 -8.844 1 98.69 169 ALA B N 1
ATOM 2807 C CA . ALA B 1 169 ? -3.406 -9.555 -8.539 1 98.69 169 ALA B CA 1
ATOM 2808 C C . ALA B 1 169 ? -4.227 -10.055 -7.355 1 98.69 169 ALA B C 1
ATOM 2810 O O . ALA B 1 169 ? -4.754 -11.172 -7.391 1 98.69 169 ALA B O 1
ATOM 2811 N N . SER B 1 170 ? -4.254 -9.266 -6.281 1 98.56 170 SER B N 1
ATOM 2812 C CA . SER B 1 170 ? -5.012 -9.664 -5.098 1 98.56 170 SER B CA 1
ATOM 2813 C C . SER B 1 170 ? -6.484 -9.883 -5.434 1 98.56 170 SER B C 1
ATOM 2815 O O . SER B 1 170 ? -7.105 -10.828 -4.949 1 98.56 170 SER B O 1
ATOM 2817 N N . ASN B 1 171 ? -7.016 -9.023 -6.266 1 97.94 171 ASN B N 1
ATOM 2818 C CA . ASN B 1 171 ? -8.414 -9.156 -6.672 1 97.94 171 ASN B CA 1
ATOM 2819 C C . ASN B 1 171 ? -8.641 -10.43 -7.484 1 97.94 171 ASN B C 1
ATOM 2821 O O . ASN B 1 171 ? -9.695 -11.062 -7.371 1 97.94 171 ASN B O 1
ATOM 2825 N N . ALA B 1 172 ? -7.727 -10.758 -8.297 1 98.56 172 ALA B N 1
ATOM 2826 C CA . ALA B 1 172 ? -7.832 -11.984 -9.078 1 98.56 172 ALA B CA 1
ATOM 2827 C C . ALA B 1 172 ? -7.855 -13.211 -8.164 1 98.56 172 ALA B C 1
ATOM 2829 O O . ALA B 1 172 ? -8.656 -14.133 -8.367 1 98.56 172 ALA B O 1
ATOM 2830 N N . ILE B 1 173 ? -7.023 -13.227 -7.184 1 98.62 173 ILE B N 1
ATOM 2831 C CA . ILE B 1 173 ? -6.973 -14.336 -6.234 1 98.62 173 ILE B CA 1
ATOM 2832 C C . ILE B 1 173 ? -8.273 -14.391 -5.438 1 98.62 173 ILE B C 1
ATOM 2834 O O . ILE B 1 173 ? -8.828 -15.477 -5.23 1 98.62 173 ILE B O 1
ATOM 2838 N N . LYS B 1 174 ? -8.758 -13.258 -5.039 1 98.06 174 LYS B N 1
ATOM 2839 C CA . LYS B 1 174 ? -10.039 -13.211 -4.336 1 98.06 174 LYS B CA 1
ATOM 2840 C C . LYS B 1 174 ? -11.164 -13.773 -5.195 1 98.06 174 LYS B C 1
ATOM 2842 O O . LYS B 1 174 ? -12.062 -14.438 -4.684 1 98.06 174 LYS B O 1
ATOM 2847 N N . TYR B 1 175 ? -11.109 -13.438 -6.434 1 97.56 175 TYR B N 1
ATOM 2848 C CA . TYR B 1 175 ? -12.117 -13.945 -7.352 1 97.56 175 TYR B CA 1
ATOM 2849 C C . TYR B 1 175 ? -12.102 -15.469 -7.383 1 97.56 175 TYR B C 1
ATOM 2851 O O . TYR B 1 175 ? -13.156 -16.109 -7.359 1 97.56 175 TYR B O 1
ATOM 2859 N N . VAL B 1 176 ? -10.961 -16.016 -7.434 1 97.12 176 VAL B N 1
ATOM 2860 C CA . VAL B 1 176 ? -10.812 -17.469 -7.426 1 97.12 176 VAL B CA 1
ATOM 2861 C C . VAL B 1 176 ? -11.367 -18.031 -6.125 1 97.12 176 VAL B C 1
ATOM 2863 O O . VAL B 1 176 ? -12.094 -19.031 -6.133 1 97.12 176 VAL B O 1
ATOM 2866 N N . LEU B 1 177 ? -11.023 -17.406 -5.004 1 96.44 177 LEU B N 1
ATOM 2867 C CA . LEU B 1 177 ? -11.523 -17.859 -3.703 1 96.44 177 LEU B CA 1
ATOM 2868 C C . LEU B 1 177 ? -13.047 -17.766 -3.648 1 96.44 177 LEU B C 1
ATOM 2870 O O . LEU B 1 177 ? -13.703 -18.688 -3.141 1 96.44 177 LEU B O 1
ATOM 2874 N N . TYR B 1 178 ? -13.547 -16.734 -4.199 1 95.5 178 TYR B N 1
ATOM 2875 C CA . TYR B 1 178 ? -14.992 -16.547 -4.273 1 95.5 178 TYR B CA 1
ATOM 2876 C C . TYR B 1 178 ? -15.648 -17.656 -5.07 1 95.5 178 TYR B C 1
ATOM 2878 O O . TYR B 1 178 ? -16.609 -18.281 -4.609 1 95.5 178 TYR B O 1
ATOM 2886 N N . LYS B 1 179 ? -15.195 -17.938 -6.219 1 93.81 179 LYS B N 1
ATOM 2887 C CA . LYS B 1 179 ? -15.758 -18.938 -7.113 1 93.81 179 LYS B CA 1
ATOM 2888 C C . LYS B 1 179 ? -15.68 -20.328 -6.496 1 93.81 179 LYS B C 1
ATOM 2890 O O . LYS B 1 179 ? -16.578 -21.156 -6.688 1 93.81 179 LYS B O 1
ATOM 2895 N N . GLN B 1 180 ? -14.711 -20.531 -5.699 1 91.44 180 GLN B N 1
ATOM 2896 C CA . GLN B 1 180 ? -14.484 -21.859 -5.148 1 91.44 180 GLN B CA 1
ATOM 2897 C C . GLN B 1 180 ? -15.289 -22.062 -3.867 1 91.44 180 GLN B C 1
ATOM 2899 O O . GLN B 1 180 ? -15.727 -23.188 -3.576 1 91.44 180 GLN B O 1
ATOM 2904 N N . GLN B 1 181 ? -15.523 -21.078 -3.107 1 90.19 181 GLN B N 1
ATOM 2905 C CA . GLN B 1 181 ? -16.047 -21.266 -1.763 1 90.19 181 GLN B CA 1
ATOM 2906 C C . GLN B 1 181 ? -17.484 -20.734 -1.652 1 90.19 181 GLN B C 1
ATOM 2908 O O . GLN B 1 181 ? -18.281 -21.234 -0.86 1 90.19 181 GLN B O 1
ATOM 2913 N N . LEU B 1 182 ? -17.812 -19.719 -2.334 1 83.44 182 LEU B N 1
ATOM 2914 C CA . LEU B 1 182 ? -19.109 -19.109 -2.111 1 83.44 182 LEU B CA 1
ATOM 2915 C C . LEU B 1 182 ? -20.062 -19.406 -3.275 1 83.44 182 LEU B C 1
ATOM 2917 O O . LEU B 1 182 ? -21.266 -19.5 -3.088 1 83.44 182 LEU B O 1
ATOM 2921 N N . GLU B 1 183 ? -19.641 -19.5 -4.438 1 71.94 183 GLU B N 1
ATOM 2922 C CA . GLU B 1 183 ? -20.5 -19.812 -5.562 1 71.94 183 GLU B CA 1
ATOM 2923 C C . GLU B 1 183 ? -21.062 -21.234 -5.461 1 71.94 183 GLU B C 1
ATOM 2925 O O . GLU B 1 183 ? -22.25 -21.469 -5.723 1 71.94 183 GLU B O 1
ATOM 2930 N N . PRO B 1 184 ? -20.281 -22.188 -5.148 1 61.97 184 PRO B N 1
ATOM 2931 C CA . PRO B 1 184 ? -20.844 -23.531 -5.094 1 61.97 184 PRO B CA 1
ATOM 2932 C C . PRO B 1 184 ? -22 -23.641 -4.094 1 61.97 184 PRO B C 1
ATOM 2934 O O . PRO B 1 184 ? -22.938 -24.406 -4.316 1 61.97 184 PRO B O 1
ATOM 2937 N N . GLN B 1 185 ? -21.953 -22.922 -2.988 1 55.94 185 GLN B N 1
ATOM 2938 C CA . GLN B 1 185 ? -23.016 -23.016 -1.99 1 55.94 185 GLN B CA 1
ATOM 2939 C C . GLN B 1 185 ? -24.328 -22.422 -2.512 1 55.94 185 GLN B C 1
ATOM 2941 O O . GLN B 1 185 ? -25.406 -22.891 -2.158 1 55.94 185 GLN B O 1
ATOM 2946 N N . LYS B 1 186 ? -24.188 -21.516 -3.24 1 51.94 186 LYS B N 1
ATOM 2947 C CA . LYS B 1 186 ? -25.453 -20.984 -3.738 1 51.94 186 LYS B CA 1
ATOM 2948 C C . LYS B 1 186 ? -26.078 -21.922 -4.762 1 51.94 186 LYS B C 1
ATOM 2950 O O . LYS B 1 186 ? -27.312 -22.016 -4.867 1 51.94 186 LYS B O 1
ATOM 2955 N N . HIS B 1 187 ? -25.281 -22.406 -5.539 1 46.06 187 HIS B N 1
ATOM 2956 C CA . HIS B 1 187 ? -25.875 -23.312 -6.52 1 46.06 187 HIS B CA 1
ATOM 2957 C C . HIS B 1 187 ? -26.5 -24.516 -5.836 1 46.06 187 HIS B C 1
ATOM 2959 O O . HIS B 1 187 ? -27.469 -25.094 -6.344 1 46.06 187 HIS B O 1
ATOM 2965 N N . SER B 1 188 ? -25.922 -24.812 -4.805 1 44.28 188 SER B N 1
ATOM 2966 C CA . SER B 1 188 ? -26.594 -25.938 -4.16 1 44.28 188 SER B CA 1
ATOM 2967 C C . SER B 1 188 ? -27.906 -25.516 -3.523 1 44.28 188 SER B C 1
ATOM 2969 O O . SER B 1 188 ? -28.891 -26.266 -3.531 1 44.28 188 SER B O 1
ATOM 2971 N N . LYS B 1 189 ? -27.812 -24.359 -2.947 1 50.88 189 LYS B N 1
ATOM 2972 C CA . LYS B 1 189 ? -29.078 -23.938 -2.354 1 50.88 189 LYS B CA 1
ATOM 2973 C C . LYS B 1 189 ? -30.125 -23.672 -3.428 1 50.88 189 LYS B C 1
ATOM 2975 O O . LYS B 1 189 ? -31.312 -23.938 -3.229 1 50.88 189 LYS B O 1
ATOM 2980 N N . LEU B 1 190 ? -29.625 -23 -4.422 1 44.28 190 LEU B N 1
ATOM 2981 C CA . LEU B 1 190 ? -30.578 -22.734 -5.492 1 44.28 190 LEU B CA 1
ATOM 2982 C C . LEU B 1 190 ? -31.031 -24.031 -6.148 1 44.28 190 LEU B C 1
ATOM 2984 O O . LEU B 1 190 ? -32.219 -24.172 -6.516 1 44.28 190 LEU B O 1
ATOM 2988 N N . LYS B 1 191 ? -30.156 -24.906 -6.203 1 48.12 191 LYS B N 1
ATOM 2989 C CA . LYS B 1 191 ? -30.594 -26.219 -6.699 1 48.12 191 LYS B CA 1
ATOM 2990 C C . LYS B 1 191 ? -31.516 -26.906 -5.703 1 48.12 191 LYS B C 1
ATOM 2992 O O . LYS B 1 191 ? -32.469 -27.594 -6.098 1 48.12 191 LYS B O 1
ATOM 2997 N N . ALA B 1 192 ? -31.25 -26.625 -4.52 1 51 192 ALA B N 1
ATOM 2998 C CA . ALA B 1 192 ? -32.125 -27.234 -3.516 1 51 192 ALA B CA 1
ATOM 2999 C C . ALA B 1 192 ? -33.5 -26.578 -3.49 1 51 192 ALA B C 1
ATOM 3001 O O . ALA B 1 192 ? -34.5 -27.234 -3.262 1 51 192 ALA B O 1
ATOM 3002 N N . ILE B 1 193 ? -33.469 -25.328 -3.791 1 49.94 193 ILE B N 1
ATOM 3003 C CA . ILE B 1 193 ? -34.781 -24.688 -3.818 1 49.94 193 ILE B CA 1
ATOM 3004 C C . ILE B 1 193 ? -35.5 -25.062 -5.102 1 49.94 193 ILE B C 1
ATOM 3006 O O . ILE B 1 193 ? -36.75 -25.172 -5.105 1 49.94 193 ILE B O 1
ATOM 3010 N N . ALA B 1 194 ? -34.812 -25.391 -6.18 1 48.34 194 ALA B N 1
ATOM 3011 C CA . ALA B 1 194 ? -35.469 -25.75 -7.434 1 48.34 194 ALA B CA 1
ATOM 3012 C C . ALA B 1 194 ? -36.031 -27.172 -7.391 1 48.34 194 ALA B C 1
ATOM 3014 O O . ALA B 1 194 ? -36.938 -27.516 -8.141 1 48.34 194 ALA B O 1
ATOM 3015 N N . THR B 1 195 ? -35.281 -27.969 -6.699 1 43.12 195 THR B N 1
ATOM 3016 C CA . THR B 1 195 ? -35.781 -29.344 -6.641 1 43.12 195 THR B CA 1
ATOM 3017 C C . THR B 1 195 ? -36.781 -29.531 -5.504 1 43.12 195 THR B C 1
ATOM 3019 O O . THR B 1 195 ? -37.375 -30.594 -5.379 1 43.12 195 THR B O 1
ATOM 3022 N N . ALA B 1 196 ? -37 -28.422 -4.77 1 34.91 196 ALA B N 1
ATOM 3023 C CA . ALA B 1 196 ? -38.062 -28.594 -3.785 1 34.91 196 ALA B CA 1
ATOM 3024 C C . ALA B 1 196 ? -39.375 -28 -4.273 1 34.91 196 ALA B C 1
ATOM 3026 O O . ALA B 1 196 ? -39.375 -26.969 -4.969 1 34.91 196 ALA B O 1
#

pLDDT: mean 88.75, std 14.75, range [34.91, 98.69]

Secondary structure (DSSP, 8-state):
-----EEEEETTSTTHHHHHHHHHHHHHHH-----SEEEEEEES-SSSSGGGHHHHHHHHHHT--SS--EEE--SSS-B-GGGHHHHHHTS-TTSEEEEEEEEEEE-GGGTTEEEEESS-B-TTTTT-TTPPPB-SEEEEEEEEE-SS-HHHHHHTS-HHHHHHHHHHHHHHHHHHHHHHHTHHHHHHHHHHHHT-/-----EEEEETTSTTHHHHHHHHHHHHHHH-----SEEEEEEES-SSSSGGGHHHHHHHHHHT--SS--EEE--SSS-B-GGGHHHHHHTS-TTSEEEEEEEEEEE-GGGTTEEEEESS-B-TTTTT-TTPPPB-SEEEEEEEEE-SS-HHHHHHTS-HHHHHHHHHHHHHHHHHHHHHHHTHHHHHHHHHHHHH-

Foldseek 3Di:
DPPKDKDKAALPDPCRLVVLLVVVLVLVVPQPAAADAEEEEQAFELQFLQFQLRQPLLAVLVVPPPFGHYGHAHNVHHHYDVCPVVVVVVDPVRHYAYEYETEDAAAPVRQRMKMKIQFFDDGPPPPDDDGDTGGRIYIYHHFFHPPDCVVVRRRPTDSVSSNSSSVSVSSSVVSSRCVVPPVVVVVVVVVVVVVD/DPPKDKDKAALPDPCRLVVLLVVVLVLVVPQPAAADAEEEEQAFELQFLQFQLSQPLLAVLVVPPPFGHYGHAHNVHHHYDVCPVVVVVVDPVRHYAYEYETEDAAAPVRQRMKMKIQFFDDGPPPPDDDHDTGGRIYIYHHFFHPPDCVVVRRRPTDSVSSNSSSVSVSSSVVSSRCVVPPVVVVVVVVVVVVVD

InterPro domains:
  IPR009665 Spore protease-like YyaC [PF06866] (11-171)
  IPR009665 Spore protease-like YyaC [TIGR02841] (37-173)
  IPR023430 Peptidase HybD-like domain superfamily [SSF53163] (6-185)

Radius of gyration: 23.21 Å; Cα contacts (8 Å, |Δi|>4): 839; chains: 2; bounding box: 67×67×44 Å

Sequence (392 aa):
MLKCKKFYFSTDEKLCQYRLNHEMHNMVKSIDKHYKRIAVVGIGTDRSTGDSFGPLVGYMLSKCKIYDFDVYGTIIEPVHALNLRQTMDKIDTLNTLVIAVDASIGSIDHIGHIGLCNEPIKPGSGVGKDLPPVGDISLSGIVAFSGFAPHVMLQNTSLGLVYKMAEIASNAIKYVLYKQQLEPQKHSKLKAIATAMLKCKKFYFSTDEKLCQYRLNHEMHNMVKSIDKHYKRIAVVGIGTDRSTGDSFGPLVGYMLSKCKIYDFDVYGTIIEPVHALNLRQTMDKIDTLNTLVIAVDASIGSIDHIGHIGLCNEPIKPGSGVGKDLPPVGDISLSGIVAFSGFAPHVMLQNTSLGLVYKMAEIASNAIKYVLYKQQLEPQKHSKLKAIATA

Organism: NCBI:txid1294263